Protein 6BS3 (pdb70)

Secondary structure (DSSP, 8-state):
--SS-GGGGS-SEEEEEESTTSSHHHHHHHHHHHHHTTT-EEEEEE-SSS-HHHHHTT-SPP-SS-EEEEEEGGGEEEEEEE--HHHHHHHHHHHHH--HHHHHHHHTTTHHHHHHHH-HHHHHHHHHHHHHHHHH-B-TTS-BS-SEEEEE---TTTHHHHT-HHHHHTTB-SSTTHHHHHHHHHHHHHSTTEEEEEEE-SSHHHHHHHHHHHHHHHHTTPPEEEEEEEEE----S-HHHHHHHTTT---HHHHHHHHHHTT----HHHHHHHHHHHHHHHHHHHHHHHHHGGGTTS-S-EEEEE--SS---HHHHHHHHHHHHHTT--/--B--HHHHHH-TT--EEEEESSTTSSHHHHHHHHHHHHHHTT-EEEEEES---HHHHHHTT--SS--S-EEE---TT--SEEEEEE--HHHHHHHHHHHHH-HHHHHHHHH-HHHHHTGGGSTTHHHHHHHHHHHHHHHHT--SEEEE-----S-TTHHHHHHHHHHHHHT-HHHHHHT---SHHHHHHHHHHHHB-HHHHHHHHHHHHHH---HHHHHHHHHHHGGGSTTEEEEEEEESSHHHHHHHHHHHHHHHHTT--EEEEEEEEE---SS---HHHHHHHHHHHHH--HHHHHHHHHHHHHHHHHHHHHHHHHHHHHH-TTS-EEEEEPPSS-S-SHHHHHHHHHHHT-

Structure (mmCIF, N/CA/C/O backbone):
data_6BS3
#
_entry.id   6BS3
#
_cell.length_a   121.340
_cell.length_b   121.340
_cell.length_c   120.973
_cell.angle_alpha   90.00
_cell.angle_beta   90.00
_cell.angle_gamma   120.00
#
_symmetry.space_group_name_H-M   'P 32 2 1'
#
loop_
_entity.id
_entity.type
_entity.pdbx_description
1 polymer 'Putative ATPase Rv3679'
2 polymer 'Anion transporter'
3 non-polymer "ADENOSINE-5'-DIPHOSPHATE"
4 non-polymer 'MAGNESIUM ION'
5 non-polymer IMIDAZOLE
6 non-polymer 'CALCIUM ION'
7 water water
#
loop_
_atom_site.group_PDB
_atom_site.id
_atom_site.type_symbol
_atom_site.label_atom_id
_atom_site.label_alt_id
_atom_site.label_comp_id
_atom_site.label_asym_id
_atom_site.label_entity_id
_atom_site.label_seq_id
_atom_site.pdbx_PDB_ins_code
_atom_site.Cartn_x
_atom_site.Cartn_y
_atom_site.Cartn_z
_atom_site.occupancy
_atom_site.B_iso_or_equiv
_atom_site.auth_seq_id
_atom_site.auth_comp_id
_atom_site.auth_asym_id
_atom_site.auth_atom_id
_atom_site.pdbx_PDB_model_num
ATOM 1 N N . SER A 1 11 ? 99.573 50.716 25.317 1.00 67.05 11 SER A N 1
ATOM 2 C CA . SER A 1 11 ? 98.927 51.889 24.723 1.00 66.75 11 SER A CA 1
ATOM 3 C C . SER A 1 11 ? 98.655 51.733 23.219 1.00 67.76 11 SER A C 1
ATOM 4 O O . SER A 1 11 ? 97.588 52.161 22.771 1.00 68.48 11 SER A O 1
ATOM 7 N N . VAL A 1 12 ? 99.591 51.121 22.441 1.00 60.65 12 VAL A N 1
ATOM 8 C CA . VAL A 1 12 ? 99.372 50.875 20.994 1.00 59.88 12 VAL A CA 1
ATOM 9 C C . VAL A 1 12 ? 98.152 49.955 20.772 1.00 61.38 12 VAL A C 1
ATOM 10 O O . VAL A 1 12 ? 97.904 49.065 21.585 1.00 60.92 12 VAL A O 1
ATOM 14 N N . GLY A 1 13 ? 97.422 50.186 19.683 1.00 55.25 13 GLY A N 1
ATOM 15 C CA . GLY A 1 13 ? 96.248 49.399 19.330 1.00 53.22 13 GLY A CA 1
ATOM 16 C C . GLY A 1 13 ? 96.586 48.175 18.504 1.00 52.79 13 GLY A C 1
ATOM 17 O O . GLY A 1 13 ? 95.764 47.272 18.362 1.00 52.29 13 GLY A O 1
ATOM 18 N N . TRP A 1 14 ? 97.811 48.125 17.980 1.00 46.46 14 TRP A N 1
ATOM 19 C CA . TRP A 1 14 ? 98.283 47.028 17.153 1.00 44.15 14 TRP A CA 1
ATOM 20 C C . TRP A 1 14 ? 99.755 46.728 17.442 1.00 48.47 14 TRP A C 1
ATOM 21 O O . TRP A 1 14 ? 100.624 47.181 16.705 1.00 48.28 14 TRP A O 1
ATOM 32 N N . PRO A 1 15 ? 100.065 45.900 18.466 1.00 45.80 15 PRO A N 1
ATOM 33 C CA . PRO A 1 15 ? 101.467 45.507 18.686 1.00 45.72 15 PRO A CA 1
ATOM 34 C C . PRO A 1 15 ? 102.030 44.776 17.458 1.00 50.48 15 PRO A C 1
ATOM 35 O O . PRO A 1 15 ? 101.270 44.153 16.702 1.00 48.75 15 PRO A O 1
ATOM 39 N N . SER A 1 16 ? 103.349 44.870 17.248 1.00 49.21 16 SER A N 1
ATOM 40 C CA . SER A 1 16 ? 104.074 44.262 16.109 1.00 49.65 16 SER A CA 1
ATOM 41 C C . SER A 1 16 ? 103.783 42.782 15.849 1.00 54.03 16 SER A C 1
ATOM 42 O O . SER A 1 16 ? 103.723 42.378 14.690 1.00 54.80 16 SER A O 1
ATOM 45 N N . ARG A 1 17 ? 103.628 41.984 16.922 1.00 50.17 17 ARG A N 1
ATOM 46 C CA . ARG A 1 17 ? 103.323 40.546 16.891 1.00 50.13 17 ARG A CA 1
ATOM 47 C C . ARG A 1 17 ? 102.094 40.223 16.016 1.00 52.75 17 ARG A C 1
ATOM 48 O O . ARG A 1 17 ? 102.091 39.215 15.313 1.00 53.81 17 ARG A O 1
ATOM 56 N N . LEU A 1 18 ? 101.099 41.124 16.018 1.00 47.30 18 LEU A N 1
ATOM 57 C CA . LEU A 1 18 ? 99.867 41.038 15.236 1.00 45.51 18 LEU A CA 1
ATOM 58 C C . LEU A 1 18 ? 100.100 41.154 13.725 1.00 50.83 18 LEU A C 1
ATOM 59 O O . LEU A 1 18 ? 99.222 40.783 12.959 1.00 50.33 18 LEU A O 1
ATOM 64 N N . SER A 1 19 ? 101.285 41.622 13.299 1.00 51.08 19 SER A N 1
ATOM 65 C CA . SER A 1 19 ? 101.664 41.730 11.877 1.00 51.92 19 SER A CA 1
ATOM 66 C C . SER A 1 19 ? 102.141 40.376 11.350 1.00 53.26 19 SER A C 1
ATOM 67 O O . SER A 1 19 ? 102.126 40.150 10.146 1.00 52.25 19 SER A O 1
ATOM 70 N N . GLY A 1 20 ? 102.552 39.495 12.256 1.00 49.97 20 GLY A N 1
ATOM 71 C CA . GLY A 1 20 ? 102.994 38.140 11.927 1.00 49.66 20 GLY A CA 1
ATOM 72 C C . GLY A 1 20 ? 101.843 37.146 11.850 1.00 53.11 20 GLY A C 1
ATOM 73 O O . GLY A 1 20 ? 102.021 36.039 11.334 1.00 53.76 20 GLY A O 1
ATOM 74 N N . VAL A 1 21 ? 100.648 37.535 12.377 1.00 47.67 21 VAL A N 1
ATOM 75 C CA . VAL A 1 21 ? 99.413 36.733 12.387 1.00 45.64 21 VAL A CA 1
ATOM 76 C C . VAL A 1 21 ? 98.919 36.506 10.933 1.00 48.07 21 VAL A C 1
ATOM 77 O O . VAL A 1 21 ? 98.806 37.462 10.158 1.00 46.88 21 VAL A O 1
ATOM 81 N N . ARG A 1 22 ? 98.602 35.238 10.597 1.00 45.08 22 ARG A N 1
ATOM 82 C CA . ARG A 1 22 ? 98.079 34.807 9.293 1.00 44.71 22 ARG A CA 1
ATOM 83 C C . ARG A 1 22 ? 96.563 34.631 9.347 1.00 47.54 22 ARG A C 1
ATOM 84 O O . ARG A 1 22 ? 95.904 34.719 8.307 1.00 48.27 22 ARG A O 1
ATOM 92 N N . LEU A 1 23 ? 96.008 34.324 10.540 1.00 42.59 23 LEU A N 1
ATOM 93 C CA . LEU A 1 23 ? 94.568 34.102 10.714 1.00 41.02 23 LEU A CA 1
ATOM 94 C C . LEU A 1 23 ? 93.958 35.079 11.692 1.00 42.89 23 LEU A C 1
ATOM 95 O O . LEU A 1 23 ? 94.215 34.980 12.888 1.00 41.49 23 LEU A O 1
ATOM 100 N N . HIS A 1 24 ? 93.107 35.987 11.182 1.00 39.48 24 HIS A N 1
ATOM 101 C CA . HIS A 1 24 ? 92.429 36.996 12.005 1.00 39.12 24 HIS A CA 1
ATOM 102 C C . HIS A 1 24 ? 90.970 36.651 12.152 1.00 42.43 24 HIS A C 1
ATOM 103 O O . HIS A 1 24 ? 90.271 36.534 11.151 1.00 41.83 24 HIS A O 1
ATOM 110 N N . LEU A 1 25 ? 90.506 36.474 13.395 1.00 38.65 25 LEU A N 1
ATOM 111 C CA . LEU A 1 25 ? 89.102 36.150 13.615 1.00 39.08 25 LEU A CA 1
ATOM 112 C C . LEU A 1 25 ? 88.426 37.377 14.208 1.00 43.19 25 LEU A C 1
ATOM 113 O O . LEU A 1 25 ? 88.888 37.898 15.219 1.00 44.28 25 LEU A O 1
ATOM 118 N N . VAL A 1 26 ? 87.379 37.874 13.546 1.00 38.82 26 VAL A N 1
ATOM 119 C CA . VAL A 1 26 ? 86.655 39.082 13.960 1.00 38.28 26 VAL A CA 1
ATOM 120 C C . VAL A 1 26 ? 85.313 38.709 14.568 1.00 43.69 26 VAL A C 1
ATOM 121 O O . VAL A 1 26 ? 84.375 38.292 13.864 1.00 42.23 26 VAL A O 1
ATOM 125 N N . THR A 1 27 ? 85.249 38.808 15.903 1.00 41.55 27 THR A N 1
ATOM 126 C CA . THR A 1 27 ? 84.034 38.515 16.648 1.00 41.10 27 THR A CA 1
ATOM 127 C C . THR A 1 27 ? 83.465 39.825 17.245 1.00 45.35 27 THR A C 1
ATOM 128 O O . THR A 1 27 ? 83.960 40.917 16.943 1.00 46.08 27 THR A O 1
ATOM 132 N N . GLY A 1 28 ? 82.393 39.693 18.009 1.00 40.72 28 GLY A N 1
ATOM 133 C CA . GLY A 1 28 ? 81.673 40.798 18.625 1.00 40.48 28 GLY A CA 1
ATOM 134 C C . GLY A 1 28 ? 80.182 40.506 18.660 1.00 44.77 28 GLY A C 1
ATOM 135 O O . GLY A 1 28 ? 79.707 39.614 17.956 1.00 43.71 28 GLY A O 1
ATOM 136 N N . LYS A 1 29 ? 79.426 41.232 19.488 1.00 42.62 29 LYS A N 1
ATOM 137 C CA . LYS A 1 29 ? 77.981 41.034 19.585 1.00 41.80 29 LYS A CA 1
ATOM 138 C C . LYS A 1 29 ? 77.311 41.387 18.226 1.00 45.74 29 LYS A C 1
ATOM 139 O O . LYS A 1 29 ? 77.875 42.163 17.463 1.00 44.83 29 LYS A O 1
ATOM 145 N N . GLY A 1 30 ? 76.144 40.808 17.933 1.00 42.61 30 GLY A N 1
ATOM 146 C CA . GLY A 1 30 ? 75.409 41.134 16.713 1.00 41.79 30 GLY A CA 1
ATOM 147 C C . GLY A 1 30 ? 75.142 42.631 16.632 1.00 46.28 30 GLY A C 1
ATOM 148 O O . GLY A 1 30 ? 74.857 43.270 17.656 1.00 45.43 30 GLY A O 1
ATOM 149 N N . GLY A 1 31 ? 75.297 43.195 15.430 1.00 42.83 31 GLY A N 1
ATOM 150 C CA . GLY A 1 31 ? 75.089 44.617 15.156 1.00 41.94 31 GLY A CA 1
ATOM 151 C C . GLY A 1 31 ? 76.206 45.554 15.589 1.00 45.83 31 GLY A C 1
ATOM 152 O O . GLY A 1 31 ? 76.035 46.766 15.498 1.00 46.31 31 GLY A O 1
ATOM 153 N N . THR A 1 32 ? 77.359 45.033 16.063 1.00 41.37 32 THR A N 1
ATOM 154 C CA . THR A 1 32 ? 78.470 45.910 16.486 1.00 40.51 32 THR A CA 1
ATOM 155 C C . THR A 1 32 ? 79.394 46.318 15.332 1.00 45.30 32 THR A C 1
ATOM 156 O O . THR A 1 32 ? 80.085 47.327 15.438 1.00 46.30 32 THR A O 1
ATOM 160 N N . GLY A 1 33 ? 79.393 45.557 14.240 1.00 42.27 33 GLY A N 1
ATOM 161 C CA . GLY A 1 33 ? 80.202 45.883 13.070 1.00 41.01 33 GLY A CA 1
ATOM 162 C C . GLY A 1 33 ? 81.225 44.865 12.625 1.00 44.26 33 GLY A C 1
ATOM 163 O O . GLY A 1 33 ? 82.148 45.240 11.904 1.00 46.44 33 GLY A O 1
ATOM 164 N N . LYS A 1 34 ? 81.076 43.578 13.009 1.00 38.84 34 LYS A N 1
ATOM 165 C CA . LYS A 1 34 ? 82.001 42.494 12.621 1.00 38.14 34 LYS A CA 1
ATOM 166 C C . LYS A 1 34 ? 82.242 42.429 11.112 1.00 42.43 34 LYS A C 1
ATOM 167 O O . LYS A 1 34 ? 83.399 42.402 10.690 1.00 42.63 34 LYS A O 1
ATOM 173 N N . SER A 1 35 ? 81.155 42.372 10.307 1.00 38.17 35 SER A N 1
ATOM 174 C CA . SER A 1 35 ? 81.230 42.286 8.847 1.00 38.11 35 SER A CA 1
ATOM 175 C C . SER A 1 35 ? 81.923 43.471 8.218 1.00 41.98 35 SER A C 1
ATOM 176 O O . SER A 1 35 ? 82.794 43.275 7.381 1.00 41.79 35 SER A O 1
ATOM 179 N N . THR A 1 36 ? 81.521 44.689 8.597 1.00 40.14 36 THR A N 1
ATOM 180 C CA . THR A 1 36 ? 82.104 45.957 8.129 1.00 40.24 36 THR A CA 1
ATOM 181 C C . THR A 1 36 ? 83.609 46.042 8.452 1.00 43.20 36 THR A C 1
ATOM 182 O O . THR A 1 36 ? 84.403 46.383 7.576 1.00 43.58 36 THR A O 1
ATOM 186 N N . ILE A 1 37 ? 83.971 45.785 9.722 1.00 39.08 37 ILE A N 1
ATOM 187 C CA . ILE A 1 37 ? 85.336 45.868 10.250 1.00 38.82 37 ILE A CA 1
ATOM 188 C C . ILE A 1 37 ? 86.237 44.729 9.716 1.00 42.04 37 ILE A C 1
ATOM 189 O O . ILE A 1 37 ? 87.416 44.966 9.492 1.00 41.12 37 ILE A O 1
ATOM 194 N N . ALA A 1 38 ? 85.676 43.520 9.473 1.00 38.56 38 ALA A N 1
ATOM 195 C CA . ALA A 1 38 ? 86.447 42.399 8.930 1.00 37.14 38 ALA A CA 1
ATOM 196 C C . ALA A 1 38 ? 86.833 42.765 7.480 1.00 41.63 38 ALA A C 1
ATOM 197 O O . ALA A 1 38 ? 87.999 42.611 7.110 1.00 41.92 38 ALA A O 1
ATOM 199 N N . ALA A 1 39 ? 85.896 43.355 6.708 1.00 37.76 39 ALA A N 1
ATOM 200 C CA . ALA A 1 39 ? 86.181 43.837 5.346 1.00 37.93 39 ALA A CA 1
ATOM 201 C C . ALA A 1 39 ? 87.207 45.008 5.358 1.00 42.06 39 ALA A C 1
ATOM 202 O O . ALA A 1 39 ? 88.122 45.020 4.533 1.00 43.09 39 ALA A O 1
ATOM 204 N N . ALA A 1 40 ? 87.071 45.963 6.297 1.00 37.40 40 ALA A N 1
ATOM 205 C CA . ALA A 1 40 ? 88.015 47.091 6.420 1.00 36.92 40 ALA A CA 1
ATOM 206 C C . ALA A 1 40 ? 89.413 46.592 6.850 1.00 40.85 40 ALA A C 1
ATOM 207 O O . ALA A 1 40 ? 90.409 47.115 6.371 1.00 39.77 40 ALA A O 1
ATOM 209 N N . LEU A 1 41 ? 89.471 45.559 7.736 1.00 38.06 41 LEU A N 1
ATOM 210 C CA . LEU A 1 41 ? 90.706 44.935 8.182 1.00 37.40 41 LEU A CA 1
ATOM 211 C C . LEU A 1 41 ? 91.396 44.234 6.999 1.00 40.11 41 LEU A C 1
ATOM 212 O O . LEU A 1 41 ? 92.604 44.393 6.816 1.00 40.94 41 LEU A O 1
ATOM 217 N N . ALA A 1 42 ? 90.623 43.493 6.192 1.00 37.14 42 ALA A N 1
ATOM 218 C CA . ALA A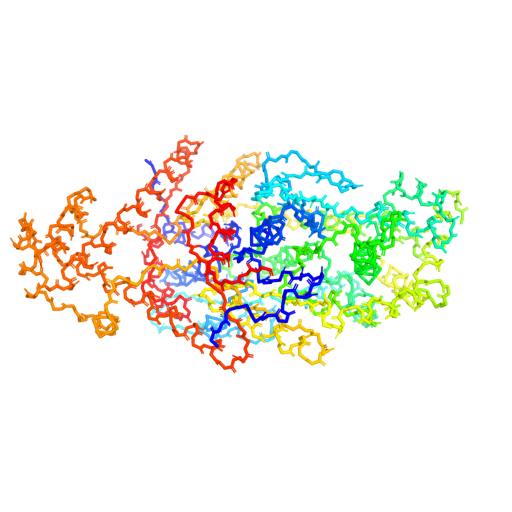 1 42 ? 91.096 42.776 4.993 1.00 37.26 42 ALA A CA 1
ATOM 219 C C . ALA A 1 42 ? 91.731 43.753 4.016 1.00 42.18 42 ALA A C 1
ATOM 220 O O . ALA A 1 42 ? 92.813 43.467 3.509 1.00 42.66 42 ALA A O 1
ATOM 222 N N . LEU A 1 43 ? 91.081 44.928 3.793 1.00 39.73 43 LEU A N 1
ATOM 223 C CA . LEU A 1 43 ? 91.580 46.006 2.925 1.00 40.23 43 LEU A CA 1
ATOM 224 C C . LEU A 1 43 ? 92.888 46.546 3.448 1.00 44.71 43 LEU A C 1
ATOM 225 O O . LEU A 1 43 ? 93.799 46.785 2.658 1.00 45.52 43 LEU A O 1
ATOM 230 N N . THR A 1 44 ? 92.993 46.717 4.780 1.00 41.51 44 THR A N 1
ATOM 231 C CA . THR A 1 44 ? 94.190 47.253 5.438 1.00 41.70 44 THR A CA 1
ATOM 232 C C . THR A 1 44 ? 95.385 46.304 5.265 1.00 45.18 44 THR A C 1
ATOM 233 O O . THR A 1 44 ? 96.470 46.761 4.961 1.00 45.24 44 THR A O 1
ATOM 237 N N . LEU A 1 45 ? 95.171 44.999 5.459 1.00 40.93 45 LEU A N 1
ATOM 238 C CA . LEU A 1 45 ? 96.211 43.990 5.372 1.00 40.53 45 LEU A CA 1
ATOM 239 C C . LEU A 1 45 ? 96.626 43.680 3.945 1.00 46.66 45 LEU A C 1
ATOM 240 O O . LEU A 1 45 ? 97.747 43.220 3.750 1.00 47.04 45 LEU A O 1
ATOM 245 N N . ALA A 1 46 ? 95.747 43.938 2.946 1.00 44.27 46 ALA A N 1
ATOM 246 C CA . ALA A 1 46 ? 96.064 43.709 1.530 1.00 43.88 46 ALA A CA 1
ATOM 247 C C . ALA A 1 46 ? 96.872 44.826 0.900 1.00 48.77 46 ALA A C 1
ATOM 248 O O . ALA A 1 46 ? 97.551 44.572 -0.090 1.00 49.38 46 ALA A O 1
ATOM 250 N N . ALA A 1 47 ? 96.826 46.047 1.456 1.00 46.28 47 ALA A N 1
ATOM 251 C CA . ALA A 1 47 ? 97.586 47.198 0.939 1.00 47.09 47 ALA A CA 1
ATOM 252 C C . ALA A 1 47 ? 99.084 46.888 0.722 1.00 53.83 47 ALA A C 1
ATOM 253 O O . ALA A 1 47 ? 99.690 46.184 1.523 1.00 54.02 47 ALA A O 1
ATOM 255 N N . GLY A 1 48 ? 99.621 47.346 -0.404 1.00 51.51 48 GLY A N 1
ATOM 256 C CA . GLY A 1 48 ? 101.011 47.138 -0.787 1.00 51.65 48 GLY A CA 1
ATOM 257 C C . GLY A 1 48 ? 101.269 45.842 -1.523 1.00 57.12 48 GLY A C 1
ATOM 258 O O . GLY A 1 48 ? 102.214 45.127 -1.187 1.00 57.69 48 GLY A O 1
ATOM 259 N N . GLY A 1 49 ? 100.432 45.540 -2.521 1.00 53.25 49 GLY A N 1
ATOM 260 C CA . GLY A 1 49 ? 100.559 44.343 -3.356 1.00 52.31 49 GLY A CA 1
ATOM 261 C C . GLY A 1 49 ? 100.422 43.011 -2.632 1.00 54.02 49 GLY A C 1
ATOM 262 O O . GLY A 1 49 ? 101.027 42.024 -3.054 1.00 54.52 49 GLY A O 1
ATOM 263 N N . ARG A 1 50 ? 99.643 42.970 -1.538 1.00 47.16 50 ARG A N 1
ATOM 264 C CA . ARG A 1 50 ? 99.399 41.752 -0.757 1.00 47.10 50 ARG A CA 1
ATOM 265 C C . ARG A 1 50 ? 98.056 41.104 -1.158 1.00 50.58 50 ARG A C 1
ATOM 266 O O . ARG A 1 50 ? 97.231 41.750 -1.801 1.00 49.87 50 ARG A O 1
ATOM 274 N N . LYS A 1 51 ? 97.875 39.825 -0.847 1.00 46.75 51 LYS A N 1
ATOM 275 C CA . LYS A 1 51 ? 96.649 39.100 -1.192 1.00 46.81 51 LYS A CA 1
ATOM 276 C C . LYS A 1 51 ? 96.006 38.589 0.083 1.00 48.61 51 LYS A C 1
ATOM 277 O O . LYS A 1 51 ? 96.600 37.758 0.766 1.00 48.35 51 LYS A O 1
ATOM 283 N N . VAL A 1 52 ? 94.803 39.101 0.409 1.00 43.14 52 VAL A N 1
ATOM 284 C CA . VAL A 1 52 ? 94.077 38.726 1.626 1.00 42.15 52 VAL A CA 1
ATOM 285 C C . VAL A 1 52 ? 92.732 38.048 1.298 1.00 45.55 52 VAL A C 1
ATOM 286 O O . VAL A 1 52 ? 92.032 38.469 0.373 1.00 44.89 52 VAL A O 1
ATOM 290 N N . LEU A 1 53 ? 92.393 36.983 2.048 1.00 41.11 53 LEU A N 1
ATOM 291 C CA . LEU A 1 53 ? 91.115 36.297 1.899 1.00 40.33 53 LEU A CA 1
ATOM 292 C C . LEU A 1 53 ? 90.143 36.713 3.015 1.00 44.44 53 LEU A C 1
ATOM 293 O O . LEU A 1 53 ? 90.473 36.602 4.199 1.00 45.14 53 LEU A O 1
ATOM 298 N N . LEU A 1 54 ? 88.949 37.199 2.629 1.00 39.85 54 LEU A N 1
ATOM 299 C CA . LEU A 1 54 ? 87.867 37.577 3.551 1.00 38.70 54 LEU A CA 1
ATOM 300 C C . LEU A 1 54 ? 86.844 36.414 3.566 1.00 41.57 54 LEU A C 1
ATOM 301 O O . LEU A 1 54 ? 86.238 36.097 2.536 1.00 39.59 54 LEU A O 1
ATOM 306 N N . VAL A 1 55 ? 86.686 35.765 4.731 1.00 39.65 55 VAL A N 1
ATOM 307 C CA . VAL A 1 55 ? 85.850 34.564 4.920 1.00 38.92 55 VAL A CA 1
ATOM 308 C C . VAL A 1 55 ? 84.614 34.798 5.798 1.00 44.15 55 VAL A C 1
ATOM 309 O O . VAL A 1 55 ? 84.735 35.382 6.872 1.00 45.80 55 VAL A O 1
ATOM 313 N N . GLU A 1 56 ? 83.436 34.319 5.364 1.00 39.65 56 GLU A N 1
ATOM 314 C CA . GLU A 1 56 ? 82.235 34.336 6.214 1.00 40.13 56 GLU A CA 1
ATOM 315 C C . GLU A 1 56 ? 81.746 32.883 6.382 1.00 45.10 56 GLU A C 1
ATOM 316 O O . GLU A 1 56 ? 81.918 32.079 5.471 1.00 44.42 56 GLU A O 1
ATOM 322 N N . VAL A 1 57 ? 81.231 32.521 7.568 1.00 43.36 57 VAL A N 1
ATOM 323 C CA . VAL A 1 57 ? 80.950 31.110 7.902 1.00 43.05 57 VAL A CA 1
ATOM 324 C C . VAL A 1 57 ? 79.468 30.758 8.250 1.00 48.19 57 VAL A C 1
ATOM 325 O O . VAL A 1 57 ? 79.192 29.589 8.532 1.00 48.97 57 VAL A O 1
ATOM 329 N N . GLU A 1 58 ? 78.527 31.729 8.218 1.00 42.91 58 GLU A N 1
ATOM 330 C CA . GLU A 1 58 ? 77.161 31.441 8.675 1.00 41.72 58 GLU A CA 1
ATOM 331 C C . GLU A 1 58 ? 76.108 31.290 7.565 1.00 47.53 58 GLU A C 1
ATOM 332 O O . GLU A 1 58 ? 74.930 31.113 7.867 1.00 47.80 58 GLU A O 1
ATOM 338 N N . GLY A 1 59 ? 76.534 31.352 6.312 1.00 45.09 59 GLY A N 1
ATOM 339 C CA . GLY A 1 59 ? 75.650 31.228 5.152 1.00 44.69 59 GLY A CA 1
ATOM 340 C C . GLY A 1 59 ? 74.733 32.418 4.956 1.00 47.49 59 GLY A C 1
ATOM 341 O O . GLY A 1 59 ? 73.784 32.342 4.184 1.00 47.77 59 GLY A O 1
ATOM 342 N N . ARG A 1 60 ? 75.014 33.526 5.644 1.00 43.02 60 ARG A N 1
ATOM 343 C CA . ARG A 1 60 ? 74.218 34.748 5.628 1.00 42.98 60 ARG A CA 1
ATOM 344 C C . ARG A 1 60 ? 74.472 35.675 4.422 1.00 48.84 60 ARG A C 1
ATOM 345 O O . ARG A 1 60 ? 73.743 36.659 4.261 1.00 48.94 60 ARG A O 1
ATOM 353 N N . GLN A 1 61 ? 75.514 35.385 3.592 1.00 45.45 61 GLN A N 1
ATOM 354 C CA . GLN A 1 61 ? 75.874 36.204 2.428 1.00 44.95 61 GLN A CA 1
ATOM 355 C C . GLN A 1 61 ? 76.133 37.698 2.811 1.00 47.69 61 GLN A C 1
ATOM 356 O O . GLN A 1 61 ? 75.832 38.612 2.045 1.00 46.67 61 GLN A O 1
ATOM 362 N N . GLY A 1 62 ? 76.693 37.911 4.007 1.00 43.60 62 GLY A N 1
ATOM 363 C CA . GLY A 1 62 ? 77.041 39.232 4.527 1.00 42.13 62 GLY A CA 1
ATOM 364 C C . GLY A 1 62 ? 78.066 39.983 3.703 1.00 45.30 62 GLY A C 1
ATOM 365 O O . GLY A 1 62 ? 78.039 41.217 3.670 1.00 46.42 62 GLY A O 1
ATOM 366 N N . ILE A 1 63 ? 78.997 39.257 3.042 1.00 40.74 63 ILE A N 1
ATOM 367 C CA . ILE A 1 63 ? 80.014 39.881 2.173 1.00 40.36 63 ILE A CA 1
ATOM 368 C C . ILE A 1 63 ? 79.337 40.496 0.936 1.00 44.68 63 ILE A C 1
ATOM 369 O O . ILE A 1 63 ? 79.590 41.667 0.630 1.00 43.68 63 ILE A O 1
ATOM 374 N N . ALA A 1 64 ? 78.474 39.699 0.234 1.00 42.39 64 ALA A N 1
ATOM 375 C CA . ALA A 1 64 ? 77.722 40.138 -0.946 1.00 43.25 64 ALA A CA 1
ATOM 376 C C . ALA A 1 64 ? 76.850 41.357 -0.614 1.00 48.85 64 ALA A C 1
ATOM 377 O O . ALA A 1 64 ? 76.836 42.321 -1.376 1.00 49.20 64 ALA A O 1
ATOM 379 N N . GLN A 1 65 ? 76.180 41.329 0.556 1.00 46.70 65 GLN A N 1
ATOM 380 C CA . GLN A 1 65 ? 75.336 42.401 1.080 1.00 47.37 65 GLN A CA 1
ATOM 381 C C . GLN A 1 65 ? 76.159 43.675 1.332 1.00 51.93 65 GLN A C 1
ATOM 382 O O . GLN A 1 65 ? 75.720 44.770 0.977 1.00 52.78 65 GLN A O 1
ATOM 388 N N . LEU A 1 66 ? 77.355 43.525 1.923 1.00 47.80 66 LEU A N 1
ATOM 389 C CA . LEU A 1 66 ? 78.271 44.626 2.203 1.00 46.94 66 LEU A CA 1
ATOM 390 C C . LEU A 1 66 ? 78.775 45.284 0.905 1.00 52.10 66 LEU A C 1
ATOM 391 O O . LEU A 1 66 ? 78.829 46.507 0.826 1.00 51.93 66 LEU A O 1
ATOM 396 N N . PHE A 1 67 ? 79.135 44.474 -0.110 1.00 49.16 67 PHE A N 1
ATOM 397 C CA . PHE A 1 67 ? 79.643 44.973 -1.394 1.00 48.74 67 PHE A CA 1
ATOM 398 C C . PHE A 1 67 ? 78.524 45.270 -2.403 1.00 54.63 67 PHE A C 1
ATOM 399 O O . PHE A 1 67 ? 78.803 45.676 -3.539 1.00 55.03 67 PHE A O 1
ATOM 407 N N . ASP A 1 68 ? 77.260 45.134 -1.954 1.00 51.74 68 ASP A N 1
ATOM 408 C CA . ASP A 1 68 ? 76.043 45.376 -2.737 1.00 52.63 68 ASP A CA 1
ATOM 409 C C . ASP A 1 68 ? 76.043 44.586 -4.100 1.00 53.35 68 ASP A C 1
ATOM 410 O O . ASP A 1 68 ? 75.792 45.140 -5.181 1.00 52.96 68 ASP A O 1
ATOM 415 N N . VAL A 1 69 ? 76.373 43.288 -4.019 1.00 47.26 69 VAL A N 1
ATOM 416 C CA . VAL A 1 69 ? 76.431 42.401 -5.185 1.00 46.31 69 VAL A CA 1
ATOM 417 C C . VAL A 1 69 ? 75.521 41.190 -4.964 1.00 50.15 69 VAL A C 1
ATOM 418 O O . VAL A 1 69 ? 75.232 40.871 -3.808 1.00 50.27 69 VAL A O 1
ATOM 422 N N . PRO A 1 70 ? 75.113 40.470 -6.045 1.00 45.03 70 PRO A N 1
ATOM 423 C CA . PRO A 1 70 ? 74.314 39.241 -5.863 1.00 43.64 70 PRO A CA 1
ATOM 424 C C . PRO A 1 70 ? 75.028 38.177 -5.004 1.00 47.94 70 PRO A C 1
ATOM 425 O O . PRO A 1 70 ? 76.254 38.259 -4.821 1.00 46.66 70 PRO A O 1
ATOM 429 N N . PRO A 1 71 ? 74.290 37.146 -4.500 1.00 45.16 71 PRO A N 1
ATOM 430 C CA . PRO A 1 71 ? 74.935 36.083 -3.687 1.00 44.03 71 PRO A CA 1
ATOM 431 C C . PRO A 1 71 ? 76.189 35.453 -4.319 1.00 47.24 71 PRO A C 1
ATOM 432 O O . PRO A 1 71 ? 76.177 35.036 -5.477 1.00 47.42 71 PRO A O 1
ATOM 436 N N . LEU A 1 72 ? 77.259 35.339 -3.529 1.00 42.38 72 LEU A N 1
ATOM 437 C CA . LEU A 1 72 ? 78.526 34.767 -3.974 1.00 41.37 72 LEU A CA 1
ATOM 438 C C . LEU A 1 72 ? 78.509 33.227 -3.991 1.00 47.19 72 LEU A C 1
ATOM 439 O O . LEU A 1 72 ? 77.994 32.604 -3.053 1.00 46.11 72 LEU A O 1
ATOM 444 N N . PRO A 1 73 ? 79.122 32.596 -5.017 1.00 44.95 73 PRO A N 1
ATOM 445 C CA . PRO A 1 73 ? 79.181 31.128 -5.033 1.00 44.92 73 PRO A CA 1
ATOM 446 C C . PRO A 1 73 ? 80.311 30.610 -4.140 1.00 49.60 73 PRO A C 1
ATOM 447 O O . PRO A 1 73 ? 81.106 31.395 -3.605 1.00 49.55 73 PRO A O 1
ATOM 451 N N . TYR A 1 74 ? 80.399 29.283 -3.983 1.00 45.38 74 TYR A N 1
ATOM 452 C CA . TYR A 1 74 ? 81.455 28.689 -3.173 1.00 44.73 74 TYR A CA 1
ATOM 453 C C . TYR A 1 74 ? 82.780 28.634 -3.959 1.00 48.38 74 TYR A C 1
ATOM 454 O O . TYR A 1 74 ? 83.162 27.588 -4.464 1.00 49.84 74 TYR A O 1
ATOM 463 N N . GLN A 1 75 ? 83.446 29.795 -4.091 1.00 43.94 75 GLN A N 1
ATOM 464 C CA . GLN A 1 75 ? 84.705 30.021 -4.812 1.00 44.12 75 GLN A CA 1
ATOM 465 C C . GLN A 1 75 ? 85.375 31.242 -4.227 1.00 48.35 75 GLN A C 1
ATOM 466 O O . GLN A 1 75 ? 84.676 32.176 -3.832 1.00 48.01 75 GLN A O 1
ATOM 472 N N . GLU A 1 76 ? 86.721 31.286 -4.254 1.00 45.50 76 GLU A N 1
ATOM 473 C CA . GLU A 1 76 ? 87.489 32.445 -3.783 1.00 45.19 76 GLU A CA 1
ATOM 474 C C . GLU A 1 76 ? 87.568 33.408 -4.945 1.00 50.33 76 GLU A C 1
ATOM 475 O O . GLU A 1 76 ? 88.119 33.055 -5.988 1.00 51.87 76 GLU A O 1
ATOM 481 N N . LEU A 1 77 ? 86.930 34.581 -4.816 1.00 45.79 77 LEU A N 1
ATOM 482 C CA . LEU A 1 77 ? 86.853 35.525 -5.941 1.00 45.11 77 LEU A CA 1
ATOM 483 C C . LEU A 1 77 ? 87.275 36.901 -5.543 1.00 46.97 77 LEU A C 1
ATOM 484 O O . LEU A 1 77 ? 86.975 37.329 -4.424 1.00 45.28 77 LEU A O 1
ATOM 489 N N . LYS A 1 78 ? 87.972 37.600 -6.434 1.00 44.97 78 LYS A N 1
ATOM 490 C CA . LYS A 1 78 ? 88.425 38.956 -6.154 1.00 44.76 78 LYS A CA 1
ATOM 491 C C . LYS A 1 78 ? 87.224 39.883 -6.027 1.00 47.34 78 LYS A C 1
ATOM 492 O O . LYS A 1 78 ? 86.400 39.973 -6.937 1.00 47.47 78 LYS A O 1
ATOM 498 N N . ILE A 1 79 ? 87.128 40.572 -4.895 1.00 43.35 79 ILE A N 1
ATOM 499 C CA . ILE A 1 79 ? 86.013 41.478 -4.656 1.00 42.90 79 ILE A CA 1
ATOM 500 C C . ILE A 1 79 ? 86.450 42.931 -4.498 1.00 48.10 79 ILE A C 1
ATOM 501 O O . ILE A 1 79 ? 85.644 43.846 -4.671 1.00 49.11 79 ILE A O 1
ATOM 506 N N . ALA A 1 80 ? 87.722 43.146 -4.174 1.00 44.04 80 ALA A N 1
ATOM 507 C CA . ALA A 1 80 ? 88.219 44.506 -3.989 1.00 43.59 80 ALA A CA 1
ATOM 508 C C . ALA A 1 80 ? 89.724 44.679 -4.199 1.00 48.58 80 ALA A C 1
ATOM 509 O O . ALA A 1 80 ? 90.525 43.813 -3.846 1.00 48.26 80 ALA A O 1
ATOM 511 N N . THR A 1 81 ? 90.082 45.818 -4.782 1.00 46.74 81 THR A N 1
ATOM 512 C CA . THR A 1 81 ? 91.471 46.198 -5.041 1.00 47.99 81 THR A CA 1
ATOM 513 C C . THR A 1 81 ? 91.898 47.028 -3.821 1.00 54.26 81 THR A C 1
ATOM 514 O O . THR A 1 81 ? 91.235 48.008 -3.481 1.00 55.48 81 THR A O 1
ATOM 518 N N . ALA A 1 82 ? 92.947 46.602 -3.123 1.00 49.90 82 ALA A N 1
ATOM 519 C CA . ALA A 1 82 ? 93.454 47.360 -1.980 1.00 48.67 82 ALA A CA 1
ATOM 520 C C . ALA A 1 82 ? 94.469 48.385 -2.503 1.00 53.54 82 ALA A C 1
ATOM 521 O O . ALA A 1 82 ? 94.843 48.328 -3.669 1.00 52.87 82 ALA A O 1
ATOM 523 N N . GLU A 1 83 ? 94.912 49.311 -1.644 1.00 53.67 83 GLU A N 1
ATOM 524 C CA . GLU A 1 83 ? 95.925 50.332 -1.926 1.00 54.88 83 GLU A CA 1
ATOM 525 C C . GLU A 1 83 ? 97.204 49.731 -2.516 1.00 60.05 83 GLU A C 1
ATOM 526 O O . GLU A 1 83 ? 97.687 48.704 -2.032 1.00 60.89 83 GLU A O 1
ATOM 532 N N . ARG A 1 84 ? 97.736 50.365 -3.563 1.00 56.42 84 ARG A N 1
ATOM 533 C CA . ARG A 1 84 ? 98.993 50.006 -4.236 1.00 56.53 84 ARG A CA 1
ATOM 534 C C . ARG A 1 84 ? 99.084 48.532 -4.703 1.00 58.99 84 ARG A C 1
ATOM 535 O O . ARG A 1 84 ? 100.084 47.850 -4.440 1.00 57.96 84 ARG A O 1
ATOM 543 N N . GLY A 1 85 ? 98.068 48.086 -5.439 1.00 55.91 85 GLY A N 1
ATOM 544 C CA . GLY A 1 85 ? 98.052 46.759 -6.058 1.00 55.25 85 GLY A CA 1
ATOM 545 C C . GLY A 1 85 ? 97.705 45.575 -5.181 1.00 58.47 85 GLY A C 1
ATOM 546 O O . GLY A 1 85 ? 97.926 44.424 -5.568 1.00 60.39 85 GLY A O 1
ATOM 547 N N . GLY A 1 86 ? 97.165 45.843 -4.009 1.00 51.19 86 GLY A N 1
ATOM 548 C CA . GLY A 1 86 ? 96.748 44.783 -3.118 1.00 49.51 86 GLY A CA 1
ATOM 549 C C . GLY A 1 86 ? 95.440 44.188 -3.591 1.00 50.68 86 GLY A C 1
ATOM 550 O O . GLY A 1 86 ? 94.714 44.800 -4.377 1.00 48.75 86 GLY A O 1
ATOM 551 N N . GLN A 1 87 ? 95.118 43.007 -3.091 1.00 46.19 87 GLN A N 1
ATOM 552 C CA . GLN A 1 87 ? 93.918 42.313 -3.491 1.00 46.06 87 GLN A CA 1
ATOM 553 C C . GLN A 1 87 ? 93.223 41.641 -2.328 1.00 48.25 87 GLN A C 1
ATOM 554 O O . GLN A 1 87 ? 93.850 40.959 -1.519 1.00 46.60 87 GLN A O 1
ATOM 560 N N . VAL A 1 88 ? 91.903 41.809 -2.284 1.00 45.48 88 VAL A N 1
ATOM 561 C CA . VAL A 1 88 ? 91.042 41.137 -1.328 1.00 44.55 88 VAL A CA 1
ATOM 562 C C . VAL A 1 88 ? 90.134 40.157 -2.092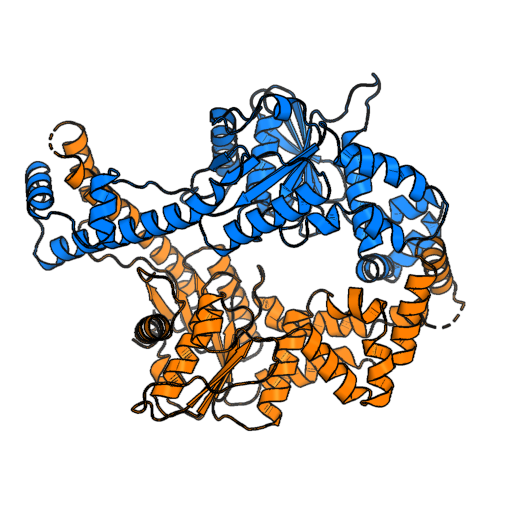 1.00 46.37 88 VAL A C 1
ATOM 563 O O . VAL A 1 88 ? 89.361 40.572 -2.947 1.00 44.46 88 VAL A O 1
ATOM 567 N N . ASN A 1 89 ? 90.258 38.864 -1.779 1.00 43.59 89 ASN A N 1
ATOM 568 C CA . ASN A 1 89 ? 89.408 37.793 -2.295 1.00 42.79 89 ASN A CA 1
ATOM 569 C C . ASN A 1 89 ? 88.321 37.505 -1.265 1.00 44.65 89 ASN A C 1
ATOM 570 O O . ASN A 1 89 ? 88.548 37.702 -0.070 1.00 43.01 89 ASN A O 1
ATOM 575 N N . ALA A 1 90 ? 87.150 37.009 -1.716 1.00 40.76 90 ALA A N 1
ATOM 576 C CA . ALA A 1 90 ? 86.038 36.674 -0.824 1.00 39.37 90 ALA A CA 1
ATOM 577 C C . ALA A 1 90 ? 85.703 35.203 -0.859 1.00 42.96 90 ALA A C 1
ATOM 578 O O . ALA A 1 90 ? 85.671 34.601 -1.933 1.00 44.06 90 ALA A O 1
ATOM 580 N N . LEU A 1 91 ? 85.416 34.626 0.304 1.00 39.03 91 LEU A N 1
ATOM 581 C CA . LEU A 1 91 ? 84.941 33.247 0.366 1.00 38.69 91 LEU A CA 1
ATOM 582 C C . LEU A 1 91 ? 83.694 33.113 1.259 1.00 42.85 91 LEU A C 1
ATOM 583 O O . LEU A 1 91 ? 83.804 33.122 2.480 1.00 43.44 91 LEU A O 1
ATOM 588 N N . ALA A 1 92 ? 82.511 33.010 0.642 1.00 40.76 92 ALA A N 1
ATOM 589 C CA . ALA A 1 92 ? 81.265 32.778 1.388 1.00 40.92 92 ALA A CA 1
ATOM 590 C C . ALA A 1 92 ? 81.177 31.247 1.473 1.00 45.75 92 ALA A C 1
ATOM 591 O O . ALA A 1 92 ? 80.918 30.595 0.452 1.00 45.29 92 ALA A O 1
ATOM 593 N N . ILE A 1 93 ? 81.558 30.662 2.630 1.00 42.95 93 ILE A N 1
ATOM 594 C CA . ILE A 1 93 ? 81.550 29.194 2.760 1.00 43.84 93 ILE A CA 1
ATOM 595 C C . ILE A 1 93 ? 80.103 28.662 2.666 1.00 50.37 93 ILE A C 1
ATOM 596 O O . ILE A 1 93 ? 79.208 29.153 3.357 1.00 50.84 93 ILE A O 1
ATOM 601 N N . ASP A 1 94 ? 79.887 27.703 1.769 1.00 48.20 94 ASP A N 1
ATOM 602 C CA . ASP A 1 94 ? 78.611 27.027 1.564 1.00 47.77 94 ASP A CA 1
ATOM 603 C C . ASP A 1 94 ? 78.777 25.704 2.328 1.00 50.89 94 ASP A C 1
ATOM 604 O O . ASP A 1 94 ? 79.556 24.846 1.898 1.00 51.05 94 ASP A O 1
ATOM 609 N N . ILE A 1 95 ? 78.113 25.578 3.500 1.00 47.59 95 ILE A N 1
ATOM 610 C CA . ILE A 1 95 ? 78.235 24.410 4.392 1.00 47.43 95 ILE A CA 1
ATOM 611 C C . ILE A 1 95 ? 77.809 23.103 3.702 1.00 51.13 95 ILE A C 1
ATOM 612 O O . ILE A 1 95 ? 78.430 22.063 3.927 1.00 50.12 95 ILE A O 1
ATOM 617 N N . GLU A 1 96 ? 76.783 23.176 2.839 1.00 48.94 96 GLU A N 1
ATOM 618 C CA . GLU A 1 96 ? 76.269 22.036 2.083 1.00 48.94 96 GLU A CA 1
ATOM 619 C C . GLU A 1 96 ? 77.325 21.521 1.104 1.00 50.55 96 GLU A C 1
ATOM 620 O O . GLU A 1 96 ? 77.651 20.336 1.146 1.00 48.58 96 GLU A O 1
ATOM 626 N N . ALA A 1 97 ? 77.943 22.431 0.322 1.00 48.05 97 ALA A N 1
ATOM 627 C CA . ALA A 1 97 ? 79.028 22.096 -0.614 1.00 47.93 97 ALA A CA 1
ATOM 628 C C . ALA A 1 97 ? 80.298 21.654 0.136 1.00 51.92 97 ALA A C 1
ATOM 629 O O . ALA A 1 97 ? 80.982 20.748 -0.341 1.00 51.44 97 ALA A O 1
ATOM 631 N N . ALA A 1 98 ? 80.579 22.248 1.331 1.00 48.99 98 ALA A N 1
ATOM 632 C CA . ALA A 1 98 ? 81.732 21.864 2.180 1.00 48.30 98 ALA A CA 1
ATOM 633 C C . ALA A 1 98 ? 81.550 20.440 2.732 1.00 53.90 98 ALA A C 1
ATOM 634 O O . ALA A 1 98 ? 82.521 19.692 2.812 1.00 54.21 98 ALA A O 1
ATOM 636 N N . PHE A 1 99 ? 80.308 20.053 3.066 1.00 52.89 99 PHE A N 1
ATOM 637 C CA . PHE A 1 99 ? 79.997 18.700 3.545 1.00 54.49 99 PHE A CA 1
ATOM 638 C C . PHE A 1 99 ? 80.215 17.636 2.438 1.00 59.53 99 PHE A C 1
ATOM 639 O O . PHE A 1 99 ? 80.791 16.586 2.725 1.00 58.63 99 PHE A O 1
ATOM 647 N N . LEU A 1 100 ? 79.813 17.942 1.176 1.00 57.63 100 LEU A N 1
ATOM 648 C CA . LEU A 1 100 ? 80.015 17.066 0.006 1.00 58.24 100 LEU A CA 1
ATOM 649 C C . LEU A 1 100 ? 81.504 16.915 -0.322 1.00 60.65 100 LEU A C 1
ATOM 650 O O . LEU A 1 100 ? 81.949 15.820 -0.655 1.00 59.70 100 LEU A O 1
ATOM 655 N N . GLU A 1 101 ? 82.263 18.016 -0.217 1.00 57.25 101 GLU A N 1
ATOM 656 C CA . GLU A 1 101 ? 83.713 18.077 -0.417 1.00 57.77 101 GLU A CA 1
ATOM 657 C C . GLU A 1 101 ? 84.402 17.122 0.580 1.00 63.65 101 GLU A C 1
ATOM 658 O O . GLU A 1 101 ? 85.310 16.388 0.215 1.00 63.25 101 GLU A O 1
ATOM 664 N N . TYR A 1 102 ? 83.941 17.140 1.842 1.00 62.09 102 TYR A N 1
ATOM 665 C CA . TYR A 1 102 ? 84.433 16.341 2.960 1.00 62.48 102 TYR A CA 1
ATOM 666 C C . TYR A 1 102 ? 84.122 14.863 2.742 1.00 67.47 102 TYR A C 1
ATOM 667 O O . TYR A 1 102 ? 85.036 14.050 2.829 1.00 67.67 102 TYR A O 1
ATOM 676 N N . LEU A 1 103 ? 82.853 14.518 2.427 1.00 64.74 103 LEU A N 1
ATOM 677 C CA . LEU A 1 103 ? 82.428 13.142 2.153 1.00 65.25 103 LEU A CA 1
ATOM 678 C C . LEU A 1 103 ? 83.243 12.523 1.024 1.00 71.76 103 LEU A C 1
ATOM 679 O O . LEU A 1 103 ? 83.691 11.383 1.144 1.00 70.79 103 LEU A O 1
ATOM 684 N N . ASP A 1 104 ? 83.464 13.291 -0.051 1.00 71.72 104 ASP A N 1
ATOM 685 C CA . ASP A 1 104 ? 84.221 12.844 -1.214 1.00 73.79 104 ASP A CA 1
ATOM 686 C C . ASP A 1 104 ? 85.733 12.737 -0.960 1.00 81.18 104 ASP A C 1
ATOM 687 O O . ASP A 1 104 ? 86.321 11.728 -1.331 1.00 81.36 104 ASP A O 1
ATOM 692 N N . MET A 1 105 ? 86.358 13.750 -0.334 1.00 80.30 105 MET A N 1
ATOM 693 C CA . MET A 1 105 ? 87.804 13.746 -0.084 1.00 81.39 105 MET A CA 1
ATOM 694 C C . MET A 1 105 ? 88.244 12.787 1.038 1.00 83.84 105 MET A C 1
ATOM 695 O O . MET A 1 105 ? 89.285 12.147 0.902 1.00 83.82 105 MET A O 1
ATOM 700 N N . PHE A 1 106 ? 87.462 12.675 2.123 1.00 78.80 106 PHE A N 1
ATOM 701 C CA . PHE A 1 106 ? 87.833 11.872 3.294 1.00 77.77 106 PHE A CA 1
ATOM 702 C C . PHE A 1 106 ? 87.225 10.474 3.380 1.00 77.91 106 PHE A C 1
ATOM 703 O O . PHE A 1 106 ? 87.781 9.625 4.082 1.00 76.60 106 PHE A O 1
ATOM 711 N N . TYR A 1 107 ? 86.079 10.238 2.721 1.00 72.78 107 TYR A N 1
ATOM 712 C CA . TYR A 1 107 ? 85.378 8.951 2.788 1.00 71.79 107 TYR A CA 1
ATOM 713 C C . TYR A 1 107 ? 85.020 8.378 1.409 1.00 75.12 107 TYR A C 1
ATOM 714 O O . TYR A 1 107 ? 84.465 7.275 1.337 1.00 74.07 107 TYR A O 1
ATOM 723 N N . ASN A 1 108 ? 85.326 9.128 0.323 1.00 72.02 108 ASN A N 1
ATOM 724 C CA . ASN A 1 108 ? 85.014 8.773 -1.071 1.00 72.26 108 ASN A CA 1
ATOM 725 C C . ASN A 1 108 ? 83.492 8.464 -1.262 1.00 75.85 108 ASN A C 1
ATOM 726 O O . ASN A 1 108 ? 83.114 7.535 -1.994 1.00 75.46 108 ASN A O 1
ATOM 731 N N . LEU A 1 109 ? 82.631 9.268 -0.573 1.00 71.08 109 LEU A N 1
ATOM 732 C CA . LEU A 1 109 ? 81.169 9.163 -0.582 1.00 70.22 109 LEU A CA 1
ATOM 733 C C . LEU A 1 109 ? 80.535 10.319 -1.373 1.00 74.56 109 LEU A C 1
ATOM 734 O O . LEU A 1 109 ? 79.466 10.827 -1.010 1.00 73.97 109 LEU A O 1
ATOM 739 N N . GLY A 1 110 ? 81.208 10.710 -2.456 1.00 72.03 110 GLY A N 1
ATOM 740 C CA . GLY A 1 110 ? 80.763 11.758 -3.367 1.00 72.17 110 GLY A CA 1
ATOM 741 C C . GLY A 1 110 ? 79.446 11.417 -4.034 1.00 76.45 110 GLY A C 1
ATOM 742 O O . GLY A 1 110 ? 78.630 12.309 -4.280 1.00 75.88 110 GLY A O 1
ATOM 743 N N . ILE A 1 111 ? 79.225 10.110 -4.300 1.00 73.78 111 ILE A N 1
ATOM 744 C CA . ILE A 1 111 ? 78.005 9.561 -4.903 1.00 74.09 111 ILE A CA 1
ATOM 745 C C . ILE A 1 111 ? 76.819 9.663 -3.933 1.00 77.05 111 ILE A C 1
ATOM 746 O O . ILE A 1 111 ? 75.739 10.118 -4.330 1.00 77.18 111 ILE A O 1
ATOM 751 N N . ALA A 1 112 ? 77.034 9.223 -2.668 1.00 71.65 112 ALA A N 1
ATOM 752 C CA . ALA A 1 112 ? 76.068 9.260 -1.576 1.00 70.24 112 ALA A CA 1
ATOM 753 C C . ALA A 1 112 ? 75.718 10.723 -1.315 1.00 71.87 112 ALA A C 1
ATOM 754 O O . ALA A 1 112 ? 74.537 11.047 -1.253 1.00 72.20 112 ALA A O 1
ATOM 756 N N . GLY A 1 113 ? 76.740 11.586 -1.271 1.00 65.78 113 GLY A N 1
ATOM 757 C CA . GLY A 1 113 ? 76.604 13.025 -1.085 1.00 64.65 113 GLY A CA 1
ATOM 758 C C . GLY A 1 113 ? 75.693 13.691 -2.099 1.00 67.31 113 GLY A C 1
ATOM 759 O O . GLY A 1 113 ? 74.737 14.363 -1.714 1.00 66.53 113 GLY A O 1
ATOM 760 N N . ARG A 1 114 ? 75.969 13.489 -3.405 1.00 64.04 114 ARG A N 1
ATOM 761 C CA . ARG A 1 114 ? 75.170 14.018 -4.522 1.00 63.88 114 ARG A CA 1
ATOM 762 C C . ARG A 1 114 ? 73.707 13.565 -4.480 1.00 66.53 114 ARG A C 1
ATOM 763 O O . ARG A 1 114 ? 72.828 14.327 -4.897 1.00 66.73 114 ARG A O 1
ATOM 771 N N . ALA A 1 115 ? 73.450 12.339 -3.972 1.00 61.95 115 ALA A N 1
ATOM 772 C CA . ALA A 1 115 ? 72.106 11.780 -3.820 1.00 61.74 115 ALA A CA 1
ATOM 773 C C . ALA A 1 115 ? 71.370 12.466 -2.653 1.00 66.76 115 ALA A C 1
ATOM 774 O O . ALA A 1 115 ? 70.164 12.697 -2.744 1.00 66.92 115 ALA A O 1
ATOM 776 N N . MET A 1 116 ? 72.108 12.802 -1.573 1.00 64.05 116 MET A N 1
ATOM 777 C CA . MET A 1 116 ? 71.615 13.482 -0.368 1.00 64.24 116 MET A CA 1
ATOM 778 C C . MET A 1 116 ? 71.163 14.915 -0.664 1.00 66.93 116 MET A C 1
ATOM 779 O O . MET A 1 116 ? 70.204 15.385 -0.058 1.00 66.23 116 MET A O 1
ATOM 784 N N . ARG A 1 117 ? 71.886 15.615 -1.554 1.00 63.23 117 ARG A N 1
ATOM 785 C CA . ARG A 1 117 ? 71.592 16.989 -1.966 1.00 62.89 117 ARG A CA 1
ATOM 786 C C . ARG A 1 117 ? 70.201 17.047 -2.653 1.00 67.48 117 ARG A C 1
ATOM 787 O O . ARG A 1 117 ? 69.403 17.930 -2.346 1.00 66.51 117 ARG A O 1
ATOM 795 N N . ARG A 1 118 ? 69.896 16.047 -3.498 1.00 65.05 118 ARG A N 1
ATOM 796 C CA . ARG A 1 118 ? 68.636 15.919 -4.238 1.00 65.21 118 ARG A CA 1
ATOM 797 C C . ARG A 1 118 ? 67.404 15.636 -3.356 1.00 68.63 118 ARG A C 1
ATOM 798 O O . ARG A 1 118 ? 66.291 15.686 -3.881 1.00 68.58 118 ARG A O 1
ATOM 806 N N . ILE A 1 119 ? 67.594 15.326 -2.041 1.00 64.16 119 ILE A N 1
ATOM 807 C CA . ILE A 1 119 ? 66.514 15.026 -1.076 1.00 63.27 119 ILE A CA 1
ATOM 808 C C . ILE A 1 119 ? 66.620 15.886 0.217 1.00 67.97 119 ILE A C 1
ATOM 809 O O . ILE A 1 119 ? 65.965 15.571 1.220 1.00 67.83 119 ILE A O 1
ATOM 814 N N . GLY A 1 120 ? 67.442 16.945 0.164 1.00 63.79 120 GLY A N 1
ATOM 815 C CA . GLY A 1 120 ? 67.679 17.897 1.247 1.00 62.64 120 GLY A CA 1
ATOM 816 C C . GLY A 1 120 ? 68.320 17.336 2.501 1.00 66.22 120 GLY A C 1
ATOM 817 O O . GLY A 1 120 ? 68.180 17.931 3.575 1.00 66.23 120 GLY A O 1
ATOM 818 N N . ALA A 1 121 ? 69.061 16.210 2.375 1.00 61.98 121 ALA A N 1
ATOM 819 C CA . ALA A 1 121 ? 69.690 15.493 3.498 1.00 60.70 121 ALA A CA 1
ATOM 820 C C . ALA A 1 121 ? 70.998 16.100 4.000 1.00 63.65 121 ALA A C 1
ATOM 821 O O . ALA A 1 121 ? 71.438 15.767 5.105 1.00 62.75 121 ALA A O 1
ATOM 823 N N . VAL A 1 122 ? 71.624 16.977 3.202 1.00 61.53 122 VAL A N 1
ATOM 824 C CA . VAL A 1 122 ? 72.882 17.643 3.577 1.00 62.02 122 VAL A CA 1
ATOM 825 C C . VAL A 1 122 ? 72.534 18.789 4.531 1.00 67.38 122 VAL A C 1
ATOM 826 O O . VAL A 1 122 ? 73.204 18.950 5.554 1.00 67.87 122 VAL A O 1
ATOM 830 N N . GLU A 1 123 ? 71.442 19.537 4.218 1.00 65.00 123 GLU A N 1
ATOM 831 C CA . GLU A 1 123 ? 70.860 20.609 5.042 1.00 65.25 123 GLU A CA 1
ATOM 832 C C . GLU A 1 123 ? 70.504 20.028 6.399 1.00 65.93 123 GLU A C 1
ATOM 833 O O . GLU A 1 123 ? 70.847 20.621 7.417 1.00 67.02 123 GLU A O 1
ATOM 839 N N . PHE A 1 124 ? 69.861 18.840 6.405 1.00 58.20 124 PHE A N 1
ATOM 840 C CA . PHE A 1 124 ? 69.449 18.113 7.592 1.00 56.45 124 PHE A CA 1
ATOM 841 C C . PHE A 1 124 ? 70.635 17.765 8.482 1.00 59.54 124 PHE A C 1
ATOM 842 O O . PHE A 1 124 ? 70.667 18.214 9.626 1.00 59.89 124 PHE A O 1
ATOM 850 N N . ALA A 1 125 ? 71.617 16.998 7.951 1.00 55.49 125 ALA A N 1
ATOM 851 C CA . ALA A 1 125 ? 72.842 16.534 8.634 1.00 54.52 125 ALA A CA 1
ATOM 852 C C . ALA A 1 125 ? 73.643 17.670 9.272 1.00 56.52 125 ALA A C 1
ATOM 853 O O . ALA A 1 125 ? 74.089 17.531 10.417 1.00 54.71 125 ALA A O 1
ATOM 855 N N . THR A 1 126 ? 73.823 18.795 8.534 1.00 53.58 126 THR A N 1
ATOM 856 C CA . THR A 1 126 ? 74.542 19.986 9.028 1.00 53.45 126 THR A CA 1
ATOM 857 C C . THR A 1 126 ? 73.737 20.678 10.142 1.00 58.56 126 THR A C 1
ATOM 858 O O . THR A 1 126 ? 74.330 21.128 11.123 1.00 57.56 126 THR A O 1
ATOM 862 N N . THR A 1 127 ? 72.382 20.697 10.026 1.00 57.18 127 THR A N 1
ATOM 863 C CA . THR A 1 127 ? 71.483 21.286 11.042 1.00 57.17 127 THR A CA 1
ATOM 864 C C . THR A 1 127 ? 71.419 20.462 12.338 1.00 61.66 127 THR A C 1
ATOM 865 O O . THR A 1 127 ? 71.503 21.044 13.417 1.00 62.89 127 THR A O 1
ATOM 869 N N . ILE A 1 128 ? 71.272 19.128 12.235 1.00 57.46 128 ILE A N 1
ATOM 870 C CA . ILE A 1 128 ? 71.128 18.235 13.393 1.00 56.95 128 ILE A CA 1
ATOM 871 C C . ILE A 1 128 ? 72.464 17.937 14.117 1.00 58.74 128 ILE A C 1
ATOM 872 O O . ILE A 1 128 ? 72.444 17.386 15.226 1.00 57.49 128 ILE A O 1
ATOM 877 N N . ALA A 1 129 ? 73.608 18.310 13.511 1.00 54.14 129 ALA A N 1
ATOM 878 C CA . ALA A 1 129 ? 74.936 18.067 14.091 1.00 53.48 129 ALA A CA 1
ATOM 879 C C . ALA A 1 129 ? 75.801 19.348 14.051 1.00 56.93 129 ALA A C 1
ATOM 880 O O . ALA A 1 129 ? 76.554 19.561 13.092 1.00 55.80 129 ALA A O 1
ATOM 882 N N . PRO A 1 130 ? 75.656 20.220 15.093 1.00 54.03 130 PRO A N 1
ATOM 883 C CA . PRO A 1 130 ? 76.404 21.495 15.128 1.00 53.10 130 PRO A CA 1
ATOM 884 C C . PRO A 1 130 ? 77.918 21.357 15.195 1.00 54.38 130 PRO A C 1
ATOM 885 O O . PRO A 1 130 ? 78.618 22.238 14.704 1.00 52.58 130 PRO A O 1
ATOM 889 N N . GLY A 1 131 ? 78.395 20.248 15.767 1.00 50.44 131 GLY A N 1
ATOM 890 C CA . GLY A 1 131 ? 79.812 19.902 15.849 1.00 50.03 131 GLY A CA 1
ATOM 891 C C . GLY A 1 131 ? 80.399 19.603 14.481 1.00 54.15 131 GLY A C 1
ATOM 892 O O . GLY A 1 131 ? 81.503 20.054 14.173 1.00 54.60 131 GLY A O 1
ATOM 893 N N . LEU A 1 132 ? 79.649 18.862 13.630 1.00 50.72 132 LEU A N 1
ATOM 894 C CA . LEU A 1 132 ? 80.052 18.573 12.244 1.00 50.51 132 LEU A CA 1
ATOM 895 C C . LEU A 1 132 ? 80.197 19.912 11.465 1.00 52.68 132 LEU A C 1
ATOM 896 O O . LEU A 1 132 ? 81.176 20.113 10.752 1.00 52.42 132 LEU A O 1
ATOM 901 N N . ARG A 1 133 ? 79.235 20.825 11.655 1.00 47.84 133 ARG A N 1
ATOM 902 C CA . ARG A 1 133 ? 79.222 22.151 11.067 1.00 47.44 133 ARG A CA 1
ATOM 903 C C . ARG A 1 133 ? 80.513 22.903 11.389 1.00 49.20 133 ARG A C 1
ATOM 904 O O . ARG A 1 133 ? 81.206 23.312 10.465 1.00 48.12 133 ARG A O 1
ATOM 912 N N . ASP A 1 134 ? 80.880 23.001 12.685 1.00 45.72 134 ASP A N 1
ATOM 913 C CA . ASP A 1 134 ? 82.098 23.685 13.142 1.00 45.10 134 ASP A CA 1
ATOM 914 C C . ASP A 1 134 ? 83.395 23.016 12.653 1.00 49.51 134 ASP A C 1
ATOM 915 O O . ASP A 1 134 ? 84.367 23.728 12.398 1.00 50.41 134 ASP A O 1
ATOM 920 N N . VAL A 1 135 ? 83.418 21.663 12.536 1.00 45.03 135 VAL A N 1
ATOM 921 C CA . VAL A 1 135 ? 84.550 20.888 12.015 1.00 44.20 135 VAL A CA 1
ATOM 922 C C . VAL A 1 135 ? 84.764 21.263 10.536 1.00 48.20 135 VAL A C 1
ATOM 923 O O . VAL A 1 135 ? 85.895 21.506 10.127 1.00 48.93 135 VAL A O 1
ATOM 927 N N . LEU A 1 136 ? 83.678 21.321 9.749 1.00 44.15 136 LEU A N 1
ATOM 928 C CA . LEU A 1 136 ? 83.733 21.671 8.330 1.00 43.59 136 LEU A CA 1
ATOM 929 C C . LEU A 1 136 ? 84.243 23.092 8.124 1.00 46.95 136 LEU A C 1
ATOM 930 O O . LEU A 1 136 ? 85.081 23.303 7.256 1.00 47.17 136 LEU A O 1
ATOM 935 N N . LEU A 1 137 ? 83.742 24.050 8.932 1.00 42.19 137 LEU A N 1
ATOM 936 C CA . LEU A 1 137 ? 84.059 25.474 8.847 1.00 42.08 137 LEU A CA 1
ATOM 937 C C . LEU A 1 137 ? 85.470 25.810 9.284 1.00 46.70 137 LEU A C 1
ATOM 938 O O . LEU A 1 137 ? 86.171 26.460 8.518 1.00 47.14 137 LEU A O 1
ATOM 943 N N . THR A 1 138 ? 85.898 25.367 10.480 1.00 42.83 138 THR A N 1
ATOM 944 C CA . THR A 1 138 ? 87.255 25.636 10.984 1.00 42.89 138 THR A CA 1
ATOM 945 C C . THR A 1 138 ? 88.289 24.860 10.144 1.00 47.20 138 THR A C 1
ATOM 946 O O . THR A 1 138 ? 89.430 25.310 10.001 1.00 48.11 138 THR A O 1
ATOM 950 N N . GLY A 1 139 ? 87.881 23.703 9.631 1.00 42.11 139 GLY A N 1
ATOM 951 C CA . GLY A 1 139 ? 88.729 22.869 8.782 1.00 42.47 139 GLY A CA 1
ATOM 952 C C . GLY A 1 139 ? 89.008 23.534 7.448 1.00 47.70 139 GLY A C 1
ATOM 953 O O . GLY A 1 139 ? 90.137 23.485 6.960 1.00 49.97 139 GLY A O 1
ATOM 954 N N . LYS A 1 140 ? 87.995 24.191 6.863 1.00 43.45 140 LYS A N 1
ATOM 955 C CA . LYS A 1 140 ? 88.130 24.923 5.597 1.00 43.58 140 LYS A CA 1
ATOM 956 C C . LYS A 1 140 ? 88.962 26.189 5.808 1.00 46.55 140 LYS A C 1
ATOM 957 O O . LYS A 1 140 ? 89.771 26.527 4.950 1.00 46.72 140 LYS A O 1
ATOM 963 N N . ILE A 1 141 ? 88.764 26.876 6.950 1.00 42.01 141 ILE A N 1
ATOM 964 C CA . ILE A 1 141 ? 89.517 28.069 7.337 1.00 41.42 141 ILE A CA 1
ATOM 965 C C . ILE A 1 141 ? 91.010 27.687 7.411 1.00 47.48 141 ILE A C 1
ATOM 966 O O . ILE A 1 141 ? 91.833 28.356 6.793 1.00 48.57 141 ILE A O 1
ATOM 971 N N . LYS A 1 142 ? 91.336 26.568 8.089 1.00 43.47 142 LYS A N 1
ATOM 972 C CA . LYS A 1 142 ? 92.703 26.071 8.207 1.00 43.25 142 LYS A CA 1
ATOM 973 C C . LYS A 1 142 ? 93.336 25.771 6.826 1.00 46.04 142 LYS A C 1
ATOM 974 O O . LYS A 1 142 ? 94.517 26.051 6.625 1.00 46.40 142 LYS A O 1
ATOM 980 N N . GLU A 1 143 ? 92.554 25.205 5.897 1.00 42.32 143 GLU A N 1
ATOM 981 C CA . GLU A 1 143 ? 93.001 24.872 4.539 1.00 42.36 143 GLU A CA 1
ATOM 982 C C . GLU A 1 143 ? 93.411 26.149 3.770 1.00 47.63 143 GLU A C 1
ATOM 983 O O . GLU A 1 143 ? 94.390 26.109 3.034 1.00 47.89 143 GLU A O 1
ATOM 989 N N . THR A 1 144 ? 92.682 27.276 3.955 1.00 43.76 144 THR A N 1
ATOM 990 C CA . THR A 1 144 ? 93.003 28.542 3.276 1.00 42.89 144 THR A CA 1
ATOM 991 C C . THR A 1 144 ? 94.278 29.177 3.822 1.00 46.73 144 THR A C 1
ATOM 992 O O . THR A 1 144 ? 95.018 29.798 3.059 1.00 47.35 144 THR A O 1
ATOM 996 N N . VAL A 1 145 ? 94.527 29.014 5.140 1.00 43.00 145 VAL A N 1
ATOM 997 C CA . VAL A 1 145 ? 95.681 29.527 5.890 1.00 42.59 145 VAL A CA 1
ATOM 998 C C . VAL A 1 145 ? 96.992 28.825 5.489 1.00 50.27 145 VAL A C 1
ATOM 999 O O . VAL A 1 145 ? 97.998 29.500 5.310 1.00 50.36 145 VAL A O 1
ATOM 1003 N N . VAL A 1 146 ? 96.993 27.473 5.430 1.00 49.09 146 VAL A N 1
ATOM 1004 C CA . VAL A 1 146 ? 98.188 26.654 5.176 1.00 49.28 146 VAL A CA 1
ATOM 1005 C C . VAL A 1 146 ? 98.445 26.397 3.685 1.00 56.16 146 VAL A C 1
ATOM 1006 O O . VAL A 1 146 ? 99.492 25.822 3.362 1.00 57.28 146 VAL A O 1
ATOM 1010 N N . ARG A 1 147 ? 97.518 26.815 2.780 1.00 53.17 147 ARG A N 1
ATOM 1011 C CA . ARG A 1 147 ? 97.691 26.599 1.335 1.00 53.25 147 ARG A CA 1
ATOM 1012 C C . ARG A 1 147 ? 98.950 27.272 0.751 1.00 58.38 147 ARG A C 1
ATOM 1013 O O . ARG A 1 147 ? 99.164 28.475 0.928 1.00 57.11 147 ARG A O 1
ATOM 1021 N N . LEU A 1 148 ? 99.759 26.471 0.045 1.00 57.41 148 LEU A N 1
ATOM 1022 C CA . LEU A 1 148 ? 100.991 26.907 -0.610 1.00 58.53 148 LEU A CA 1
ATOM 1023 C C . LEU A 1 148 ? 100.853 26.911 -2.131 1.00 65.42 148 LEU A C 1
ATOM 1024 O O . LEU A 1 148 ? 100.082 26.132 -2.685 1.00 64.34 148 LEU A O 1
ATOM 1029 N N . ASP A 1 149 ? 101.591 27.807 -2.805 1.00 66.31 149 ASP A N 1
ATOM 1030 C CA . ASP A 1 149 ? 101.602 27.897 -4.266 1.00 67.85 149 ASP A CA 1
ATOM 1031 C C . ASP A 1 149 ? 102.641 26.920 -4.878 1.00 74.99 149 ASP A C 1
ATOM 1032 O O . ASP A 1 149 ? 103.091 25.997 -4.192 1.00 74.50 149 ASP A O 1
ATOM 1037 N N . LYS A 1 150 ? 102.995 27.111 -6.168 1.00 73.89 150 LYS A N 1
ATOM 1038 C CA . LYS A 1 150 ? 103.977 26.297 -6.894 1.00 74.05 150 LYS A CA 1
ATOM 1039 C C . LYS A 1 150 ? 105.372 26.406 -6.282 1.00 79.58 150 LYS A C 1
ATOM 1040 O O . LYS A 1 150 ? 106.146 25.458 -6.391 1.00 81.05 150 LYS A O 1
ATOM 1046 N N . ASN A 1 151 ? 105.688 27.553 -5.640 1.00 75.37 151 ASN A N 1
ATOM 1047 C CA . ASN A 1 151 ? 107.002 27.830 -5.056 1.00 75.32 151 ASN A CA 1
ATOM 1048 C C . ASN A 1 151 ? 107.104 27.605 -3.536 1.00 78.27 151 ASN A C 1
ATOM 1049 O O . ASN A 1 151 ? 108.040 28.124 -2.913 1.00 77.41 151 ASN A O 1
ATOM 1054 N N . LYS A 1 152 ? 106.171 26.806 -2.949 1.00 73.95 152 LYS A N 1
ATOM 1055 C CA . LYS A 1 152 ? 106.097 26.494 -1.508 1.00 72.93 152 LYS A CA 1
ATOM 1056 C C . LYS A 1 152 ? 105.907 27.751 -0.639 1.00 74.13 152 LYS A C 1
ATOM 1057 O O . LYS A 1 152 ? 106.300 27.764 0.539 1.00 73.65 152 LYS A O 1
ATOM 1063 N N . LEU A 1 153 ? 105.285 28.802 -1.230 1.00 68.13 153 LEU A N 1
ATOM 1064 C CA . LEU A 1 153 ? 104.987 30.081 -0.565 1.00 66.40 153 LEU A CA 1
ATOM 1065 C C . LEU A 1 153 ? 103.470 30.206 -0.288 1.00 63.17 153 LEU A C 1
ATOM 1066 O O . LEU A 1 153 ? 102.686 29.683 -1.084 1.00 62.28 153 LEU A O 1
ATOM 1071 N N . PRO A 1 154 ? 103.016 30.887 0.799 1.00 54.93 154 PRO A N 1
ATOM 1072 C CA . PRO A 1 154 ? 101.557 30.979 1.050 1.00 52.42 154 PRO A CA 1
ATOM 1073 C C . PRO A 1 154 ? 100.782 31.694 -0.052 1.00 55.24 154 PRO A C 1
ATOM 1074 O O . PRO A 1 154 ? 101.214 32.741 -0.528 1.00 55.32 154 PRO A O 1
ATOM 1078 N N . VAL A 1 155 ? 99.638 31.117 -0.465 1.00 51.19 155 VAL A N 1
ATOM 1079 C CA . VAL A 1 155 ? 98.729 31.698 -1.469 1.00 50.10 155 VAL A CA 1
ATOM 1080 C C . VAL A 1 155 ? 98.232 33.060 -0.932 1.00 51.90 155 VAL A C 1
ATOM 1081 O O . VAL A 1 155 ? 98.294 34.064 -1.635 1.00 51.40 155 VAL A O 1
ATOM 1085 N N . TYR A 1 156 ? 97.817 33.095 0.350 1.00 46.65 156 TYR A N 1
ATOM 1086 C CA . TYR A 1 156 ? 97.358 34.335 0.988 1.00 43.84 156 TYR A CA 1
ATOM 1087 C C . TYR A 1 156 ? 98.358 34.866 2.005 1.00 47.02 156 TYR A C 1
ATOM 1088 O O . TYR A 1 156 ? 98.990 34.089 2.719 1.00 47.15 156 TYR A O 1
ATOM 1097 N N . ASP A 1 157 ? 98.502 36.183 2.064 1.00 43.36 157 ASP A N 1
ATOM 1098 C CA . ASP A 1 157 ? 99.339 36.856 3.063 1.00 43.75 157 ASP A CA 1
ATOM 1099 C C . ASP A 1 157 ? 98.647 36.831 4.418 1.00 48.08 157 ASP A C 1
ATOM 1100 O O . ASP A 1 157 ? 99.319 36.783 5.441 1.00 47.94 157 ASP A O 1
ATOM 1105 N N . ALA A 1 158 ? 97.305 36.852 4.416 1.00 44.69 158 ALA A N 1
ATOM 1106 C CA . ALA A 1 158 ? 96.466 36.795 5.617 1.00 44.90 158 ALA A CA 1
ATOM 1107 C C . ALA A 1 158 ? 95.070 36.329 5.257 1.00 46.96 158 ALA A C 1
ATOM 1108 O O . ALA A 1 158 ? 94.640 36.452 4.108 1.00 47.89 158 ALA A O 1
ATOM 1110 N N . ILE A 1 159 ? 94.369 35.792 6.253 1.00 41.69 159 ILE A N 1
ATOM 1111 C CA . ILE A 1 159 ? 92.977 35.349 6.183 1.00 40.18 159 ILE A CA 1
ATOM 1112 C C . ILE A 1 159 ? 92.229 36.129 7.261 1.00 41.05 159 ILE A C 1
ATOM 1113 O O . ILE A 1 159 ? 92.648 36.149 8.423 1.00 38.83 159 ILE A O 1
ATOM 1118 N N . VAL A 1 160 ? 91.135 36.779 6.872 1.00 38.54 160 VAL A N 1
ATOM 1119 C CA . VAL A 1 160 ? 90.296 37.522 7.812 1.00 38.76 160 VAL A CA 1
ATOM 1120 C C . VAL A 1 160 ? 88.935 36.832 7.839 1.00 44.04 160 VAL A C 1
ATOM 1121 O O . VAL A 1 160 ? 88.296 36.665 6.800 1.00 43.07 160 VAL A O 1
ATOM 1125 N N . VAL A 1 161 ? 88.543 36.354 9.015 1.00 40.49 161 VAL A N 1
ATOM 1126 C CA . VAL A 1 161 ? 87.267 35.685 9.177 1.00 39.15 161 VAL A CA 1
ATOM 1127 C C . VAL A 1 161 ? 86.278 36.623 9.870 1.00 44.23 161 VAL A C 1
ATOM 1128 O O . VAL A 1 161 ? 86.567 37.147 10.956 1.00 42.56 161 VAL A O 1
ATOM 1132 N N . ASP A 1 162 ? 85.125 36.874 9.191 1.00 41.14 162 ASP A N 1
ATOM 1133 C CA . ASP A 1 162 ? 83.952 37.561 9.718 1.00 40.16 162 ASP A CA 1
ATOM 1134 C C . ASP A 1 162 ? 83.324 36.361 10.475 1.00 44.16 162 ASP A C 1
ATOM 1135 O O . ASP A 1 162 ? 82.681 35.490 9.888 1.00 42.52 162 ASP A O 1
ATOM 1140 N N . ALA A 1 163 ? 83.687 36.245 11.754 1.00 41.28 163 ALA A N 1
ATOM 1141 C CA . ALA A 1 163 ? 83.396 35.096 12.612 1.00 40.33 163 ALA A CA 1
ATOM 1142 C C . ALA A 1 163 ? 82.009 35.105 13.298 1.00 43.93 163 ALA A C 1
ATOM 1143 O O . ALA A 1 163 ? 81.373 36.156 13.364 1.00 43.41 163 ALA A O 1
ATOM 1145 N N . PRO A 1 164 ? 81.551 33.969 13.882 1.00 41.08 164 PRO A N 1
ATOM 1146 C CA . PRO A 1 164 ? 80.311 33.996 14.662 1.00 41.10 164 PRO A CA 1
ATOM 1147 C C . PRO A 1 164 ? 80.366 35.030 15.830 1.00 45.06 164 PRO A C 1
ATOM 1148 O O . PRO A 1 164 ? 81.459 35.468 16.230 1.00 43.52 164 PRO A O 1
ATOM 1152 N N . PRO A 1 165 ? 79.205 35.464 16.382 1.00 41.04 165 PRO A N 1
ATOM 1153 C CA . PRO A 1 165 ? 79.239 36.488 17.444 1.00 41.73 165 PRO A CA 1
ATOM 1154 C C . PRO A 1 165 ? 79.872 36.047 18.772 1.00 46.12 165 PRO A C 1
ATOM 1155 O O . PRO A 1 165 ? 80.216 34.878 18.947 1.00 44.81 165 PRO A O 1
ATOM 1159 N N . THR A 1 166 ? 79.993 36.991 19.724 1.00 45.24 166 THR A N 1
ATOM 1160 C CA . THR A 1 166 ? 80.608 36.771 21.053 1.00 45.55 166 THR A CA 1
ATOM 1161 C C . THR A 1 166 ? 79.991 35.618 21.865 1.00 50.26 166 THR A C 1
ATOM 1162 O O . THR A 1 166 ? 80.721 34.951 22.610 1.00 50.37 166 THR A O 1
ATOM 1166 N N . GLY A 1 167 ? 78.686 35.382 21.706 1.00 46.61 167 GLY A N 1
ATOM 1167 C CA . GLY A 1 167 ? 77.979 34.323 22.420 1.00 46.18 167 GLY A CA 1
ATOM 1168 C C . GLY A 1 167 ? 78.224 32.926 21.884 1.00 52.29 167 GLY A C 1
ATOM 1169 O O . GLY A 1 167 ? 77.902 31.946 22.554 1.00 52.59 167 GLY A O 1
ATOM 1170 N N . ARG A 1 168 ? 78.812 32.815 20.673 1.00 50.53 168 ARG A N 1
ATOM 1171 C CA . ARG A 1 168 ? 79.062 31.541 19.985 1.00 49.45 168 ARG A CA 1
ATOM 1172 C C . ARG A 1 168 ? 80.525 31.285 19.637 1.00 50.32 168 ARG A C 1
ATOM 1173 O O . ARG A 1 168 ? 80.857 30.168 19.232 1.00 50.24 168 ARG A O 1
ATOM 1181 N N . ILE A 1 169 ? 81.390 32.310 19.742 1.00 45.38 169 ILE A N 1
ATOM 1182 C CA . ILE A 1 169 ? 82.796 32.231 19.311 1.00 43.91 169 ILE A CA 1
ATOM 1183 C C . ILE A 1 169 ? 83.607 31.151 20.041 1.00 48.30 169 ILE A C 1
ATOM 1184 O O . ILE A 1 169 ? 84.353 30.426 19.373 1.00 48.97 169 ILE A O 1
ATOM 1189 N N . ALA A 1 170 ? 83.475 31.040 21.374 1.00 45.39 170 ALA A N 1
ATOM 1190 C CA . ALA A 1 170 ? 84.258 30.072 22.153 1.00 45.52 170 ALA A CA 1
ATOM 1191 C C . ALA A 1 170 ? 83.930 28.641 21.761 1.00 50.29 170 ALA A C 1
ATOM 1192 O O . ALA A 1 170 ? 84.857 27.879 21.507 1.00 52.01 170 ALA A O 1
ATOM 1194 N N . ARG A 1 171 ? 82.631 28.305 21.618 1.00 45.96 171 ARG A N 1
ATOM 1195 C CA . ARG A 1 171 ? 82.158 26.994 21.162 1.00 45.54 171 ARG A CA 1
ATOM 1196 C C . ARG A 1 171 ? 82.592 26.712 19.708 1.00 48.28 171 ARG A C 1
ATOM 1197 O O . ARG A 1 171 ? 83.029 25.595 19.406 1.00 49.53 171 ARG A O 1
ATOM 1205 N N . PHE A 1 172 ? 82.510 27.726 18.822 1.00 43.28 172 PHE A N 1
ATOM 1206 C CA . PHE A 1 172 ? 82.932 27.601 17.423 1.00 42.40 172 PHE A CA 1
ATOM 1207 C C . PHE A 1 172 ? 84.405 27.166 17.290 1.00 49.39 172 PHE A C 1
ATOM 1208 O O . PHE A 1 172 ? 84.746 26.411 16.370 1.00 49.93 172 PHE A O 1
ATOM 1216 N N . LEU A 1 173 ? 85.271 27.650 18.208 1.00 47.34 173 LEU A N 1
ATOM 1217 C CA . LEU A 1 173 ? 86.701 27.343 18.194 1.00 47.11 173 LEU A CA 1
ATOM 1218 C C . LEU A 1 173 ? 87.066 26.179 19.115 1.00 52.30 173 LEU A C 1
ATOM 1219 O O . LEU A 1 173 ? 88.246 25.867 19.269 1.00 52.75 173 LEU A O 1
ATOM 1224 N N . ASP A 1 174 ? 86.057 25.512 19.690 1.00 49.15 174 ASP A N 1
ATOM 1225 C CA . ASP A 1 174 ? 86.270 24.365 20.563 1.00 49.75 174 ASP A CA 1
ATOM 1226 C C . ASP A 1 174 ? 86.284 23.080 19.720 1.00 56.82 174 ASP A C 1
ATOM 1227 O O . ASP A 1 174 ? 85.276 22.375 19.604 1.00 57.26 174 ASP A O 1
ATOM 1232 N N . VAL A 1 175 ? 87.438 22.812 19.101 1.00 55.83 175 VAL A N 1
ATOM 1233 C CA . VAL A 1 175 ? 87.682 21.672 18.204 1.00 57.93 175 VAL A CA 1
ATOM 1234 C C . VAL A 1 175 ? 87.491 20.313 18.919 1.00 62.30 175 VAL A C 1
ATOM 1235 O O . VAL A 1 175 ? 86.937 19.391 18.327 1.00 62.22 175 VAL A O 1
ATOM 1239 N N . THR A 1 176 ? 87.895 20.218 20.189 1.00 59.33 176 THR A N 1
ATOM 1240 C CA . THR A 1 176 ? 87.751 19.014 21.013 1.00 59.41 176 THR A CA 1
ATOM 1241 C C . THR A 1 176 ? 86.264 18.676 21.204 1.00 62.63 176 THR A C 1
ATOM 1242 O O . THR A 1 176 ? 85.901 17.520 20.993 1.00 62.78 176 THR A O 1
ATOM 1246 N N . LYS A 1 177 ? 85.406 19.673 21.531 1.00 57.94 177 LYS A N 1
ATOM 1247 C CA . LYS A 1 177 ? 83.968 19.438 21.682 1.00 58.43 177 LYS A CA 1
ATOM 1248 C C . LYS A 1 177 ? 83.274 19.122 20.351 1.00 65.08 177 LYS A C 1
ATOM 1249 O O . LYS A 1 177 ? 82.408 18.241 20.324 1.00 66.85 177 LYS A O 1
ATOM 1255 N N . ALA A 1 178 ? 83.659 19.812 19.252 1.00 60.12 178 ALA A N 1
ATOM 1256 C CA . ALA A 1 178 ? 83.073 19.583 17.932 1.00 60.16 178 ALA A CA 1
ATOM 1257 C C . ALA A 1 178 ? 83.315 18.150 17.411 1.00 67.80 178 ALA A C 1
ATOM 1258 O O . ALA A 1 178 ? 82.391 17.521 16.892 1.00 68.49 178 ALA A O 1
ATOM 1260 N N . VAL A 1 179 ? 84.538 17.637 17.579 1.00 66.52 179 VAL A N 1
ATOM 1261 C CA . VAL A 1 179 ? 84.972 16.313 17.124 1.00 67.85 179 VAL A CA 1
ATOM 1262 C C . VAL A 1 179 ? 84.352 15.178 17.977 1.00 76.67 179 VAL A C 1
ATOM 1263 O O . VAL A 1 179 ? 84.145 14.081 17.457 1.00 77.54 179 VAL A O 1
ATOM 1267 N N . SER A 1 180 ? 84.009 15.456 19.255 1.00 75.39 180 SER A N 1
ATOM 1268 C CA . SER A 1 180 ? 83.429 14.491 20.211 1.00 75.88 180 SER A CA 1
ATOM 1269 C C . SER A 1 180 ? 82.133 13.801 19.743 1.00 81.90 180 SER A C 1
ATOM 1270 O O . SER A 1 180 ? 81.826 12.709 20.210 1.00 81.99 180 SER A O 1
ATOM 1273 N N . ASP A 1 181 ? 81.380 14.444 18.847 1.00 80.38 181 ASP A N 1
ATOM 1274 C CA . ASP A 1 181 ? 80.110 13.935 18.330 1.00 81.14 181 ASP A CA 1
ATOM 1275 C C . ASP A 1 181 ? 80.243 13.399 16.903 1.00 83.23 181 ASP A C 1
ATOM 1276 O O . ASP A 1 181 ? 79.235 13.172 16.222 1.00 83.31 181 ASP A O 1
ATOM 1281 N N . LEU A 1 182 ? 81.493 13.187 16.460 1.00 77.62 182 LEU A N 1
ATOM 1282 C CA . LEU A 1 182 ? 81.797 12.629 15.146 1.00 76.85 182 LEU A CA 1
ATOM 1283 C C . LEU A 1 182 ? 82.299 11.189 15.293 1.00 82.54 182 LEU A C 1
ATOM 1284 O O . LEU A 1 182 ? 82.717 10.788 16.386 1.00 82.14 182 LEU A O 1
ATOM 1289 N N . ALA A 1 183 ? 82.240 10.411 14.194 1.00 80.27 183 ALA A N 1
ATOM 1290 C CA . ALA A 1 183 ? 82.662 9.012 14.156 1.00 80.46 183 ALA A CA 1
ATOM 1291 C C . ALA A 1 183 ? 84.127 8.861 14.543 1.00 88.42 183 ALA A C 1
ATOM 1292 O O . ALA A 1 183 ? 84.967 9.667 14.127 1.00 87.41 183 ALA A O 1
ATOM 1294 N N . LYS A 1 184 ? 84.409 7.853 15.392 1.00 89.02 184 LYS A N 1
ATOM 1295 C CA . LYS A 1 184 ? 85.744 7.525 15.895 1.00 90.35 184 LYS A CA 1
ATOM 1296 C C . LYS A 1 184 ? 86.635 6.961 14.785 1.00 97.07 184 LYS A C 1
ATOM 1297 O O . LYS A 1 184 ? 86.175 6.171 13.955 1.00 96.38 184 LYS A O 1
ATOM 1303 N N . GLY A 1 185 ? 87.891 7.396 14.778 1.00 95.95 185 GLY A N 1
ATOM 1304 C CA . GLY A 1 185 ? 88.879 6.991 13.785 1.00 96.88 185 GLY A CA 1
ATOM 1305 C C . GLY A 1 185 ? 88.795 7.816 12.518 1.00 103.62 185 GLY A C 1
ATOM 1306 O O . GLY A 1 185 ? 88.287 8.942 12.534 1.00 103.64 185 GLY A O 1
ATOM 1307 N N . GLY A 1 186 ? 89.296 7.250 11.427 1.00 101.92 186 GLY A N 1
ATOM 1308 C CA . GLY A 1 186 ? 89.294 7.896 10.120 1.00 102.54 186 GLY A CA 1
ATOM 1309 C C . GLY A 1 186 ? 90.300 9.024 9.970 1.00 108.36 186 GLY A C 1
ATOM 1310 O O . GLY A 1 186 ? 91.260 9.106 10.747 1.00 108.38 186 GLY A O 1
ATOM 1311 N N . PRO A 1 187 ? 90.107 9.922 8.973 1.00 105.72 187 PRO A N 1
ATOM 1312 C CA . PRO A 1 187 ? 91.086 11.005 8.756 1.00 105.50 187 PRO A CA 1
ATOM 1313 C C . PRO A 1 187 ? 90.808 12.328 9.486 1.00 108.10 187 PRO A C 1
ATOM 1314 O O . PRO A 1 187 ? 91.748 13.089 9.722 1.00 107.50 187 PRO A O 1
ATOM 1318 N N . VAL A 1 188 ? 89.527 12.600 9.826 1.00 103.65 188 VAL A N 1
ATOM 1319 C CA . VAL A 1 188 ? 89.034 13.800 10.518 1.00 102.95 188 VAL A CA 1
ATOM 1320 C C . VAL A 1 188 ? 89.758 14.053 11.863 1.00 105.75 188 VAL A C 1
ATOM 1321 O O . VAL A 1 188 ? 90.138 15.196 12.140 1.00 104.89 188 VAL A O 1
ATOM 1325 N N . HIS A 1 189 ? 89.962 12.986 12.671 1.00 101.65 189 HIS A N 1
ATOM 1326 C CA . HIS A 1 189 ? 90.619 13.034 13.981 1.00 101.07 189 HIS A CA 1
ATOM 1327 C C . HIS A 1 189 ? 92.102 13.432 13.897 1.00 102.91 189 HIS A C 1
ATOM 1328 O O . HIS A 1 189 ? 92.640 13.981 14.861 1.00 102.37 189 HIS A O 1
ATOM 1335 N N . ALA A 1 190 ? 92.747 13.188 12.737 1.00 97.84 190 ALA A N 1
ATOM 1336 C CA . ALA A 1 190 ? 94.144 13.559 12.488 1.00 96.75 190 ALA A CA 1
ATOM 1337 C C . ALA A 1 190 ? 94.245 15.040 12.087 1.00 96.74 190 ALA A C 1
ATOM 1338 O O . ALA A 1 190 ? 95.152 15.737 12.555 1.00 97.14 190 ALA A O 1
ATOM 1340 N N . GLN A 1 191 ? 93.296 15.516 11.238 1.00 88.82 191 GLN A N 1
ATOM 1341 C CA . GLN A 1 191 ? 93.206 16.898 10.736 1.00 86.22 191 GLN A CA 1
ATOM 1342 C C . GLN A 1 191 ? 92.869 17.895 11.838 1.00 84.69 191 GLN A C 1
ATOM 1343 O O . GLN A 1 191 ? 93.339 19.031 11.793 1.00 83.77 191 GLN A O 1
ATOM 1349 N N . SER A 1 192 ? 92.058 17.460 12.822 1.00 78.07 192 SER A N 1
ATOM 1350 C CA . SER A 1 192 ? 91.598 18.240 13.978 1.00 76.32 192 SER A CA 1
ATOM 1351 C C . SER A 1 192 ? 92.743 18.703 14.884 1.00 75.07 192 SER A C 1
ATOM 1352 O O . SER A 1 192 ? 92.620 19.737 15.542 1.00 73.59 192 SER A O 1
ATOM 1355 N N . GLU A 1 193 ? 93.837 17.927 14.924 1.00 69.12 193 GLU A N 1
ATOM 1356 C CA . GLU A 1 193 ? 95.029 18.224 15.717 1.00 68.15 193 GLU A CA 1
ATOM 1357 C C . GLU A 1 193 ? 95.740 19.484 15.149 1.00 66.84 193 GLU A C 1
ATOM 1358 O O . GLU A 1 193 ? 96.143 20.364 15.920 1.00 65.64 193 GLU A O 1
ATOM 1364 N N . GLY A 1 194 ? 95.833 19.548 13.812 1.00 59.39 194 GLY A N 1
ATOM 1365 C CA . GLY A 1 194 ? 96.409 20.648 13.053 1.00 57.40 194 GLY A CA 1
ATOM 1366 C C . GLY A 1 194 ? 95.602 21.921 13.188 1.00 59.80 194 GLY A C 1
ATOM 1367 O O . GLY A 1 194 ? 96.173 23.012 13.186 1.00 59.58 194 GLY A O 1
ATOM 1368 N N . VAL A 1 195 ? 94.258 21.784 13.323 1.00 55.24 195 VAL A N 1
ATOM 1369 C CA . VAL A 1 195 ? 93.311 22.895 13.501 1.00 53.49 195 VAL A CA 1
ATOM 1370 C C . VAL A 1 195 ? 93.546 23.513 14.888 1.00 56.49 195 VAL A C 1
ATOM 1371 O O . VAL A 1 195 ? 93.726 24.735 14.981 1.00 54.61 195 VAL A O 1
ATOM 1375 N N . VAL A 1 196 ? 93.602 22.653 15.946 1.00 53.85 196 VAL A N 1
ATOM 1376 C CA . VAL A 1 196 ? 93.875 23.022 17.343 1.00 54.33 196 VAL A CA 1
ATOM 1377 C C . VAL A 1 196 ? 95.219 23.761 17.437 1.00 60.09 196 VAL A C 1
ATOM 1378 O O . VAL A 1 196 ? 95.282 24.810 18.080 1.00 60.67 196 VAL A O 1
ATOM 1382 N N . LYS A 1 197 ? 96.289 23.192 16.814 1.00 56.24 197 LYS A N 1
ATOM 1383 C CA . LYS A 1 197 ? 97.647 23.750 16.804 1.00 55.57 197 LYS A CA 1
ATOM 1384 C C . LYS A 1 197 ? 97.649 25.143 16.189 1.00 57.79 197 LYS A C 1
ATOM 1385 O O . LYS A 1 197 ? 98.255 26.045 16.758 1.00 57.48 197 LYS A O 1
ATOM 1391 N N . LEU A 1 198 ? 96.966 25.314 15.026 1.00 52.10 198 LEU A N 1
ATOM 1392 C CA . LEU A 1 198 ? 96.871 26.597 14.334 1.00 50.40 198 LEU A CA 1
ATOM 1393 C C . LEU A 1 198 ? 96.173 27.635 15.208 1.00 53.53 198 LEU A C 1
ATOM 1394 O O . LEU A 1 198 ? 96.733 28.712 15.414 1.00 53.30 198 LEU A O 1
ATOM 1399 N N . LEU A 1 199 ? 94.975 27.299 15.737 1.00 49.59 199 LEU A N 1
ATOM 1400 C CA . LEU A 1 199 ? 94.164 28.200 16.576 1.00 49.04 199 LEU A CA 1
ATOM 1401 C C . LEU A 1 199 ? 94.870 28.700 17.827 1.00 53.39 199 LEU A C 1
ATOM 1402 O O . LEU A 1 199 ? 94.739 29.870 18.152 1.00 52.52 199 LEU A O 1
ATOM 1407 N N . HIS A 1 200 ? 95.643 27.830 18.490 1.00 50.81 200 HIS A N 1
ATOM 1408 C CA . HIS A 1 200 ? 96.377 28.130 19.726 1.00 50.85 200 HIS A CA 1
ATOM 1409 C C . HIS A 1 200 ? 97.762 28.807 19.501 1.00 57.16 200 HIS A C 1
ATOM 1410 O O . HIS A 1 200 ? 98.345 29.313 20.457 1.00 58.31 200 HIS A O 1
ATOM 1417 N N . SER A 1 201 ? 98.233 28.901 18.245 1.00 53.52 201 SER A N 1
ATOM 1418 C CA . SER A 1 201 ? 99.527 29.507 17.933 1.00 52.77 201 SER A CA 1
ATOM 1419 C C . SER A 1 201 ? 99.505 31.036 17.784 1.00 56.40 201 SER A C 1
ATOM 1420 O O . SER A 1 201 ? 98.441 31.663 17.794 1.00 55.84 201 SER A O 1
ATOM 1423 N N . ASN A 1 202 ? 100.718 31.610 17.602 1.00 52.85 202 ASN A N 1
ATOM 1424 C CA . ASN A 1 202 ? 101.015 33.018 17.342 1.00 51.99 202 ASN A CA 1
ATOM 1425 C C . ASN A 1 202 ? 100.660 33.400 15.888 1.00 55.31 202 ASN A C 1
ATOM 1426 O O . ASN A 1 202 ? 100.843 34.551 15.500 1.00 55.91 202 ASN A O 1
ATOM 1431 N N . GLN A 1 203 ? 100.159 32.427 15.090 1.00 51.24 203 GLN A N 1
ATOM 1432 C CA . GLN A 1 203 ? 99.695 32.613 13.702 1.00 49.81 203 GLN A CA 1
ATOM 1433 C C . GLN A 1 203 ? 98.226 33.051 13.696 1.00 48.74 203 GLN A C 1
ATOM 1434 O O . GLN A 1 203 ? 97.697 33.403 12.644 1.00 47.47 203 GLN A O 1
ATOM 1440 N N . THR A 1 204 ? 97.565 33.002 14.867 1.00 43.36 204 THR A N 1
ATOM 1441 C CA . THR A 1 204 ? 96.152 33.349 15.041 1.00 43.26 204 THR A CA 1
ATOM 1442 C C . THR A 1 204 ? 95.987 34.497 16.045 1.00 48.17 204 THR A C 1
ATOM 1443 O O . THR A 1 204 ? 96.822 34.669 16.940 1.00 47.88 204 THR A O 1
ATOM 1447 N N . ALA A 1 205 ? 94.898 35.275 15.888 1.00 45.43 205 ALA A N 1
ATOM 1448 C CA . ALA A 1 205 ? 94.470 36.351 16.796 1.00 44.39 205 ALA A CA 1
ATOM 1449 C C . ALA A 1 205 ? 92.976 36.543 16.639 1.00 44.35 205 ALA A C 1
ATOM 1450 O O . ALA A 1 205 ? 92.472 36.577 15.521 1.00 42.64 205 ALA A O 1
ATOM 1452 N N . ILE A 1 206 ? 92.276 36.674 17.766 1.00 41.13 206 ILE A N 1
ATOM 1453 C CA . ILE A 1 206 ? 90.832 36.925 17.828 1.00 39.94 206 ILE A CA 1
ATOM 1454 C C . ILE A 1 206 ? 90.634 38.393 18.238 1.00 42.64 206 ILE A C 1
ATOM 1455 O O . ILE A 1 206 ? 91.063 38.790 19.321 1.00 41.81 206 ILE A O 1
ATOM 1460 N N . HIS A 1 207 ? 90.007 39.182 17.350 1.00 37.32 207 HIS A N 1
ATOM 1461 C CA . HIS A 1 207 ? 89.675 40.588 17.555 1.00 37.34 207 HIS A CA 1
ATOM 1462 C C . HIS A 1 207 ? 88.199 40.665 17.940 1.00 41.27 207 HIS A C 1
ATOM 1463 O O . HIS A 1 207 ? 87.374 39.910 17.427 1.00 38.74 207 HIS A O 1
ATOM 1470 N N . LEU A 1 208 ? 87.887 41.543 18.883 1.00 39.40 208 LEU A N 1
ATOM 1471 C CA . LEU A 1 208 ? 86.540 41.669 19.421 1.00 39.04 208 LEU A CA 1
ATOM 1472 C C . LEU A 1 208 ? 86.010 43.060 19.206 1.00 42.90 208 LEU A C 1
ATOM 1473 O O . LEU A 1 208 ? 86.486 44.026 19.796 1.00 42.46 208 LEU A O 1
ATOM 1478 N N . VAL A 1 209 ? 85.038 43.152 18.320 1.00 40.23 209 VAL A N 1
ATOM 1479 C CA . VAL A 1 209 ? 84.350 44.396 18.014 1.00 40.08 209 VAL A CA 1
ATOM 1480 C C . VAL A 1 209 ? 83.324 44.654 19.121 1.00 42.91 209 VAL A C 1
ATOM 1481 O O . VAL A 1 209 ? 82.608 43.752 19.532 1.00 40.52 209 VAL A O 1
ATOM 1485 N N . THR A 1 210 ? 83.271 45.896 19.591 1.00 42.31 210 THR A N 1
ATOM 1486 C CA . THR A 1 210 ? 82.315 46.343 20.594 1.00 42.51 210 THR A CA 1
ATOM 1487 C C . THR A 1 210 ? 81.819 47.749 20.280 1.00 46.82 210 THR A C 1
ATOM 1488 O O . THR A 1 210 ? 82.472 48.493 19.546 1.00 45.78 210 THR A O 1
ATOM 1492 N N . LEU A 1 211 ? 80.660 48.103 20.858 1.00 45.04 211 LEU A N 1
ATOM 1493 C CA . LEU A 1 211 ? 80.094 49.452 20.848 1.00 44.27 211 LEU A CA 1
ATOM 1494 C C . LEU A 1 211 ? 80.183 49.930 22.298 1.00 47.35 211 LEU A C 1
ATOM 1495 O O . LEU A 1 211 ? 80.276 49.099 23.218 1.00 45.42 211 LEU A O 1
ATOM 1500 N N . LEU A 1 212 ? 80.207 51.256 22.516 1.00 45.17 212 LEU A N 1
ATOM 1501 C CA . LEU A 1 212 ? 80.248 51.786 23.887 1.00 44.90 212 LEU A CA 1
ATOM 1502 C C . LEU A 1 212 ? 78.831 51.769 24.464 1.00 50.73 212 LEU A C 1
ATOM 1503 O O . LEU A 1 212 ? 78.229 52.805 24.752 1.00 51.65 212 LEU A O 1
ATOM 1508 N N . GLU A 1 213 ? 78.298 50.549 24.588 1.00 48.24 213 GLU A N 1
ATOM 1509 C CA . GLU A 1 213 ? 76.969 50.187 25.098 1.00 47.97 213 GLU A CA 1
ATOM 1510 C C . GLU A 1 213 ? 77.165 49.012 26.033 1.00 50.77 213 GLU A C 1
ATOM 1511 O O . GLU A 1 213 ? 78.080 48.225 25.829 1.00 50.37 213 GLU A O 1
ATOM 1517 N N . ALA A 1 214 ? 76.344 48.918 27.064 1.00 48.61 214 ALA A N 1
ATOM 1518 C CA . ALA A 1 214 ? 76.431 47.936 28.159 1.00 48.76 214 ALA A CA 1
ATOM 1519 C C . ALA A 1 214 ? 76.573 46.470 27.729 1.00 53.11 214 ALA A C 1
ATOM 1520 O O . ALA A 1 214 ? 77.525 45.816 28.151 1.00 52.13 214 ALA A O 1
ATOM 1522 N N . LEU A 1 215 ? 75.635 45.963 26.906 1.00 50.53 215 LEU A N 1
ATOM 1523 C CA . LEU A 1 215 ? 75.615 44.573 26.453 1.00 49.55 215 LEU A CA 1
ATOM 1524 C C . LEU A 1 215 ? 76.802 44.217 25.535 1.00 53.68 215 LEU A C 1
ATOM 1525 O O . LEU A 1 215 ? 77.449 43.211 25.835 1.00 53.49 215 LEU A O 1
ATOM 1530 N N . PRO A 1 216 ? 77.163 45.009 24.476 1.00 50.47 216 PRO A N 1
ATOM 1531 C CA . PRO A 1 216 ? 78.342 44.651 23.661 1.00 49.43 216 PRO A CA 1
ATOM 1532 C C . PRO A 1 216 ? 79.644 44.589 24.469 1.00 52.38 216 PRO A C 1
ATOM 1533 O O . PRO A 1 216 ? 80.464 43.707 24.229 1.00 52.53 216 PRO A O 1
ATOM 1537 N N . VAL A 1 217 ? 79.804 45.479 25.461 1.00 48.23 217 VAL A N 1
ATOM 1538 C CA . VAL A 1 217 ? 80.969 45.517 26.351 1.00 46.94 217 VAL A CA 1
ATOM 1539 C C . VAL A 1 217 ? 80.985 44.290 27.303 1.00 49.61 217 VAL A C 1
ATOM 1540 O O . VAL A 1 217 ? 82.024 43.635 27.441 1.00 48.83 217 VAL A O 1
ATOM 1544 N N . GLN A 1 218 ? 79.833 43.947 27.887 1.00 45.85 218 GLN A N 1
ATOM 1545 C CA . GLN A 1 218 ? 79.689 42.789 28.773 1.00 46.00 218 GLN A CA 1
ATOM 1546 C C . GLN A 1 218 ? 80.062 41.483 28.054 1.00 50.43 218 GLN A C 1
ATOM 1547 O O . GLN A 1 218 ? 80.754 40.641 28.628 1.00 50.83 218 GLN A O 1
ATOM 1553 N N . GLU A 1 219 ? 79.588 41.317 26.809 1.00 47.05 219 GLU A N 1
ATOM 1554 C CA . GLU A 1 219 ? 79.830 40.136 25.987 1.00 46.32 219 GLU A CA 1
ATOM 1555 C C . GLU A 1 219 ? 81.277 40.026 25.574 1.00 50.21 219 GLU A C 1
ATOM 1556 O O . GLU A 1 219 ? 81.793 38.914 25.523 1.00 49.94 219 GLU A O 1
ATOM 1562 N N . THR A 1 220 ? 81.927 41.174 25.289 1.00 47.55 220 THR A N 1
ATOM 1563 C CA . THR A 1 220 ? 83.345 41.289 24.948 1.00 48.01 220 THR A CA 1
ATOM 1564 C C . THR A 1 220 ? 84.178 40.766 26.138 1.00 52.76 220 THR A C 1
ATOM 1565 O O . THR A 1 220 ? 85.071 39.940 25.935 1.00 53.20 220 THR A O 1
ATOM 1569 N N . LEU A 1 221 ? 83.857 41.220 27.363 1.00 48.91 221 LEU A N 1
ATOM 1570 C CA . LEU A 1 221 ? 84.543 40.802 28.596 1.00 48.49 221 LEU A CA 1
ATOM 1571 C C . LEU A 1 221 ? 84.377 39.296 28.867 1.00 53.37 221 LEU A C 1
ATOM 1572 O O . LEU A 1 221 ? 85.366 38.608 29.123 1.00 53.36 221 LEU A O 1
ATOM 1577 N N . GLU A 1 222 ? 83.125 38.795 28.778 1.00 50.20 222 GLU A N 1
ATOM 1578 C CA . GLU A 1 222 ? 82.745 37.394 28.966 1.00 50.26 222 GLU A CA 1
ATOM 1579 C C . GLU A 1 222 ? 83.394 36.481 27.933 1.00 54.32 222 GLU A C 1
ATOM 1580 O O . GLU A 1 222 ? 83.760 35.357 28.282 1.00 55.46 222 GLU A O 1
ATOM 1586 N N . ALA A 1 223 ? 83.527 36.953 26.663 1.00 48.77 223 ALA A N 1
ATOM 1587 C CA . ALA A 1 223 ? 84.177 36.211 25.579 1.00 47.33 223 ALA A CA 1
ATOM 1588 C C . ALA A 1 223 ? 85.689 36.138 25.799 1.00 49.72 223 ALA A C 1
ATOM 1589 O O . ALA A 1 223 ? 86.234 35.046 25.710 1.00 49.60 223 ALA A O 1
ATOM 1591 N N . ILE A 1 224 ? 86.352 37.264 26.136 1.00 46.05 224 ILE A N 1
ATOM 1592 C CA . ILE A 1 224 ? 87.805 37.304 26.431 1.00 46.46 224 ILE A CA 1
ATOM 1593 C C . ILE A 1 224 ? 88.176 36.299 27.541 1.00 52.16 224 ILE A C 1
ATOM 1594 O O . ILE A 1 224 ? 89.150 35.560 27.386 1.00 52.65 224 ILE A O 1
ATOM 1599 N N . GLU A 1 225 ? 87.376 36.242 28.615 1.00 49.51 225 GLU A N 1
ATOM 1600 C CA . GLU A 1 225 ? 87.570 35.337 29.757 1.00 50.94 225 GLU A CA 1
ATOM 1601 C C . GLU A 1 225 ? 87.466 33.863 29.324 1.00 56.62 225 GLU A C 1
ATOM 1602 O O . GLU A 1 225 ? 88.344 33.065 29.671 1.00 57.94 225 GLU A O 1
ATOM 1608 N N . GLU A 1 226 ? 86.417 33.519 28.541 1.00 51.83 226 GLU A N 1
ATOM 1609 C CA . GLU A 1 226 ? 86.182 32.169 28.022 1.00 51.31 226 GLU A CA 1
ATOM 1610 C C . GLU A 1 226 ? 87.329 31.789 27.071 1.00 54.66 226 GLU A C 1
ATOM 1611 O O . GLU A 1 226 ? 87.827 30.669 27.126 1.00 55.89 226 GLU A O 1
ATOM 1617 N N . LEU A 1 227 ? 87.753 32.728 26.207 1.00 49.05 227 LEU A N 1
ATOM 1618 C CA . LEU A 1 227 ? 88.824 32.475 25.247 1.00 48.21 227 LEU A CA 1
ATOM 1619 C C . LEU A 1 227 ? 90.201 32.309 25.925 1.00 52.28 227 LEU A C 1
ATOM 1620 O O . LEU A 1 227 ? 90.955 31.424 25.526 1.00 50.29 227 LEU A O 1
ATOM 1625 N N . ALA A 1 228 ? 90.505 33.135 26.955 1.00 51.55 228 ALA A N 1
ATOM 1626 C CA . ALA A 1 228 ? 91.751 33.064 27.750 1.00 52.49 228 ALA A CA 1
ATOM 1627 C C . ALA A 1 228 ? 91.865 31.712 28.466 1.00 58.56 228 ALA A C 1
ATOM 1628 O O . ALA A 1 228 ? 92.960 31.142 28.500 1.00 59.17 228 ALA A O 1
ATOM 1630 N N . GLN A 1 229 ? 90.722 31.186 28.997 1.00 54.94 229 GLN A N 1
ATOM 1631 C CA . GLN A 1 229 ? 90.625 29.880 29.661 1.00 54.79 229 GLN A CA 1
ATOM 1632 C C . GLN A 1 229 ? 90.953 28.736 28.700 1.00 58.14 229 GLN A C 1
ATOM 1633 O O . GLN A 1 229 ? 91.522 27.728 29.112 1.00 58.16 229 GLN A O 1
ATOM 1639 N N . MET A 1 230 ? 90.592 28.898 27.426 1.00 54.02 230 MET A N 1
ATOM 1640 C CA . MET A 1 230 ? 90.850 27.920 26.369 1.00 53.38 230 MET A CA 1
ATOM 1641 C C . MET A 1 230 ? 92.270 28.077 25.808 1.00 57.39 230 MET A C 1
ATOM 1642 O O . MET A 1 230 ? 92.701 27.258 24.995 1.00 57.23 230 MET A O 1
ATOM 1647 N N . GLU A 1 231 ? 92.995 29.125 26.262 1.00 53.59 231 GLU A N 1
ATOM 1648 C CA . GLU A 1 231 ? 94.341 29.499 25.840 1.00 53.03 231 GLU A CA 1
ATOM 1649 C C . GLU A 1 231 ? 94.354 29.889 24.353 1.00 55.16 231 GLU A C 1
ATOM 1650 O O . GLU A 1 231 ? 95.306 29.617 23.622 1.00 55.71 231 GLU A O 1
ATOM 1656 N N . LEU A 1 232 ? 93.282 30.559 23.924 1.00 50.02 232 LEU A N 1
ATOM 1657 C CA . LEU A 1 232 ? 93.144 31.050 22.556 1.00 48.74 232 LEU A CA 1
ATOM 1658 C C . LEU A 1 232 ? 93.688 32.497 22.466 1.00 53.34 232 LEU A C 1
ATOM 1659 O O . LEU A 1 232 ? 93.426 33.294 23.364 1.00 53.92 232 LEU A O 1
ATOM 1664 N N . PRO A 1 233 ? 94.504 32.827 21.440 1.00 49.44 233 PRO A N 1
ATOM 1665 C CA . PRO A 1 233 ? 95.112 34.167 21.374 1.00 48.50 233 PRO A CA 1
ATOM 1666 C C . PRO A 1 233 ? 94.165 35.322 21.069 1.00 52.32 233 PRO A C 1
ATOM 1667 O O . PRO A 1 233 ? 93.496 35.337 20.041 1.00 52.56 233 PRO A O 1
ATOM 1671 N N . ILE A 1 234 ? 94.135 36.298 21.982 1.00 49.14 234 ILE A N 1
ATOM 1672 C CA . ILE A 1 234 ? 93.375 37.535 21.852 1.00 49.18 234 ILE A CA 1
ATOM 1673 C C . ILE A 1 234 ? 94.260 38.532 21.086 1.00 53.40 234 ILE A C 1
ATOM 1674 O O . ILE A 1 234 ? 95.464 38.614 21.328 1.00 53.46 234 ILE A O 1
ATOM 1679 N N . GLY A 1 235 ? 93.655 39.237 20.144 1.00 50.07 235 GLY A N 1
ATOM 1680 C CA . GLY A 1 235 ? 94.322 40.251 19.346 1.00 49.85 235 GLY A CA 1
ATOM 1681 C C . GLY A 1 235 ? 94.042 41.633 19.890 1.00 53.97 235 GLY A C 1
ATOM 1682 O O . GLY A 1 235 ? 94.735 42.088 20.793 1.00 56.50 235 GLY A O 1
ATOM 1683 N N . SER A 1 236 ? 93.006 42.292 19.382 1.00 48.61 236 SER A N 1
ATOM 1684 C CA . SER A 1 236 ? 92.643 43.644 19.808 1.00 47.51 236 SER A CA 1
ATOM 1685 C C . SER A 1 236 ? 91.162 43.762 20.146 1.00 49.85 236 SER A C 1
ATOM 1686 O O . SER A 1 236 ? 90.338 43.015 19.621 1.00 49.39 236 SER A O 1
ATOM 1689 N N . VAL A 1 237 ? 90.814 44.751 20.969 1.00 45.08 237 VAL A N 1
ATOM 1690 C CA . VAL A 1 237 ? 89.415 45.123 21.193 1.00 42.98 237 VAL A CA 1
ATOM 1691 C C . VAL A 1 237 ? 89.216 46.329 20.241 1.00 44.55 237 VAL A C 1
ATOM 1692 O O . VAL A 1 237 ? 90.011 47.262 20.272 1.00 43.31 237 VAL A O 1
ATOM 1696 N N . ILE A 1 238 ? 88.224 46.259 19.345 1.00 40.44 238 ILE A N 1
ATOM 1697 C CA . ILE A 1 238 ? 87.950 47.320 18.387 1.00 39.23 238 ILE A CA 1
ATOM 1698 C C . ILE A 1 238 ? 86.671 48.025 18.783 1.00 44.69 238 ILE A C 1
ATOM 1699 O O . ILE A 1 238 ? 85.586 47.444 18.675 1.00 45.64 238 ILE A O 1
ATOM 1704 N N . VAL A 1 239 ? 86.801 49.271 19.273 1.00 42.12 239 VAL A N 1
ATOM 1705 C CA . VAL A 1 239 ? 85.665 50.098 19.684 1.00 41.61 239 VAL A CA 1
ATOM 1706 C C . VAL A 1 239 ? 85.160 50.837 18.462 1.00 45.92 239 VAL A C 1
ATOM 1707 O O . VAL A 1 239 ? 85.790 51.785 18.006 1.00 45.98 239 VAL A O 1
ATOM 1711 N N . ASN A 1 240 ? 84.030 50.370 17.917 1.00 42.77 240 ASN A N 1
ATOM 1712 C CA . ASN A 1 240 ? 83.388 50.939 16.741 1.00 42.16 240 ASN A CA 1
ATOM 1713 C C . ASN A 1 240 ? 82.442 52.101 17.097 1.00 46.46 240 ASN A C 1
ATOM 1714 O O . ASN A 1 240 ? 82.027 52.254 18.256 1.00 44.38 240 ASN A O 1
ATOM 1719 N N . ARG A 1 241 ? 82.107 52.907 16.068 1.00 45.39 241 ARG A N 1
ATOM 1720 C CA . ARG A 1 241 ? 81.163 54.041 16.069 1.00 45.81 241 ARG A CA 1
ATOM 1721 C C . ARG A 1 241 ? 81.369 55.022 17.218 1.00 51.73 241 ARG A C 1
ATOM 1722 O O . ARG A 1 241 ? 80.432 55.334 17.962 1.00 51.51 241 ARG A O 1
ATOM 1730 N N . ASN A 1 242 ? 82.602 55.540 17.326 1.00 48.06 242 ASN A N 1
ATOM 1731 C CA . ASN A 1 242 ? 82.930 56.546 18.311 1.00 47.52 242 ASN A CA 1
ATOM 1732 C C . ASN A 1 242 ? 82.328 57.863 17.869 1.00 52.42 242 ASN A C 1
ATOM 1733 O O . ASN A 1 242 ? 82.055 58.044 16.685 1.00 50.55 242 ASN A O 1
ATOM 1738 N N . ILE A 1 243 ? 82.058 58.755 18.834 1.00 52.05 243 ILE A N 1
ATOM 1739 C CA . ILE A 1 243 ? 81.478 60.075 18.563 1.00 52.23 243 ILE A CA 1
ATOM 1740 C C . ILE A 1 243 ? 82.326 61.163 19.230 1.00 58.24 243 ILE A C 1
ATOM 1741 O O . ILE A 1 243 ? 83.006 60.861 20.217 1.00 57.39 243 ILE A O 1
ATOM 1746 N N . PRO A 1 244 ? 82.297 62.393 18.713 1.00 57.33 244 PRO A N 1
ATOM 1747 C CA . PRO A 1 244 ? 83.079 63.466 19.264 1.00 57.66 244 PRO A CA 1
ATOM 1748 C C . PRO A 1 244 ? 82.500 63.973 20.586 1.00 62.87 244 PRO A C 1
ATOM 1749 O O . PRO A 1 244 ? 81.336 64.121 20.683 1.00 61.22 244 PRO A O 1
ATOM 1753 N N . ALA A 1 245 ? 83.362 64.147 21.577 1.00 62.16 245 ALA A N 1
ATOM 1754 C CA . ALA A 1 245 ? 82.943 64.686 22.881 1.00 63.13 245 ALA A CA 1
ATOM 1755 C C . ALA A 1 245 ? 82.508 66.144 22.784 1.00 70.44 245 ALA A C 1
ATOM 1756 O O . ALA A 1 245 ? 81.556 66.474 23.450 1.00 70.74 245 ALA A O 1
ATOM 1758 N N . HIS A 1 246 ? 83.295 66.988 22.113 1.00 68.52 246 HIS A N 1
ATOM 1759 C CA . HIS A 1 246 ? 83.053 68.428 21.800 1.00 69.04 246 HIS A CA 1
ATOM 1760 C C . HIS A 1 246 ? 83.270 69.342 23.006 1.00 76.55 246 HIS A C 1
ATOM 1761 O O . HIS A 1 246 ? 83.083 70.523 22.866 1.00 77.97 246 HIS A O 1
ATOM 1768 N N . LEU A 1 247 ? 83.655 68.802 24.145 1.00 73.66 247 LEU A N 1
ATOM 1769 C CA . LEU A 1 247 ? 83.647 69.538 25.416 1.00 73.89 247 LEU A CA 1
ATOM 1770 C C . LEU A 1 247 ? 84.908 69.107 26.127 1.00 80.08 247 LEU A C 1
ATOM 1771 O O . LEU A 1 247 ? 85.276 67.950 26.029 1.00 80.30 247 LEU A O 1
ATOM 1776 N N . GLU A 1 248 ? 85.524 70.029 26.826 1.00 77.58 248 GLU A N 1
ATOM 1777 C CA . GLU A 1 248 ? 86.762 69.689 27.541 1.00 77.75 248 GLU A CA 1
ATOM 1778 C C . GLU A 1 248 ? 86.399 68.886 28.818 1.00 81.72 248 GLU A C 1
ATOM 1779 O O . GLU A 1 248 ? 85.320 69.128 29.373 1.00 81.24 248 GLU A O 1
ATOM 1785 N N . PRO A 1 249 ? 87.275 67.955 29.303 1.00 78.11 249 PRO A N 1
ATOM 1786 C CA . PRO A 1 249 ? 86.923 67.122 30.475 1.00 78.13 249 PRO A CA 1
ATOM 1787 C C . PRO A 1 249 ? 86.214 67.804 31.648 1.00 85.49 249 PRO A C 1
ATOM 1788 O O . PRO A 1 249 ? 85.262 67.226 32.174 1.00 86.33 249 PRO A O 1
ATOM 1792 N N . GLN A 1 250 ? 86.651 69.016 32.048 1.00 83.03 250 GLN A N 1
ATOM 1793 C CA . GLN A 1 250 ? 86.042 69.752 33.157 1.00 83.29 250 GLN A CA 1
ATOM 1794 C C . GLN A 1 250 ? 84.649 70.277 32.807 1.00 86.29 250 GLN A C 1
ATOM 1795 O O . GLN A 1 250 ? 83.728 70.135 33.612 1.00 85.46 250 GLN A O 1
ATOM 1801 N N . ASP A 1 251 ? 84.495 70.857 31.598 1.00 82.98 251 ASP A N 1
ATOM 1802 C CA . ASP A 1 251 ? 83.224 71.379 31.084 1.00 82.62 251 ASP A CA 1
ATOM 1803 C C . ASP A 1 251 ? 82.197 70.256 30.884 1.00 84.64 251 ASP A C 1
ATOM 1804 O O . ASP A 1 251 ? 81.003 70.481 31.099 1.00 84.78 251 ASP A O 1
ATOM 1809 N N . LEU A 1 252 ? 82.665 69.054 30.489 1.00 78.70 252 LEU A N 1
ATOM 1810 C CA . LEU A 1 252 ? 81.819 67.884 30.267 1.00 77.66 252 LEU A CA 1
ATOM 1811 C C . LEU A 1 252 ? 81.288 67.317 31.578 1.00 81.93 252 LEU A C 1
ATOM 1812 O O . LEU A 1 252 ? 80.087 67.056 31.678 1.00 81.30 252 LEU A O 1
ATOM 1817 N N . ALA A 1 253 ? 82.180 67.136 32.580 1.00 79.22 253 ALA A N 1
ATOM 1818 C CA . ALA A 1 253 ? 81.852 66.607 33.907 1.00 79.12 253 ALA A CA 1
ATOM 1819 C C . ALA A 1 253 ? 80.774 67.443 34.593 1.00 84.36 253 ALA A C 1
ATOM 1820 O O . ALA A 1 253 ? 79.874 66.874 35.218 1.00 84.50 253 ALA A O 1
ATOM 1822 N N . LYS A 1 254 ? 80.847 68.788 34.437 1.00 81.00 254 LYS A N 1
ATOM 1823 C CA . LYS A 1 254 ? 79.880 69.735 34.995 1.00 80.96 254 LYS A CA 1
ATOM 1824 C C . LYS A 1 254 ? 78.542 69.656 34.255 1.00 84.31 254 LYS A C 1
ATOM 1825 O O . LYS A 1 254 ? 77.503 69.545 34.908 1.00 83.88 254 LYS A O 1
ATOM 1831 N N . ALA A 1 255 ? 78.572 69.698 32.895 1.00 80.57 255 ALA A N 1
ATOM 1832 C CA . ALA A 1 255 ? 77.389 69.630 32.022 1.00 80.15 255 ALA A CA 1
ATOM 1833 C C . ALA A 1 255 ? 76.573 68.335 32.179 1.00 85.07 255 ALA A C 1
ATOM 1834 O O . ALA A 1 255 ? 75.353 68.368 32.001 1.00 84.47 255 ALA A O 1
ATOM 1836 N N . ALA A 1 256 ? 77.236 67.214 32.559 1.00 82.63 256 ALA A N 1
ATOM 1837 C CA . ALA A 1 256 ? 76.594 65.921 32.828 1.00 83.02 256 ALA A CA 1
ATOM 1838 C C . ALA A 1 256 ? 75.730 65.995 34.099 1.00 89.62 256 ALA A C 1
ATOM 1839 O O . ALA A 1 256 ? 74.848 65.153 34.285 1.00 89.41 256 ALA A O 1
ATOM 1841 N N . GLU A 1 257 ? 75.980 67.012 34.963 1.00 88.42 257 GLU A N 1
ATOM 1842 C CA . GLU A 1 257 ? 75.242 67.270 36.211 1.00 89.51 257 GLU A CA 1
ATOM 1843 C C . GLU A 1 257 ? 74.163 68.358 36.064 1.00 95.72 257 GLU A C 1
ATOM 1844 O O . GLU A 1 257 ? 73.329 68.513 36.959 1.00 95.72 257 GLU A O 1
ATOM 1850 N N . GLY A 1 258 ? 74.189 69.076 34.937 1.00 93.52 258 GLY A N 1
ATOM 1851 C CA . GLY A 1 258 ? 73.253 70.147 34.604 1.00 93.88 258 GLY A CA 1
ATOM 1852 C C . GLY A 1 258 ? 73.829 71.545 34.729 1.00 99.44 258 GLY A C 1
ATOM 1853 O O . GLY A 1 258 ? 73.077 72.523 34.715 1.00 98.92 258 GLY A O 1
ATOM 1854 N N . GLU A 1 259 ? 75.166 71.650 34.844 1.00 97.57 259 GLU A N 1
ATOM 1855 C CA . GLU A 1 259 ? 75.885 72.914 35.005 1.00 98.48 259 GLU A CA 1
ATOM 1856 C C . GLU A 1 259 ? 76.694 73.269 33.757 1.00 104.05 259 GLU A C 1
ATOM 1857 O O . GLU A 1 259 ? 77.698 72.617 33.467 1.00 103.22 259 GLU A O 1
ATOM 1863 N N . VAL A 1 260 ? 76.122 74.174 32.969 1.00 103.17 260 VAL A N 1
ATOM 1864 C CA . VAL A 1 260 ? 76.802 74.790 31.799 1.00 104.55 260 VAL A CA 1
ATOM 1865 C C . VAL A 1 260 ? 76.688 76.275 32.127 1.00 111.66 260 VAL A C 1
ATOM 1866 O O . VAL A 1 260 ? 75.543 76.765 32.182 1.00 112.36 260 VAL A O 1
ATOM 1870 N N . ASP A 1 261 ? 77.804 76.969 32.345 1.00 108.97 261 ASP A N 1
ATOM 1871 C CA . ASP A 1 261 ? 77.619 78.386 32.740 1.00 109.25 261 ASP A CA 1
ATOM 1872 C C . ASP A 1 261 ? 77.011 79.109 31.541 1.00 113.34 261 ASP A C 1
ATOM 1873 O O . ASP A 1 261 ? 77.641 79.090 30.465 1.00 111.96 261 ASP A O 1
ATOM 1878 N N . ALA A 1 262 ? 75.838 79.722 31.717 1.00 111.05 262 ALA A N 1
ATOM 1879 C CA . ALA A 1 262 ? 75.292 80.465 30.562 1.00 111.36 262 ALA A CA 1
ATOM 1880 C C . ALA A 1 262 ? 76.026 81.795 30.381 1.00 116.61 262 ALA A C 1
ATOM 1881 O O . ALA A 1 262 ? 76.296 82.157 29.233 1.00 116.19 262 ALA A O 1
ATOM 1883 N N . ASP A 1 263 ? 76.330 82.509 31.465 1.00 113.83 263 ASP A N 1
ATOM 1884 C CA . ASP A 1 263 ? 77.020 83.787 31.257 1.00 113.85 263 ASP A CA 1
ATOM 1885 C C . ASP A 1 263 ? 78.168 83.690 30.241 1.00 117.84 263 ASP A C 1
ATOM 1886 O O . ASP A 1 263 ? 78.246 84.534 29.351 1.00 117.36 263 ASP A O 1
ATOM 1891 N N . SER A 1 264 ? 79.024 82.648 30.348 1.00 114.71 264 SER A N 1
ATOM 1892 C CA . SER A 1 264 ? 80.139 82.409 29.421 1.00 114.82 264 SER A CA 1
ATOM 1893 C C . SER A 1 264 ? 79.626 82.065 28.008 1.00 119.40 264 SER A C 1
ATOM 1894 O O . SER A 1 264 ? 80.203 82.538 27.022 1.00 119.04 264 SER A O 1
ATOM 1897 N N . VAL A 1 265 ? 78.532 81.260 27.923 1.00 115.86 265 VAL A N 1
ATOM 1898 C CA . VAL A 1 265 ? 77.885 80.842 26.667 1.00 115.45 265 VAL A CA 1
ATOM 1899 C C . VAL A 1 265 ? 77.259 82.062 25.960 1.00 119.03 265 VAL A C 1
ATOM 1900 O O . VAL A 1 265 ? 77.508 82.255 24.769 1.00 118.45 265 VAL A O 1
ATOM 1904 N N . ARG A 1 266 ? 76.490 82.893 26.707 1.00 115.58 266 ARG A N 1
ATOM 1905 C CA . ARG A 1 266 ? 75.845 84.121 26.217 1.00 115.39 266 ARG A CA 1
ATOM 1906 C C . ARG A 1 266 ? 76.878 85.132 25.693 1.00 120.23 266 ARG A C 1
ATOM 1907 O O . ARG A 1 266 ? 76.630 85.783 24.675 1.00 119.47 266 ARG A O 1
ATOM 1915 N N . ALA A 1 267 ? 78.040 85.234 26.382 1.00 118.12 267 ALA A N 1
ATOM 1916 C CA . ALA A 1 267 ? 79.156 86.115 26.028 1.00 118.71 267 ALA A CA 1
ATOM 1917 C C . ALA A 1 267 ? 79.812 85.681 24.715 1.00 124.27 267 ALA A C 1
ATOM 1918 O O . ALA A 1 267 ? 80.012 86.517 23.833 1.00 124.63 267 ALA A O 1
ATOM 1920 N N . GLY A 1 268 ? 80.108 84.386 24.595 1.00 121.27 268 GLY A N 1
ATOM 1921 C CA . GLY A 1 268 ? 80.702 83.794 23.400 1.00 121.36 268 GLY A CA 1
ATOM 1922 C C . GLY A 1 268 ? 79.780 83.816 22.194 1.00 125.82 268 GLY A C 1
ATOM 1923 O O . GLY A 1 268 ? 80.251 83.771 21.054 1.00 125.54 268 GLY A O 1
ATOM 1924 N N . LEU A 1 269 ? 78.453 83.884 22.440 1.00 122.46 269 LEU A N 1
ATOM 1925 C CA . LEU A 1 269 ? 77.435 83.969 21.393 1.00 122.09 269 LEU A CA 1
ATOM 1926 C C . LEU A 1 269 ? 77.386 85.400 20.852 1.00 126.08 269 LEU A C 1
ATOM 1927 O O . LEU A 1 269 ? 77.263 85.578 19.641 1.00 125.86 269 LEU A O 1
ATOM 1932 N N . LEU A 1 270 ? 77.512 86.415 21.746 1.00 122.41 270 LEU A N 1
ATOM 1933 C CA . LEU A 1 270 ? 77.534 87.842 21.388 1.00 122.16 270 LEU A CA 1
ATOM 1934 C C . LEU A 1 270 ? 78.758 88.184 20.530 1.00 125.36 270 LEU A C 1
ATOM 1935 O O . LEU A 1 270 ? 78.664 89.031 19.641 1.00 125.35 270 LEU A O 1
ATOM 1940 N N . THR A 1 271 ? 79.897 87.516 20.807 1.00 120.96 271 THR A N 1
ATOM 1941 C CA . THR A 1 271 ? 81.180 87.633 20.108 1.00 120.13 271 THR A CA 1
ATOM 1942 C C . THR A 1 271 ? 81.026 87.174 18.650 1.00 123.08 271 THR A C 1
ATOM 1943 O O . THR A 1 271 ? 81.562 87.816 17.748 1.00 122.51 271 THR A O 1
ATOM 1947 N N . ALA A 1 272 ? 80.275 86.076 18.430 1.00 119.33 272 ALA A N 1
ATOM 1948 C CA . ALA A 1 272 ? 80.010 85.486 17.113 1.00 118.77 272 ALA A CA 1
ATOM 1949 C C . ALA A 1 272 ? 78.819 86.145 16.384 1.00 121.47 272 ALA A C 1
ATOM 1950 O O . ALA A 1 272 ? 78.469 85.725 15.275 1.00 120.83 272 ALA A O 1
ATOM 1952 N N . GLY A 1 273 ? 78.233 87.174 17.005 1.00 117.27 273 GLY A N 1
ATOM 1953 C CA . GLY A 1 273 ? 77.090 87.910 16.476 1.00 116.74 273 GLY A CA 1
ATOM 1954 C C . GLY A 1 273 ? 75.811 87.097 16.482 1.00 119.90 273 GLY A C 1
ATOM 1955 O O . GLY A 1 273 ? 75.129 87.004 15.456 1.00 119.87 273 GLY A O 1
ATOM 1956 N N . VAL A 1 274 ? 75.505 86.462 17.638 1.00 115.04 274 VAL A N 1
ATOM 1957 C CA . VAL A 1 274 ? 74.320 85.619 17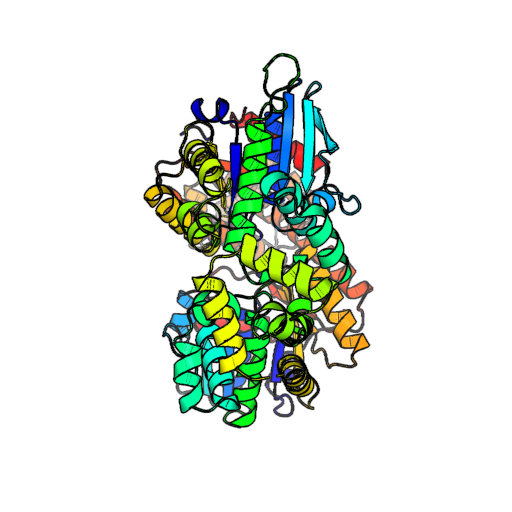.854 1.00 113.84 274 VAL A CA 1
ATOM 1958 C C . VAL A 1 274 ? 73.662 86.002 19.195 1.00 114.80 274 VAL A C 1
ATOM 1959 O O . VAL A 1 274 ? 74.303 85.935 20.247 1.00 113.37 274 VAL A O 1
ATOM 1963 N N . LYS A 1 275 ? 72.386 86.410 19.139 1.00 110.30 275 LYS A N 1
ATOM 1964 C CA . LYS A 1 275 ? 71.581 86.769 20.305 1.00 109.56 275 LYS A CA 1
ATOM 1965 C C . LYS A 1 275 ? 70.308 85.927 20.241 1.00 112.86 275 LYS A C 1
ATOM 1966 O O . LYS A 1 275 ? 69.489 86.096 19.330 1.00 112.72 275 LYS A O 1
ATOM 1972 N N . LEU A 1 276 ? 70.180 84.977 21.174 1.00 108.30 276 LEU A N 1
ATOM 1973 C CA . LEU A 1 276 ? 69.052 84.051 21.214 1.00 107.42 276 LEU A CA 1
ATOM 1974 C C . LEU A 1 276 ? 67.983 84.421 22.249 1.00 110.04 276 LEU A C 1
ATOM 1975 O O . LEU A 1 276 ? 68.335 84.846 23.359 1.00 108.74 276 LEU A O 1
ATOM 1980 N N . PRO A 1 277 ? 66.678 84.185 21.934 1.00 106.39 277 PRO A N 1
ATOM 1981 C CA . PRO A 1 277 ? 65.626 84.403 22.945 1.00 106.09 277 PRO A CA 1
ATOM 1982 C C . PRO A 1 277 ? 65.704 83.348 24.067 1.00 110.17 277 PRO A C 1
ATOM 1983 O O . PRO A 1 277 ? 66.361 82.307 23.902 1.00 109.50 277 PRO A O 1
ATOM 1987 N N . ASP A 1 278 ? 65.031 83.619 25.205 1.00 106.24 278 ASP A N 1
ATOM 1988 C CA . ASP A 1 278 ? 65.032 82.779 26.408 1.00 105.73 278 ASP A CA 1
ATOM 1989 C C . ASP A 1 278 ? 64.640 81.305 26.198 1.00 108.42 278 ASP A C 1
ATOM 1990 O O . ASP A 1 278 ? 65.174 80.457 26.904 1.00 107.86 278 ASP A O 1
ATOM 1995 N N . ALA A 1 279 ? 63.734 81.000 25.247 1.00 104.21 279 ALA A N 1
ATOM 1996 C CA . ALA A 1 279 ? 63.296 79.626 24.956 1.00 103.33 279 ALA A CA 1
ATOM 1997 C C . ALA A 1 279 ? 64.312 78.853 24.096 1.00 106.18 279 ALA A C 1
ATOM 1998 O O . ALA A 1 279 ? 64.401 77.624 24.201 1.00 105.58 279 ALA A O 1
ATOM 2000 N N . ASP A 1 280 ? 65.062 79.575 23.239 1.00 101.50 280 ASP A N 1
ATOM 2001 C CA . ASP A 1 280 ? 66.082 79.000 22.362 1.00 100.36 280 ASP A CA 1
ATOM 2002 C C . ASP A 1 280 ? 67.418 78.863 23.082 1.00 102.06 280 ASP A C 1
ATOM 2003 O O . ASP A 1 280 ? 68.133 77.888 22.846 1.00 101.80 280 ASP A O 1
ATOM 2008 N N . PHE A 1 281 ? 67.750 79.828 23.969 1.00 96.70 281 PHE A N 1
ATOM 2009 C CA . PHE A 1 281 ? 68.987 79.799 24.755 1.00 95.06 281 PHE A CA 1
ATOM 2010 C C . PHE A 1 281 ? 68.926 78.668 25.782 1.00 96.23 281 PHE A C 1
ATOM 2011 O O . PHE A 1 281 ? 69.895 77.913 25.896 1.00 95.06 281 PHE A O 1
ATOM 2019 N N . ALA A 1 282 ? 67.779 78.535 26.499 1.00 91.28 282 ALA A N 1
ATOM 2020 C CA . ALA A 1 282 ? 67.552 77.459 27.472 1.00 90.75 282 ALA A CA 1
ATOM 2021 C C . ALA A 1 282 ? 67.614 76.086 26.781 1.00 93.55 282 ALA A C 1
ATOM 2022 O O . ALA A 1 282 ? 68.225 75.161 27.320 1.00 93.18 282 ALA A O 1
ATOM 2024 N N . GLY A 1 283 ? 67.010 75.999 25.589 1.00 88.73 283 GLY A N 1
ATOM 2025 C CA . GLY A 1 283 ? 66.966 74.801 24.759 1.00 88.00 283 GLY A CA 1
ATOM 2026 C C . GLY A 1 283 ? 68.333 74.352 24.287 1.00 90.80 283 GLY A C 1
ATOM 2027 O O . GLY A 1 283 ? 68.618 73.151 24.272 1.00 89.65 283 GLY A O 1
ATOM 2028 N N . LEU A 1 284 ? 69.195 75.329 23.924 1.00 86.87 284 LEU A N 1
ATOM 2029 C CA . LEU A 1 284 ? 70.579 75.125 23.490 1.00 86.22 284 LEU A CA 1
ATOM 2030 C C . LEU A 1 284 ? 71.418 74.562 24.659 1.00 89.22 284 LEU A C 1
ATOM 2031 O O . LEU A 1 284 ? 72.271 73.696 24.436 1.00 89.08 284 LEU A O 1
ATOM 2036 N N . LEU A 1 285 ? 71.149 75.036 25.898 1.00 84.40 285 LEU A N 1
ATOM 2037 C CA . LEU A 1 285 ? 71.836 74.573 27.107 1.00 83.59 285 LEU A CA 1
ATOM 2038 C C . LEU A 1 285 ? 71.513 73.102 27.436 1.00 84.80 285 LEU A C 1
ATOM 2039 O O . LEU A 1 285 ? 72.445 72.330 27.675 1.00 84.36 285 LEU A O 1
ATOM 2044 N N . THR A 1 286 ? 70.209 72.709 27.417 1.00 79.41 286 THR A N 1
ATOM 2045 C CA . THR A 1 286 ? 69.772 71.325 27.692 1.00 78.56 286 THR A CA 1
ATOM 2046 C C . THR A 1 286 ? 70.255 70.346 26.610 1.00 80.30 286 THR A C 1
ATOM 2047 O O . THR A 1 286 ? 70.410 69.166 26.904 1.00 80.06 286 THR A O 1
ATOM 2051 N N . GLU A 1 287 ? 70.525 70.845 25.379 1.00 74.91 287 GLU A N 1
ATOM 2052 C CA . GLU A 1 287 ? 71.061 70.067 24.260 1.00 73.57 287 GLU A CA 1
ATOM 2053 C C . GLU A 1 287 ? 72.483 69.619 24.568 1.00 76.43 287 GLU A C 1
ATOM 2054 O O . GLU A 1 287 ? 72.859 68.503 24.209 1.00 76.40 287 GLU A O 1
ATOM 2060 N N . THR A 1 288 ? 73.274 70.486 25.230 1.00 72.19 288 THR A N 1
ATOM 2061 C CA . THR A 1 288 ? 74.662 70.175 25.598 1.00 71.62 288 THR A CA 1
ATOM 2062 C C . THR A 1 288 ? 74.707 69.332 26.874 1.00 73.68 288 THR A C 1
ATOM 2063 O O . THR A 1 288 ? 75.619 68.518 27.022 1.00 72.87 288 THR A O 1
ATOM 2067 N N . ILE A 1 289 ? 73.728 69.524 27.790 1.00 68.96 289 ILE A N 1
ATOM 2068 C CA . ILE A 1 289 ? 73.621 68.736 29.022 1.00 68.55 289 ILE A CA 1
ATOM 2069 C C . ILE A 1 289 ? 73.369 67.276 28.617 1.00 72.01 289 ILE A C 1
ATOM 2070 O O . ILE A 1 289 ? 74.072 66.376 29.083 1.00 72.26 289 ILE A O 1
ATOM 2075 N N . GLN A 1 290 ? 72.409 67.067 27.692 1.00 67.11 290 GLN A N 1
ATOM 2076 C CA . GLN A 1 290 ? 72.019 65.762 27.165 1.00 65.91 290 GLN A CA 1
ATOM 2077 C C . GLN A 1 290 ? 73.149 65.088 26.404 1.00 67.40 290 GLN A C 1
ATOM 2078 O O . GLN A 1 290 ? 73.314 63.879 26.534 1.00 66.95 290 GLN A O 1
ATOM 2084 N N . HIS A 1 291 ? 73.965 65.867 25.670 1.00 62.02 291 HIS A N 1
ATOM 2085 C CA . HIS A 1 291 ? 75.132 65.351 24.953 1.00 60.81 291 HIS A CA 1
ATOM 2086 C C . HIS A 1 291 ? 76.170 64.863 25.978 1.00 64.28 291 HIS A C 1
ATOM 2087 O O . HIS A 1 291 ? 76.638 63.730 25.879 1.00 63.40 291 HIS A O 1
ATOM 2094 N N . ALA A 1 292 ? 76.501 65.722 26.964 1.00 61.15 292 ALA A N 1
ATOM 2095 C CA . ALA A 1 292 ? 77.440 65.445 28.057 1.00 60.68 292 ALA A CA 1
ATOM 2096 C C . ALA A 1 292 ? 77.005 64.248 28.900 1.00 63.50 292 ALA A C 1
ATOM 2097 O O . ALA A 1 292 ? 77.872 63.478 29.304 1.00 63.04 292 ALA A O 1
ATOM 2099 N N . THR A 1 293 ? 75.672 64.065 29.127 1.00 59.02 293 THR A N 1
ATOM 2100 C CA . THR A 1 293 ? 75.102 62.907 29.848 1.00 58.18 293 THR A CA 1
ATOM 2101 C C . THR A 1 293 ? 75.350 61.615 29.023 1.00 60.54 293 THR A C 1
ATOM 2102 O O . THR A 1 293 ? 75.644 60.562 29.587 1.00 60.54 293 THR A O 1
ATOM 2106 N N . ARG A 1 294 ? 75.257 61.714 27.692 1.00 55.66 294 ARG A N 1
ATOM 2107 C CA . ARG A 1 294 ? 75.496 60.590 26.800 1.00 55.08 294 ARG A CA 1
ATOM 2108 C C . ARG A 1 294 ? 76.986 60.202 26.781 1.00 56.90 294 ARG A C 1
ATOM 2109 O O . ARG A 1 294 ? 77.288 59.017 26.879 1.00 55.36 294 ARG A O 1
ATOM 2117 N N . ILE A 1 295 ? 77.903 61.193 26.700 1.00 54.15 295 ILE A N 1
ATOM 2118 C CA . ILE A 1 295 ? 79.365 60.979 26.694 1.00 54.35 295 ILE A CA 1
ATOM 2119 C C . ILE A 1 295 ? 79.844 60.339 28.007 1.00 58.96 295 ILE A C 1
ATOM 2120 O O . ILE A 1 295 ? 80.598 59.366 27.971 1.00 59.58 295 ILE A O 1
ATOM 2125 N N . THR A 1 296 ? 79.397 60.886 29.156 1.00 55.21 296 THR A N 1
ATOM 2126 C CA . THR A 1 296 ? 79.742 60.439 30.509 1.00 54.16 296 THR A CA 1
ATOM 2127 C C . THR A 1 296 ? 79.394 58.968 30.695 1.00 57.04 296 THR A C 1
ATOM 2128 O O . THR A 1 296 ? 80.265 58.196 31.098 1.00 57.12 296 THR A O 1
ATOM 2132 N N . ALA A 1 297 ? 78.137 58.580 30.359 1.00 51.63 297 ALA A N 1
ATOM 2133 C CA . ALA A 1 297 ? 77.628 57.210 30.411 1.00 50.64 297 ALA A CA 1
ATOM 2134 C C . ALA A 1 297 ? 78.472 56.287 29.501 1.00 56.16 297 ALA A C 1
ATOM 2135 O O . ALA A 1 297 ? 78.830 55.179 29.917 1.00 56.49 297 ALA A O 1
ATOM 2137 N N . ARG A 1 298 ? 78.807 56.751 28.271 1.00 52.27 298 ARG A N 1
ATOM 2138 C CA . ARG A 1 298 ? 79.648 55.983 27.333 1.00 51.57 298 ARG A CA 1
ATOM 2139 C C . ARG A 1 298 ? 81.053 55.750 27.915 1.00 56.32 298 ARG A C 1
ATOM 2140 O O . ARG A 1 298 ? 81.553 54.631 27.821 1.00 56.92 298 ARG A O 1
ATOM 2148 N N . ALA A 1 299 ? 81.644 56.781 28.572 1.00 52.81 299 ALA A N 1
ATOM 2149 C CA . ALA A 1 299 ? 82.963 56.732 29.242 1.00 53.33 299 ALA A CA 1
ATOM 2150 C C . ALA A 1 299 ? 82.968 55.768 30.451 1.00 60.75 299 ALA A C 1
ATOM 2151 O O . ALA A 1 299 ? 83.978 55.111 30.702 1.00 61.71 299 ALA A O 1
ATOM 2153 N N . GLU A 1 300 ? 81.831 55.675 31.168 1.00 58.08 300 GLU A N 1
ATOM 2154 C CA . GLU A 1 300 ? 81.600 54.792 32.315 1.00 58.37 300 GLU A CA 1
ATOM 2155 C C . GLU A 1 300 ? 81.568 53.327 31.860 1.00 60.67 300 GLU A C 1
ATOM 2156 O O . GLU A 1 300 ? 82.063 52.456 32.569 1.00 60.59 300 GLU A O 1
ATOM 2162 N N . ILE A 1 301 ? 80.973 53.071 30.682 1.00 56.19 301 ILE A N 1
ATOM 2163 C CA . ILE A 1 301 ? 80.876 51.761 30.035 1.00 54.87 301 ILE A CA 1
ATOM 2164 C C . ILE A 1 301 ? 82.284 51.348 29.545 1.00 58.43 301 ILE A C 1
ATOM 2165 O O . ILE A 1 301 ? 82.727 50.230 29.829 1.00 56.76 301 ILE A O 1
ATOM 2170 N N . ALA A 1 302 ? 82.982 52.275 28.836 1.00 55.55 302 ALA A N 1
ATOM 2171 C CA . ALA A 1 302 ? 84.344 52.118 28.299 1.00 55.66 302 ALA A CA 1
ATOM 2172 C C . ALA A 1 302 ? 85.377 51.798 29.389 1.00 60.47 302 ALA A C 1
ATOM 2173 O O . ALA A 1 302 ? 86.299 51.022 29.131 1.00 61.32 302 ALA A O 1
ATOM 2175 N N . GLN A 1 303 ? 85.220 52.384 30.593 1.00 56.81 303 GLN A N 1
ATOM 2176 C CA . GLN A 1 303 ? 86.092 52.160 31.760 1.00 57.59 303 GLN A CA 1
ATOM 2177 C C . GLN A 1 303 ? 86.193 50.665 32.136 1.00 61.14 303 GLN A C 1
ATOM 2178 O O . GLN A 1 303 ? 87.241 50.239 32.619 1.00 60.52 303 GLN A O 1
ATOM 2184 N N . GLN A 1 304 ? 85.120 49.874 31.903 1.00 57.58 304 GLN A N 1
ATOM 2185 C CA . GLN A 1 304 ? 85.098 48.429 32.185 1.00 57.64 304 GLN A CA 1
ATOM 2186 C C . GLN A 1 304 ? 86.141 47.640 31.359 1.00 62.38 304 GLN A C 1
ATOM 2187 O O . GLN A 1 304 ? 86.543 46.548 31.775 1.00 62.48 304 GLN A O 1
ATOM 2193 N N . LEU A 1 305 ? 86.554 48.182 30.186 1.00 58.40 305 LEU A N 1
ATOM 2194 C CA . LEU A 1 305 ? 87.549 47.568 29.304 1.00 58.20 305 LEU A CA 1
ATOM 2195 C C . LEU A 1 305 ? 88.975 47.853 29.806 1.00 65.25 305 LEU A C 1
ATOM 2196 O O . LEU A 1 305 ? 89.887 47.092 29.478 1.00 66.31 305 LEU A O 1
ATOM 2201 N N . ASP A 1 306 ? 89.175 48.947 30.586 1.00 62.64 306 ASP A N 1
ATOM 2202 C CA . ASP A 1 306 ? 90.478 49.366 31.140 1.00 63.47 306 ASP A CA 1
ATOM 2203 C C . ASP A 1 306 ? 91.178 48.267 31.957 1.00 70.61 306 ASP A C 1
ATOM 2204 O O . ASP A 1 306 ? 92.406 48.248 32.039 1.00 70.54 306 ASP A O 1
ATOM 2209 N N . ALA A 1 307 ? 90.390 47.350 32.530 1.00 69.90 307 ALA A N 1
ATOM 2210 C CA . ALA A 1 307 ? 90.847 46.211 33.322 1.00 71.20 307 ALA A CA 1
ATOM 2211 C C . ALA A 1 307 ? 91.622 45.189 32.478 1.00 75.40 307 ALA A C 1
ATOM 2212 O O . ALA A 1 307 ? 92.501 44.503 33.016 1.00 75.12 307 ALA A O 1
ATOM 2214 N N . LEU A 1 308 ? 91.285 45.080 31.168 1.00 70.75 308 LEU A N 1
ATOM 2215 C CA . LEU A 1 308 ? 91.939 44.159 30.232 1.00 69.91 308 LEU A CA 1
ATOM 2216 C C . LEU A 1 308 ? 93.275 44.733 29.792 1.00 71.04 308 LEU A C 1
ATOM 2217 O O . LEU A 1 308 ? 93.347 45.908 29.433 1.00 71.29 308 LEU A O 1
ATOM 2222 N N . GLN A 1 309 ? 94.319 43.908 29.766 1.00 65.33 309 GLN A N 1
ATOM 2223 C CA . GLN A 1 309 ? 95.627 44.367 29.298 1.00 65.27 309 GLN A CA 1
ATOM 2224 C C . GLN A 1 309 ? 95.717 43.880 27.855 1.00 66.53 309 GLN A C 1
ATOM 2225 O O . GLN A 1 309 ? 96.545 43.033 27.505 1.00 67.06 309 GLN A O 1
ATOM 2231 N N . VAL A 1 310 ? 94.778 44.393 27.038 1.00 58.49 310 VAL A N 1
ATOM 2232 C CA . VAL A 1 310 ? 94.544 44.039 25.653 1.00 56.09 310 VAL A CA 1
ATOM 2233 C C . VAL A 1 310 ? 94.601 45.315 24.806 1.00 56.89 310 VAL A C 1
ATOM 2234 O O . VAL A 1 310 ? 93.972 46.309 25.186 1.00 57.40 310 VAL A O 1
ATOM 2238 N N . PRO A 1 311 ? 95.296 45.304 23.637 1.00 49.20 311 PRO A N 1
ATOM 2239 C CA . PRO A 1 311 ? 95.292 46.507 22.779 1.00 47.94 311 PRO A CA 1
ATOM 2240 C C . PRO A 1 311 ? 93.890 46.916 22.325 1.00 49.69 311 PRO A C 1
ATOM 2241 O O . PRO A 1 311 ? 93.003 46.083 22.107 1.00 49.37 311 PRO A O 1
ATOM 2245 N N . ARG A 1 312 ? 93.701 48.210 22.192 1.00 45.00 312 ARG A N 1
ATOM 2246 C CA . ARG A 1 312 ? 92.437 48.794 21.814 1.00 44.25 312 ARG A CA 1
ATOM 2247 C C . ARG A 1 312 ? 92.557 49.713 20.622 1.00 45.48 312 ARG A C 1
ATOM 2248 O O . ARG A 1 312 ? 93.415 50.600 20.592 1.00 45.79 312 ARG A O 1
ATOM 2256 N N . LEU A 1 313 ? 91.675 49.504 19.653 1.00 41.35 313 LEU A N 1
ATOM 2257 C CA . LEU A 1 313 ? 91.542 50.273 18.419 1.00 41.38 313 LEU A CA 1
ATOM 2258 C C . LEU A 1 313 ? 90.184 50.990 18.475 1.00 45.86 313 LEU A C 1
ATOM 2259 O O . LEU A 1 313 ? 89.266 50.509 19.141 1.00 43.53 313 LEU A O 1
ATOM 2264 N N . GLU A 1 314 ? 90.078 52.151 17.797 1.00 43.40 314 GLU A N 1
ATOM 2265 C CA . GLU A 1 314 ? 88.879 52.990 17.753 1.00 42.35 314 GLU A CA 1
ATOM 2266 C C . GLU A 1 314 ? 88.586 53.400 16.325 1.00 46.03 314 GLU A C 1
ATOM 2267 O O . GLU A 1 314 ? 89.460 53.924 15.640 1.00 45.53 314 GLU A O 1
ATOM 2273 N N . LEU A 1 315 ? 87.327 53.224 15.909 1.00 42.37 315 LEU A N 1
ATOM 2274 C CA . LEU A 1 315 ? 86.846 53.629 14.609 1.00 42.20 315 LEU A CA 1
ATOM 2275 C C . LEU A 1 315 ? 85.754 54.685 14.773 1.00 47.90 315 LEU A C 1
ATOM 2276 O O . LEU A 1 315 ? 85.014 54.656 15.767 1.00 47.27 315 LEU A O 1
ATOM 2281 N N . PRO A 1 316 ? 85.653 55.648 13.826 1.00 45.19 316 PRO A N 1
ATOM 2282 C CA . PRO A 1 316 ? 84.596 56.658 13.935 1.00 45.15 316 PRO A CA 1
ATOM 2283 C C . PRO A 1 316 ? 83.250 56.124 13.410 1.00 51.59 316 PRO A C 1
ATOM 2284 O O . PRO A 1 316 ? 83.144 54.973 12.964 1.00 51.00 316 PRO A O 1
ATOM 2288 N N . THR A 1 317 ? 82.219 56.978 13.485 1.00 49.67 317 THR A N 1
ATOM 2289 C CA . THR A 1 317 ? 80.896 56.724 12.950 1.00 49.93 317 THR A CA 1
ATOM 2290 C C . THR A 1 317 ? 80.902 57.328 11.545 1.00 57.44 317 THR A C 1
ATOM 2291 O O . THR A 1 317 ? 81.241 58.507 11.379 1.00 55.83 317 THR A O 1
ATOM 2295 N N . VAL A 1 318 ? 80.500 56.531 10.551 1.00 58.48 318 VAL A N 1
ATOM 2296 C CA . VAL A 1 318 ? 80.312 56.963 9.163 1.00 60.72 318 VAL A CA 1
ATOM 2297 C C . VAL A 1 318 ? 78.900 57.614 9.156 1.00 68.83 318 VAL A C 1
ATOM 2298 O O . VAL A 1 318 ? 77.917 56.947 9.487 1.00 67.09 318 VAL A O 1
ATOM 2302 N N . SER A 1 319 ? 78.841 58.863 8.728 1.00 71.31 319 SER A N 1
ATOM 2303 C CA . SER A 1 319 ? 77.720 59.775 9.060 1.00 73.47 319 SER A CA 1
ATOM 2304 C C . SER A 1 319 ? 76.433 59.230 8.452 1.00 79.32 319 SER A C 1
ATOM 2305 O O . SER A 1 319 ? 75.424 59.197 9.137 1.00 79.25 319 SER A O 1
ATOM 2308 N N . ASP A 1 320 ? 76.539 58.772 7.198 1.00 76.35 320 ASP A N 1
ATOM 2309 C CA . ASP A 1 320 ? 75.446 58.139 6.409 1.00 76.41 320 ASP A CA 1
ATOM 2310 C C . ASP A 1 320 ? 75.655 56.617 6.395 1.00 79.97 320 ASP A C 1
ATOM 2311 O O . ASP A 1 320 ? 76.395 56.116 7.264 1.00 79.64 320 ASP A O 1
ATOM 2316 N N . GLY A 1 321 ? 75.023 55.920 5.441 1.00 75.46 321 GLY A N 1
ATOM 2317 C CA . GLY A 1 321 ? 75.126 54.451 5.299 1.00 73.94 321 GLY A CA 1
ATOM 2318 C C . GLY A 1 321 ? 76.527 54.006 4.905 1.00 74.13 321 GLY A C 1
ATOM 2319 O O . GLY A 1 321 ? 77.229 54.796 4.243 1.00 73.39 321 GLY A O 1
ATOM 2320 N N . VAL A 1 322 ? 76.921 52.787 5.298 1.00 66.69 322 VAL A N 1
ATOM 2321 C CA . VAL A 1 322 ? 78.256 52.283 5.018 1.00 64.13 322 VAL A CA 1
ATOM 2322 C C . VAL A 1 322 ? 78.224 51.863 3.541 1.00 66.31 322 VAL A C 1
ATOM 2323 O O . VAL A 1 322 ? 77.447 50.987 3.166 1.00 67.61 322 VAL A O 1
ATOM 2327 N N . ASP A 1 323 ? 79.003 52.538 2.703 1.00 59.33 323 ASP A N 1
ATOM 2328 C CA . ASP A 1 323 ? 79.108 52.183 1.287 1.00 57.60 323 ASP A CA 1
ATOM 2329 C C . ASP A 1 323 ? 80.556 51.719 1.034 1.00 59.37 323 ASP A C 1
ATOM 2330 O O . ASP A 1 323 ? 81.309 51.578 2.004 1.00 58.70 323 ASP A O 1
ATOM 2335 N N . LEU A 1 324 ? 80.941 51.459 -0.231 1.00 53.85 324 LEU A N 1
ATOM 2336 C CA . LEU A 1 324 ? 82.301 51.023 -0.574 1.00 53.03 324 LEU A CA 1
ATOM 2337 C C . LEU A 1 324 ? 83.369 52.039 -0.097 1.00 55.84 324 LEU A C 1
ATOM 2338 O O . LEU A 1 324 ? 84.360 51.639 0.517 1.00 56.98 324 LEU A O 1
ATOM 2343 N N . GLY A 1 325 ? 83.115 53.325 -0.331 1.00 50.33 325 GLY A N 1
ATOM 2344 C CA . GLY A 1 325 ? 83.965 54.431 0.098 1.00 49.81 325 GLY A CA 1
ATOM 2345 C C . GLY A 1 325 ? 84.166 54.488 1.600 1.00 54.28 325 GLY A C 1
ATOM 2346 O O . GLY A 1 325 ? 85.258 54.843 2.050 1.00 56.57 325 GLY A O 1
ATOM 2347 N N . SER A 1 326 ? 83.128 54.110 2.387 1.00 49.18 326 SER A N 1
ATOM 2348 C CA . SER A 1 326 ? 83.141 54.044 3.864 1.00 48.36 326 SER A CA 1
ATOM 2349 C C . SER A 1 326 ? 84.077 52.960 4.323 1.00 50.51 326 SER A C 1
ATOM 2350 O O . SER A 1 326 ? 84.742 53.142 5.332 1.00 49.61 326 SER A O 1
ATOM 2353 N N . LEU A 1 327 ? 84.136 51.822 3.591 1.00 48.57 327 LEU A N 1
ATOM 2354 C CA . LEU A 1 327 ? 85.060 50.724 3.930 1.00 48.55 327 LEU A CA 1
ATOM 2355 C C . LEU A 1 327 ? 86.512 51.174 3.803 1.00 49.85 327 LEU A C 1
ATOM 2356 O O . LEU A 1 327 ? 87.340 50.800 4.638 1.00 48.05 327 LEU A O 1
ATOM 2361 N N . TYR A 1 328 ? 86.798 52.006 2.778 1.00 46.29 328 TYR A N 1
ATOM 2362 C CA . TYR A 1 328 ? 88.131 52.563 2.567 1.00 46.08 328 TYR A CA 1
ATOM 2363 C C . TYR A 1 328 ? 88.479 53.583 3.647 1.00 48.80 328 TYR A C 1
ATOM 2364 O O . TYR A 1 328 ? 89.608 53.554 4.113 1.00 48.71 328 TYR A O 1
ATOM 2373 N N . GLU A 1 329 ? 87.501 54.389 4.134 1.00 45.78 329 GLU A N 1
ATOM 2374 C CA . GLU A 1 329 ? 87.722 55.347 5.245 1.00 46.26 329 GLU A CA 1
ATOM 2375 C C . GLU A 1 329 ? 88.025 54.603 6.545 1.00 48.02 329 GLU A C 1
ATOM 2376 O O . GLU A 1 329 ? 88.889 55.031 7.302 1.00 48.02 329 GLU A O 1
ATOM 2382 N N . LEU A 1 330 ? 87.322 53.489 6.801 1.00 43.93 330 LEU A N 1
ATOM 2383 C CA . LEU A 1 330 ? 87.565 52.687 8.007 1.00 43.60 330 LEU A CA 1
ATOM 2384 C C . L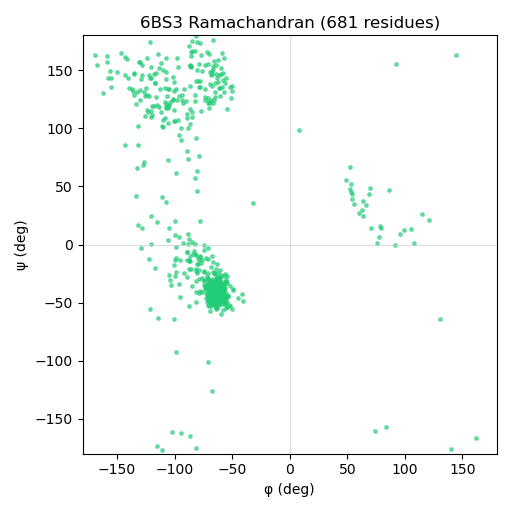EU A 1 330 ? 88.913 51.961 7.931 1.00 47.20 330 LEU A C 1
ATOM 2385 O O . LEU A 1 330 ? 89.604 51.884 8.942 1.00 46.92 330 LEU A O 1
ATOM 2390 N N . SER A 1 331 ? 89.309 51.498 6.723 1.00 43.08 331 SER A N 1
ATOM 2391 C CA . SER A 1 331 ? 90.605 50.846 6.464 1.00 43.18 331 SER A CA 1
ATOM 2392 C C . SER A 1 331 ? 91.739 51.860 6.730 1.00 46.98 331 SER A C 1
ATOM 2393 O O . SER A 1 331 ? 92.701 51.547 7.437 1.00 45.46 331 SER A O 1
ATOM 2396 N N . GLU A 1 332 ? 91.577 53.094 6.197 1.00 43.96 332 GLU A N 1
ATOM 2397 C CA . GLU A 1 332 ? 92.483 54.215 6.407 1.00 44.38 332 GLU A CA 1
ATOM 2398 C C . GLU A 1 332 ? 92.580 54.547 7.924 1.00 47.44 332 GLU A C 1
ATOM 2399 O O . GLU A 1 332 ? 93.686 54.713 8.423 1.00 47.80 332 GLU A O 1
ATOM 2405 N N . SER A 1 333 ? 91.442 54.561 8.656 1.00 43.15 333 SER A N 1
ATOM 2406 C CA . SER A 1 333 ? 91.438 54.793 10.110 1.00 42.56 333 SER A CA 1
ATOM 2407 C C . SER A 1 333 ? 92.244 53.700 10.846 1.00 46.99 333 SER A C 1
ATOM 2408 O O . SER A 1 333 ? 93.053 54.029 11.701 1.00 48.18 333 SER A O 1
ATOM 2411 N N . LEU A 1 334 ? 92.066 52.418 10.470 1.00 43.21 334 LEU A N 1
ATOM 2412 C CA . LEU A 1 334 ? 92.845 51.293 11.001 1.00 42.37 334 LEU A CA 1
ATOM 2413 C C . LEU A 1 334 ? 94.336 51.442 10.699 1.00 48.18 334 LEU A C 1
ATOM 2414 O O . LEU A 1 334 ? 95.141 51.240 11.604 1.00 49.38 334 LEU A O 1
ATOM 2419 N N . ALA A 1 335 ? 94.704 51.814 9.436 1.00 44.68 335 ALA A N 1
ATOM 2420 C CA . ALA A 1 335 ? 96.103 51.999 9.013 1.00 44.42 335 ALA A CA 1
ATOM 2421 C C . ALA A 1 335 ? 96.829 53.077 9.859 1.00 47.87 335 ALA A C 1
ATOM 2422 O O . ALA A 1 335 ? 97.956 52.855 10.293 1.00 48.26 335 ALA A O 1
ATOM 2424 N N . GL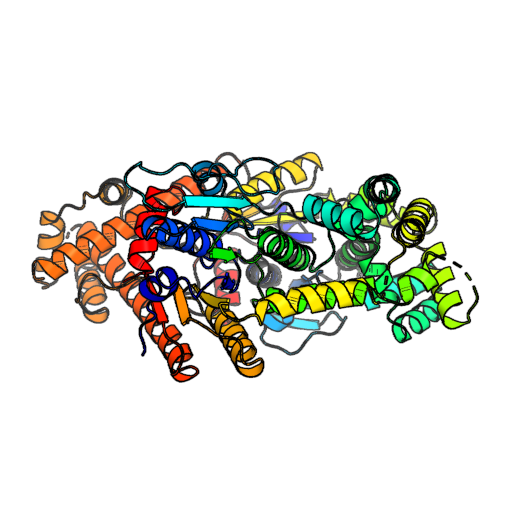N A 1 336 ? 96.156 54.204 10.136 1.00 44.19 336 GLN A N 1
ATOM 2425 C CA . GLN A 1 336 ? 96.680 55.328 10.935 1.00 44.49 336 GLN A CA 1
ATOM 2426 C C . GLN A 1 336 ? 96.969 54.969 12.404 1.00 48.46 336 GLN A C 1
ATOM 2427 O O . GLN A 1 336 ? 97.756 55.647 13.083 1.00 48.98 336 GLN A O 1
ATOM 2433 N N . GLN A 1 337 ? 96.333 53.895 12.879 1.00 43.81 337 GLN A N 1
ATOM 2434 C CA . GLN A 1 337 ? 96.463 53.369 14.232 1.00 43.26 337 GLN A CA 1
ATOM 2435 C C . GLN A 1 337 ? 97.548 52.293 14.311 1.00 46.98 337 GLN A C 1
ATOM 2436 O O . GLN A 1 337 ? 97.790 51.751 15.384 1.00 47.67 337 GLN A O 1
ATOM 2442 N N . GLY A 1 338 ? 98.214 52.027 13.188 1.00 43.83 338 GLY A N 1
ATOM 2443 C CA . GLY A 1 338 ? 99.296 51.052 13.092 1.00 42.81 338 GLY A CA 1
ATOM 2444 C C . GLY A 1 338 ? 98.919 49.667 12.612 1.00 46.44 338 GLY A C 1
ATOM 2445 O O . GLY A 1 338 ? 99.755 48.764 12.645 1.00 47.82 338 GLY A O 1
ATOM 2446 N N . VAL A 1 339 ? 97.673 49.468 12.140 1.00 41.73 339 VAL A N 1
ATOM 2447 C CA . VAL A 1 339 ? 97.277 48.155 11.639 1.00 40.17 339 VAL A CA 1
ATOM 2448 C C . VAL A 1 339 ? 98.010 47.912 10.310 1.00 44.38 339 VAL A C 1
ATOM 2449 O O . VAL A 1 339 ? 97.928 48.748 9.403 1.00 44.68 339 VAL A O 1
ATOM 2453 N N . ARG A 1 340 ? 98.797 46.814 10.246 1.00 39.24 340 ARG A N 1
ATOM 2454 C CA . ARG A 1 340 ? 99.604 46.426 9.074 1.00 45.33 340 ARG A CA 1
ATOM 2455 C C . ARG A 1 340 ? 99.934 44.929 9.141 1.00 52.17 340 ARG A C 1
ATOM 2456 O O . ARG A 1 340 ? 99.699 44.329 10.197 1.00 45.97 340 ARG A O 1
ATOM 2464 N N . PRO B 2 5 ? 51.507 63.688 8.077 1.00 88.22 5 PRO B N 1
ATOM 2465 C CA . PRO B 2 5 ? 51.643 62.393 8.723 1.00 8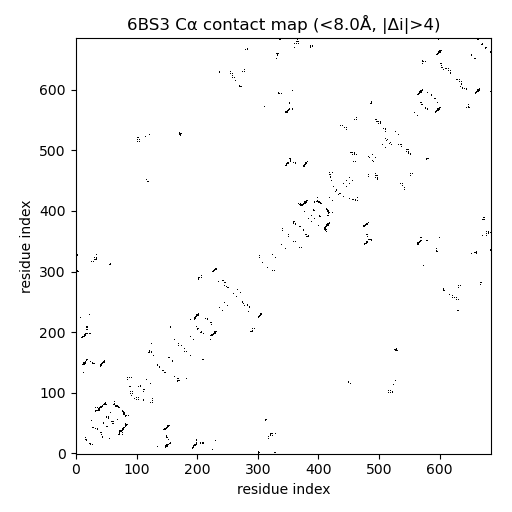7.65 5 PRO B CA 1
ATOM 2466 C C . PRO B 2 5 ? 50.330 62.007 9.312 1.00 89.38 5 PRO B C 1
ATOM 2467 O O . PRO B 2 5 ? 49.312 62.374 8.769 1.00 90.47 5 PRO B O 1
ATOM 2471 N N . LYS B 2 6 ? 50.386 61.274 10.406 1.00 81.44 6 LYS B N 1
ATOM 2472 C CA . LYS B 2 6 ? 49.226 60.790 11.177 1.00 78.87 6 LYS B CA 1
ATOM 2473 C C . LYS B 2 6 ? 49.758 60.374 12.578 1.00 74.79 6 LYS B C 1
ATOM 2474 O O . LYS B 2 6 ? 50.768 59.676 12.641 1.00 73.45 6 LYS B O 1
ATOM 2480 N N . THR B 2 7 ? 49.134 60.836 13.685 1.00 66.13 7 THR B N 1
ATOM 2481 C CA . THR B 2 7 ? 49.644 60.556 15.030 1.00 63.95 7 THR B CA 1
ATOM 2482 C C . THR B 2 7 ? 49.011 59.326 15.676 1.00 63.90 7 THR B C 1
ATOM 2483 O O . THR B 2 7 ? 47.789 59.250 15.812 1.00 64.42 7 THR B O 1
ATOM 2487 N N . LEU B 2 8 ? 49.870 58.377 16.098 1.00 55.34 8 LEU B N 1
ATOM 2488 C CA . LEU B 2 8 ? 49.490 57.154 16.798 1.00 52.65 8 LEU B CA 1
ATOM 2489 C C . LEU B 2 8 ? 49.095 57.520 18.232 1.00 55.17 8 LEU B C 1
ATOM 2490 O O . LEU B 2 8 ? 49.840 58.212 18.945 1.00 54.21 8 LEU B O 1
ATOM 2495 N N . ASP B 2 9 ? 47.895 57.072 18.625 1.00 51.04 9 ASP B N 1
ATOM 2496 C CA . ASP B 2 9 ? 47.294 57.306 19.936 1.00 49.91 9 ASP B CA 1
ATOM 2497 C C . ASP B 2 9 ? 47.343 56.024 20.806 1.00 52.26 9 ASP B C 1
ATOM 2498 O O . ASP B 2 9 ? 46.311 55.384 21.032 1.00 51.71 9 ASP B O 1
ATOM 2503 N N . MET B 2 10 ? 48.552 55.657 21.290 1.00 49.45 10 MET B N 1
ATOM 2504 C CA . MET B 2 10 ? 48.770 54.474 22.154 1.00 49.44 10 MET B CA 1
ATOM 2505 C C . MET B 2 10 ? 47.934 54.515 23.437 1.00 50.69 10 MET B C 1
ATOM 2506 O O . MET B 2 10 ? 47.414 53.484 23.850 1.00 50.27 10 MET B O 1
ATOM 2511 N N . GLY B 2 11 ? 47.781 55.699 24.018 1.00 47.24 11 GLY B N 1
ATOM 2512 C CA . GLY B 2 11 ? 46.965 55.907 25.216 1.00 47.84 11 GLY B CA 1
ATOM 2513 C C . GLY B 2 11 ? 45.531 55.416 25.067 1.00 50.85 11 GLY B C 1
ATOM 2514 O O . GLY B 2 11 ? 45.043 54.685 25.929 1.00 50.71 11 GLY B O 1
ATOM 2515 N N . ALA B 2 12 ? 44.852 55.798 23.962 1.00 46.40 12 ALA B N 1
ATOM 2516 C CA . ALA B 2 12 ? 43.479 55.369 23.660 1.00 46.47 12 ALA B CA 1
ATOM 2517 C C . ALA B 2 12 ? 43.374 53.844 23.320 1.00 51.04 12 ALA B C 1
ATOM 2518 O O . ALA B 2 12 ? 42.362 53.212 23.624 1.00 50.16 12 ALA B O 1
ATOM 2520 N N . ILE B 2 13 ? 44.424 53.269 22.709 1.00 47.58 13 ILE B N 1
ATOM 2521 C CA . ILE B 2 13 ? 44.491 51.849 22.361 1.00 46.60 13 ILE B CA 1
ATOM 2522 C C . ILE B 2 13 ? 44.627 51.058 23.670 1.00 47.95 13 ILE B C 1
ATOM 2523 O O . ILE B 2 13 ? 43.925 50.068 23.876 1.00 46.32 13 ILE B O 1
ATOM 2528 N N . LEU B 2 14 ? 45.512 51.516 24.559 1.00 44.57 14 LEU B N 1
ATOM 2529 C CA . LEU B 2 14 ? 45.730 50.872 25.855 1.00 43.82 14 LEU B CA 1
ATOM 2530 C C . LEU B 2 14 ? 44.524 50.932 26.780 1.00 47.19 14 LEU B C 1
ATOM 2531 O O . LEU B 2 14 ? 44.254 49.951 27.450 1.00 48.05 14 LEU B O 1
ATOM 2536 N N . ALA B 2 15 ? 43.798 52.049 26.805 1.00 42.72 15 ALA B N 1
ATOM 2537 C CA . ALA B 2 15 ? 42.644 52.256 27.679 1.00 42.46 15 ALA B CA 1
ATOM 2538 C C . ALA B 2 15 ? 41.391 51.489 27.244 1.00 46.04 15 ALA B C 1
ATOM 2539 O O . ALA B 2 15 ? 40.496 51.248 28.069 1.00 45.23 15 ALA B O 1
ATOM 2541 N N . ASP B 2 16 ? 41.318 51.138 25.952 1.00 42.32 16 ASP B N 1
ATOM 2542 C CA . ASP B 2 16 ? 40.195 50.421 25.354 1.00 41.89 16 ASP B CA 1
ATOM 2543 C C . ASP B 2 16 ? 40.370 48.910 25.563 1.00 47.25 16 ASP B C 1
ATOM 2544 O O . ASP B 2 16 ? 41.235 48.285 24.930 1.00 47.26 16 ASP B O 1
ATOM 2549 N N . THR B 2 17 ? 39.523 48.325 26.438 1.00 44.54 17 THR B N 1
ATOM 2550 C CA . THR B 2 17 ? 39.592 46.907 26.835 1.00 45.20 17 THR B CA 1
ATOM 2551 C C . THR B 2 17 ? 39.167 45.914 25.724 1.00 51.31 17 THR B C 1
ATOM 2552 O O . THR B 2 17 ? 39.285 44.695 25.915 1.00 51.49 17 THR B O 1
ATOM 2556 N N . SER B 2 18 ? 38.733 46.424 24.555 1.00 47.00 18 SER B N 1
ATOM 2557 C CA . SER B 2 18 ? 38.429 45.548 23.435 1.00 46.07 18 SER B CA 1
ATOM 2558 C C . SER B 2 18 ? 39.772 45.110 22.804 1.00 48.31 18 SER B C 1
ATOM 2559 O O . SER B 2 18 ? 39.792 44.106 22.102 1.00 47.10 18 SER B O 1
ATOM 2562 N N . ASN B 2 19 ? 40.899 45.827 23.138 1.00 44.43 19 ASN B N 1
ATOM 2563 C CA . ASN B 2 19 ? 42.281 45.490 22.766 1.00 43.39 19 ASN B CA 1
ATOM 2564 C C . ASN B 2 19 ? 42.807 44.586 23.888 1.00 47.56 19 ASN B C 1
ATOM 2565 O O . ASN B 2 19 ? 42.989 45.016 25.026 1.00 47.38 19 ASN B O 1
ATOM 2570 N N . ARG B 2 20 ? 42.968 43.308 23.558 1.00 44.25 20 ARG B N 1
ATOM 2571 C CA . ARG B 2 20 ? 43.305 42.212 24.453 1.00 43.50 20 ARG B CA 1
ATOM 2572 C C . ARG B 2 20 ? 44.737 41.768 24.358 1.00 45.72 20 ARG B C 1
ATOM 2573 O O . ARG B 2 20 ? 45.267 41.259 25.333 1.00 45.90 20 ARG B O 1
ATOM 2581 N N . VAL B 2 21 ? 45.353 41.900 23.182 1.00 42.64 21 VAL B N 1
ATOM 2582 C CA . VAL B 2 21 ? 46.738 41.478 22.911 1.00 40.94 21 VAL B CA 1
ATOM 2583 C C . VAL B 2 21 ? 47.444 42.602 22.128 1.00 44.12 21 VAL B C 1
ATOM 2584 O O . VAL B 2 21 ? 46.882 43.096 21.154 1.00 43.02 21 VAL B O 1
ATOM 2588 N N . VAL B 2 22 ? 48.634 43.044 22.602 1.00 41.28 22 VAL B N 1
ATOM 2589 C CA . VAL B 2 22 ? 49.458 44.091 21.965 1.00 41.16 22 VAL B CA 1
ATOM 2590 C C . VAL B 2 22 ? 50.834 43.482 21.690 1.00 44.72 22 VAL B C 1
ATOM 2591 O O . VAL B 2 22 ? 51.537 43.134 22.631 1.00 44.38 22 VAL B O 1
ATOM 2595 N N . VAL B 2 23 ? 51.194 43.326 20.401 1.00 40.80 23 VAL B N 1
ATOM 2596 C CA . VAL B 2 23 ? 52.435 42.671 19.981 1.00 40.70 23 VAL B CA 1
ATOM 2597 C C . VAL B 2 23 ? 53.423 43.716 19.494 1.00 45.62 23 VAL B C 1
ATOM 2598 O O . VAL B 2 23 ? 53.120 44.449 18.561 1.00 46.67 23 VAL B O 1
ATOM 2602 N N . CYS B 2 24 ? 54.572 43.809 20.162 1.00 42.33 24 CYS B N 1
ATOM 2603 C CA . CYS B 2 24 ? 55.637 44.772 19.870 1.00 43.10 24 CYS B CA 1
ATOM 2604 C C . CYS B 2 24 ? 56.704 44.108 18.996 1.00 48.27 24 CYS B C 1
ATOM 2605 O O . CYS B 2 24 ? 57.429 43.219 19.439 1.00 46.85 24 CYS B O 1
ATOM 2608 N N . CYS B 2 25 ? 56.722 44.504 17.728 1.00 47.66 25 CYS B N 1
ATOM 2609 C CA . CYS B 2 25 ? 57.545 43.953 16.655 1.00 49.01 25 CYS B CA 1
ATOM 2610 C C . CYS B 2 25 ? 58.565 44.919 16.095 1.00 49.31 25 CYS B C 1
ATOM 2611 O O . CYS B 2 25 ? 58.446 46.115 16.255 1.00 48.17 25 CYS B O 1
ATOM 2614 N N . GLY B 2 26 ? 59.521 44.372 15.370 1.00 45.73 26 GLY B N 1
ATOM 2615 C CA . GLY B 2 26 ? 60.597 45.111 14.736 1.00 44.92 26 GLY B CA 1
ATOM 2616 C C . GLY B 2 26 ? 61.905 44.360 14.843 1.00 47.41 26 GLY B C 1
ATOM 2617 O O . GLY B 2 26 ? 61.945 43.228 15.344 1.00 45.71 26 GLY B O 1
ATOM 2618 N N . ALA B 2 27 ? 62.981 44.991 14.367 1.00 44.27 27 ALA B N 1
ATOM 2619 C CA . ALA B 2 27 ? 64.341 44.459 14.443 1.00 44.68 27 ALA B CA 1
ATOM 2620 C C . ALA B 2 27 ? 64.791 44.537 15.916 1.00 51.03 27 ALA B C 1
ATOM 2621 O O . ALA B 2 27 ? 64.127 45.185 16.724 1.00 53.13 27 ALA B O 1
ATOM 2623 N N . GLY B 2 28 ? 65.871 43.857 16.267 1.00 46.58 28 GLY B N 1
ATOM 2624 C CA . GLY B 2 28 ? 66.410 43.914 17.624 1.00 45.72 28 GLY B CA 1
ATOM 2625 C C . GLY B 2 28 ? 67.204 45.192 17.836 1.00 48.01 28 GLY B C 1
ATOM 2626 O O . GLY B 2 28 ? 67.731 45.757 16.880 1.00 48.14 28 GLY B O 1
ATOM 2627 N N . GLY B 2 29 ? 67.310 45.629 19.085 1.00 44.02 29 GLY B N 1
ATOM 2628 C CA . GLY B 2 29 ? 68.046 46.828 19.473 1.00 43.32 29 GLY B CA 1
ATOM 2629 C C . GLY B 2 29 ? 67.343 48.152 19.224 1.00 48.54 29 GLY B C 1
ATOM 2630 O O . GLY B 2 29 ? 67.995 49.198 19.267 1.00 50.73 29 GLY B O 1
ATOM 2631 N N . VAL B 2 30 ? 66.020 48.136 18.981 1.00 42.80 30 VAL B N 1
ATOM 2632 C CA . VAL B 2 30 ? 65.256 49.359 18.674 1.00 41.75 30 VAL B CA 1
ATOM 2633 C C . VAL B 2 30 ? 64.456 49.933 19.867 1.00 44.99 30 VAL B C 1
ATOM 2634 O O . VAL B 2 30 ? 64.038 51.087 19.809 1.00 44.45 30 VAL B O 1
ATOM 2638 N N . GLY B 2 31 ? 64.230 49.115 20.896 1.00 40.73 31 GLY B N 1
ATOM 2639 C CA . GLY B 2 31 ? 63.416 49.472 22.050 1.00 40.10 31 GLY B CA 1
ATOM 2640 C C . GLY B 2 31 ? 62.143 48.643 22.173 1.00 43.22 31 GLY B C 1
ATOM 2641 O O . GLY B 2 31 ? 61.192 49.095 22.796 1.00 41.56 31 GLY B O 1
ATOM 2642 N N . LYS B 2 32 ? 62.114 47.399 21.633 1.00 41.28 32 LYS B N 1
ATOM 2643 C CA . LYS B 2 32 ? 60.923 46.536 21.750 1.00 39.79 32 LYS B CA 1
ATOM 2644 C C . LYS B 2 32 ? 60.587 46.168 23.187 1.00 42.84 32 LYS B C 1
ATOM 2645 O O . LYS B 2 32 ? 59.431 46.302 23.568 1.00 42.82 32 LYS B O 1
ATOM 2651 N N . THR B 2 33 ? 61.571 45.678 23.973 1.00 40.02 33 THR B N 1
ATOM 2652 C CA . THR B 2 33 ? 61.348 45.228 25.373 1.00 39.35 33 THR B CA 1
ATOM 2653 C C . THR B 2 33 ? 60.877 46.336 26.272 1.00 43.10 33 THR B C 1
ATOM 2654 O O . THR B 2 33 ? 59.900 46.141 26.981 1.00 43.40 33 THR B O 1
ATOM 2658 N N . THR B 2 34 ? 61.593 47.475 26.274 1.00 40.50 34 THR B N 1
ATOM 2659 C CA . THR B 2 34 ? 61.273 48.679 27.065 1.00 40.05 34 THR B CA 1
ATOM 2660 C C . THR B 2 34 ? 59.922 49.262 26.643 1.00 41.60 34 THR B C 1
ATOM 2661 O O . THR B 2 34 ? 59.180 49.670 27.509 1.00 41.21 34 THR B O 1
ATOM 2665 N N . THR B 2 35 ? 59.607 49.303 25.325 1.00 37.96 35 THR B N 1
ATOM 2666 C CA . THR B 2 35 ? 58.301 49.774 24.810 1.00 37.95 35 THR B CA 1
ATOM 2667 C C . THR B 2 35 ? 57.206 48.844 25.341 1.00 41.45 35 THR B C 1
ATOM 2668 O O . THR B 2 35 ? 56.207 49.333 25.865 1.00 43.09 35 THR B O 1
ATOM 2672 N N . ALA B 2 36 ? 57.405 47.520 25.242 1.00 37.37 36 ALA B N 1
ATOM 2673 C CA . ALA B 2 36 ? 56.452 46.527 25.745 1.00 37.28 36 ALA B CA 1
ATOM 2674 C C . ALA B 2 36 ? 56.175 46.745 27.234 1.00 41.39 36 ALA B C 1
ATOM 2675 O O . ALA B 2 36 ? 55.005 46.805 27.626 1.00 40.30 36 ALA B O 1
ATOM 2677 N N . ALA B 2 37 ? 57.252 46.920 28.046 1.00 39.48 37 ALA B N 1
ATOM 2678 C CA . ALA B 2 37 ? 57.166 47.142 29.493 1.00 40.31 37 ALA B CA 1
ATOM 2679 C C . ALA B 2 37 ? 56.520 48.491 29.827 1.00 43.22 37 ALA B C 1
ATOM 2680 O O . ALA B 2 37 ? 55.662 48.546 30.702 1.00 42.91 37 ALA B O 1
ATOM 2682 N N . ALA B 2 38 ? 56.884 49.558 29.097 1.00 38.72 38 ALA B N 1
ATOM 2683 C CA . ALA B 2 38 ? 56.322 50.890 29.305 1.00 37.43 38 ALA B CA 1
ATOM 2684 C C . ALA B 2 38 ? 54.819 50.887 28.980 1.00 43.07 38 ALA B C 1
ATOM 2685 O O . ALA B 2 38 ? 54.038 51.432 29.753 1.00 43.89 38 ALA B O 1
ATOM 2687 N N . LEU B 2 39 ? 54.409 50.199 27.889 1.00 40.40 39 LEU B N 1
ATOM 2688 C CA . LEU B 2 39 ? 52.995 50.088 27.493 1.00 39.31 39 LEU B CA 1
ATOM 2689 C C . LEU B 2 39 ? 52.177 49.339 28.532 1.00 42.52 39 LEU B C 1
ATOM 2690 O O . LEU B 2 39 ? 51.086 49.796 28.882 1.00 44.17 39 LEU B O 1
ATOM 2695 N N . ALA B 2 40 ? 52.693 48.199 29.016 1.00 38.91 40 ALA B N 1
ATOM 2696 C CA . ALA B 2 40 ? 52.049 47.360 30.037 1.00 39.01 40 ALA B CA 1
ATOM 2697 C C . ALA B 2 40 ? 51.898 48.097 31.362 1.00 44.59 40 ALA B C 1
ATOM 2698 O O . ALA B 2 40 ? 50.838 47.987 32.001 1.00 44.77 40 ALA B O 1
ATOM 2700 N N . LEU B 2 41 ? 52.927 48.837 31.763 1.00 41.23 41 LEU B N 1
ATOM 2701 C CA . LEU B 2 41 ? 52.884 49.593 33.007 1.00 40.78 41 LEU B CA 1
ATOM 2702 C C . LEU B 2 41 ? 51.850 50.708 32.907 1.00 45.43 41 LEU B C 1
ATOM 2703 O O . LEU B 2 41 ? 51.227 51.083 33.900 1.00 45.75 41 LEU B O 1
ATOM 2708 N N . ARG B 2 42 ? 51.673 51.233 31.698 1.00 41.75 42 ARG B N 1
ATOM 2709 C CA . ARG B 2 42 ? 50.712 52.301 31.458 1.00 41.94 42 ARG B CA 1
ATOM 2710 C C . ARG B 2 42 ? 49.286 51.771 31.555 1.00 46.71 42 ARG B C 1
ATOM 2711 O O . ARG B 2 42 ? 48.436 52.365 32.218 1.00 45.91 42 ARG B O 1
ATOM 2719 N N . ALA B 2 43 ? 49.031 50.649 30.889 1.00 43.66 43 ALA B N 1
ATOM 2720 C CA . ALA B 2 43 ? 47.709 50.034 30.908 1.00 43.24 43 ALA B CA 1
ATOM 2721 C C . ALA B 2 43 ? 47.291 49.765 32.347 1.00 48.58 43 ALA B C 1
ATOM 2722 O O . ALA B 2 43 ? 46.122 49.911 32.706 1.00 49.59 43 ALA B O 1
ATOM 2724 N N . ALA B 2 44 ? 48.259 49.370 33.167 1.00 46.15 44 ALA B N 1
ATOM 2725 C CA . ALA B 2 44 ? 48.008 49.084 34.600 1.00 45.16 44 ALA B CA 1
ATOM 2726 C C . ALA B 2 44 ? 47.616 50.394 35.307 1.00 48.63 44 ALA B C 1
ATOM 2727 O O . ALA B 2 44 ? 46.674 50.403 36.083 1.00 48.18 44 ALA B O 1
ATOM 2729 N N . GLU B 2 45 ? 48.284 51.512 34.964 1.00 46.15 45 GLU B N 1
ATOM 2730 C CA . GLU B 2 45 ? 47.999 52.848 35.503 1.00 46.47 45 GLU B CA 1
ATOM 2731 C C . GLU B 2 45 ? 46.613 53.353 35.069 1.00 52.07 45 GLU B C 1
ATOM 2732 O O . GLU B 2 45 ? 45.988 54.120 35.792 1.00 52.22 45 GLU B O 1
ATOM 2738 N N . TYR B 2 46 ? 46.105 52.838 33.940 1.00 49.37 46 TYR B N 1
ATOM 2739 C CA . TYR B 2 46 ? 44.767 53.113 33.415 1.00 48.74 46 TYR B CA 1
ATOM 2740 C C . TYR B 2 46 ? 43.687 52.241 34.090 1.00 54.84 46 TYR B C 1
ATOM 2741 O O . TYR B 2 46 ? 42.514 52.465 33.855 1.00 56.46 46 TYR B O 1
ATOM 2750 N N . GLY B 2 47 ? 44.077 51.259 34.900 1.00 51.32 47 GLY B N 1
ATOM 2751 C CA . GLY B 2 47 ? 43.126 50.412 35.621 1.00 50.23 47 GLY B CA 1
ATOM 2752 C C . GLY B 2 47 ? 42.983 48.988 35.124 1.00 50.32 47 GLY B C 1
ATOM 2753 O O . GLY B 2 47 ? 42.220 48.201 35.690 1.00 49.43 47 GLY B O 1
ATOM 2754 N N . ARG B 2 48 ? 43.745 48.638 34.096 1.00 45.67 48 ARG B N 1
ATOM 2755 C CA . ARG B 2 48 ? 43.722 47.321 33.484 1.00 44.88 48 ARG B CA 1
ATOM 2756 C C . ARG B 2 48 ? 44.536 46.263 34.235 1.00 46.64 48 ARG B C 1
ATOM 2757 O O . ARG B 2 48 ? 45.501 46.621 34.906 1.00 46.32 48 ARG B O 1
ATOM 2765 N N . THR B 2 49 ? 44.119 44.967 34.152 1.00 42.08 49 THR B N 1
ATOM 2766 C CA . THR B 2 49 ? 44.840 43.823 34.734 1.00 42.47 49 THR B CA 1
ATOM 2767 C C . THR B 2 49 ? 45.698 43.291 33.586 1.00 48.55 49 THR B C 1
ATOM 2768 O O . THR B 2 49 ? 45.194 42.628 32.663 1.00 49.24 49 THR B O 1
ATOM 2772 N N . VAL B 2 50 ? 46.979 43.661 33.595 1.00 44.30 50 VAL B N 1
ATOM 2773 C CA . VAL B 2 50 ? 47.900 43.399 32.469 1.00 43.79 50 VAL B CA 1
ATOM 2774 C C . VAL B 2 50 ? 49.058 42.464 32.814 1.00 45.19 50 VAL B C 1
ATOM 2775 O O . VAL B 2 50 ? 49.516 42.490 33.907 1.00 44.43 50 VAL B O 1
ATOM 2779 N N . VAL B 2 51 ? 49.487 41.679 31.834 1.00 40.14 51 VAL B N 1
ATOM 2780 C CA . VAL B 2 51 ? 50.664 40.792 31.897 1.00 39.73 51 VAL B CA 1
ATOM 2781 C C . VAL B 2 51 ? 51.577 41.194 30.738 1.00 41.95 51 VAL B C 1
ATOM 2782 O O . VAL B 2 51 ? 51.081 41.321 29.657 1.00 40.94 51 VAL B O 1
ATOM 2786 N N . VAL B 2 52 ? 52.849 41.445 31.014 1.00 39.45 52 VAL B N 1
ATOM 2787 C CA . VAL B 2 52 ? 53.879 41.737 29.999 1.00 38.67 52 VAL B CA 1
ATOM 2788 C C . VAL B 2 52 ? 54.742 40.478 29.851 1.00 41.35 52 VAL B C 1
ATOM 2789 O O . VAL B 2 52 ? 55.254 40.018 30.835 1.00 39.44 52 VAL B O 1
ATOM 2793 N N . LEU B 2 53 ? 54.791 39.901 28.658 1.00 39.57 53 LEU B N 1
ATOM 2794 C CA . LEU B 2 53 ? 55.617 38.749 28.330 1.00 38.86 53 LEU B CA 1
ATOM 2795 C C . LEU B 2 53 ? 56.883 39.328 27.712 1.00 40.89 53 LEU B C 1
ATOM 2796 O O . LEU B 2 53 ? 56.910 39.605 26.507 1.00 39.09 53 LEU B O 1
ATOM 2801 N N . THR B 2 54 ? 57.919 39.531 28.538 1.00 37.94 54 THR B N 1
ATOM 2802 C CA . THR B 2 54 ? 59.203 40.057 28.044 1.00 38.35 54 THR B CA 1
ATOM 2803 C C . THR B 2 54 ? 60.097 38.911 27.536 1.00 42.15 54 THR B C 1
ATOM 2804 O O . THR B 2 54 ? 59.981 37.774 27.995 1.00 41.08 54 THR B O 1
ATOM 2808 N N . ILE B 2 55 ? 61.003 39.220 26.611 1.00 39.85 55 ILE B N 1
ATOM 2809 C CA . ILE B 2 55 ? 61.928 38.219 26.093 1.00 39.53 55 ILE B CA 1
ATOM 2810 C C . ILE B 2 55 ? 63.275 38.379 26.769 1.00 45.81 55 ILE B C 1
ATOM 2811 O O . ILE B 2 55 ? 63.722 37.490 27.495 1.00 46.20 55 ILE B O 1
ATOM 2816 N N . ASP B 2 56 ? 63.910 39.525 26.532 1.00 43.50 56 ASP B N 1
ATOM 2817 C CA . ASP B 2 56 ? 65.263 39.801 26.986 1.00 43.14 56 ASP B CA 1
ATOM 2818 C C . ASP B 2 56 ? 65.423 41.170 27.654 1.00 46.85 56 ASP B C 1
ATOM 2819 O O . ASP B 2 56 ? 66.169 42.011 27.127 1.00 45.79 56 ASP B O 1
ATOM 2824 N N . PRO B 2 57 ? 64.792 41.424 28.840 1.00 43.14 57 PRO B N 1
ATOM 2825 C CA . PRO B 2 57 ? 65.041 42.709 29.509 1.00 42.48 57 PRO B CA 1
ATOM 2826 C C . PRO B 2 57 ? 66.481 42.756 30.002 1.00 44.22 57 PRO B C 1
ATOM 2827 O O . PRO B 2 57 ? 67.038 41.719 30.333 1.00 43.08 57 PRO B O 1
ATOM 2831 N N . ALA B 2 58 ? 67.098 43.942 29.990 1.00 42.76 58 ALA B N 1
ATOM 2832 C CA . ALA B 2 58 ? 68.443 44.161 30.528 1.00 43.16 58 ALA B CA 1
ATOM 2833 C C . ALA B 2 58 ? 68.332 43.890 32.038 1.00 49.28 58 ALA B C 1
ATOM 2834 O O . ALA B 2 58 ? 67.262 44.112 32.611 1.00 49.72 58 ALA B O 1
ATOM 2836 N N . LYS B 2 59 ? 69.391 43.359 32.654 1.00 47.69 59 LYS B N 1
ATOM 2837 C CA . LYS B 2 59 ? 69.428 42.958 34.065 1.00 48.68 59 LYS B CA 1
ATOM 2838 C C . LYS B 2 59 ? 68.713 43.920 35.039 1.00 52.72 59 LYS B C 1
ATOM 2839 O O . LYS B 2 59 ? 67.908 43.468 35.851 1.00 52.15 59 LYS B O 1
ATOM 2845 N N . ARG B 2 60 ? 68.987 45.228 34.935 1.00 49.31 60 ARG B N 1
ATOM 2846 C CA . ARG B 2 60 ? 68.432 46.228 35.832 1.00 49.51 60 ARG B CA 1
ATOM 2847 C C . ARG B 2 60 ? 66.911 46.410 35.620 1.00 52.08 60 ARG B C 1
ATOM 2848 O O . ARG B 2 60 ? 66.192 46.572 36.608 1.00 52.63 60 ARG B O 1
ATOM 2856 N N . LEU B 2 61 ? 66.416 46.306 34.369 1.00 45.51 61 LEU B N 1
ATOM 2857 C CA . LEU B 2 61 ? 64.976 46.396 34.093 1.00 44.14 61 LEU B CA 1
ATOM 2858 C C . LEU B 2 61 ? 64.243 45.163 34.645 1.00 46.42 61 LEU B C 1
ATOM 2859 O O . LEU B 2 61 ? 63.171 45.306 35.250 1.00 45.84 61 LEU B O 1
ATOM 2864 N N . ALA B 2 62 ? 64.837 43.971 34.443 1.00 42.45 62 ALA B N 1
ATOM 2865 C CA . ALA B 2 62 ? 64.302 42.691 34.902 1.00 43.27 62 ALA B CA 1
ATOM 2866 C C . ALA B 2 62 ? 64.170 42.685 36.425 1.00 51.00 62 ALA B C 1
ATOM 2867 O O . ALA B 2 62 ? 63.157 42.204 36.932 1.00 51.91 62 ALA B O 1
ATOM 2869 N N . GLN B 2 63 ? 65.156 43.289 37.144 1.00 48.05 63 GLN B N 1
ATOM 2870 C CA . GLN B 2 63 ? 65.167 43.414 38.603 1.00 48.18 63 GLN B CA 1
ATOM 2871 C C . GLN B 2 63 ? 64.102 44.399 39.072 1.00 52.23 63 GLN B C 1
ATOM 2872 O O . GLN B 2 63 ? 63.408 44.119 40.041 1.00 51.61 63 GLN B O 1
ATOM 2878 N N . ALA B 2 64 ? 63.950 45.540 38.371 1.00 49.58 64 ALA B N 1
ATOM 2879 C CA . ALA B 2 64 ? 62.928 46.548 38.674 1.00 49.56 64 ALA B CA 1
ATOM 2880 C C . ALA B 2 64 ? 61.489 45.967 38.558 1.00 55.83 64 ALA B C 1
ATOM 2881 O O . ALA B 2 64 ? 60.592 46.406 39.274 1.00 57.79 64 ALA B O 1
ATOM 2883 N N . LEU B 2 65 ? 61.283 44.986 37.658 1.00 52.21 65 LEU B N 1
ATOM 2884 C CA . LEU B 2 65 ? 60.005 44.303 37.440 1.00 51.36 65 LEU B CA 1
ATOM 2885 C C . LEU B 2 65 ? 59.846 43.066 38.350 1.00 58.06 65 LEU B C 1
ATOM 2886 O O . LEU B 2 65 ? 58.778 42.443 38.362 1.00 56.59 65 LEU B O 1
ATOM 2891 N N . GLY B 2 66 ? 60.914 42.733 39.084 1.00 57.31 66 GLY B N 1
ATOM 2892 C CA . GLY B 2 66 ? 61.001 41.566 39.957 1.00 58.34 66 GLY B CA 1
ATOM 2893 C C . GLY B 2 66 ? 60.961 40.251 39.195 1.00 65.69 66 GLY B C 1
ATOM 2894 O O . GLY B 2 66 ? 60.417 39.276 39.709 1.00 66.38 66 GLY B O 1
ATOM 2895 N N . ILE B 2 67 ? 61.544 40.204 37.970 1.00 64.83 67 ILE B N 1
ATOM 2896 C CA . ILE B 2 67 ? 61.539 39.025 37.081 1.00 66.43 67 ILE B CA 1
ATOM 2897 C C . ILE B 2 67 ? 62.950 38.507 36.738 1.00 77.92 67 ILE B C 1
ATOM 2898 O O . ILE B 2 67 ? 63.119 37.809 35.725 1.00 77.43 67 ILE B O 1
ATOM 2903 N N . ASN B 2 68 ? 63.944 38.795 37.612 1.00 79.38 68 ASN B N 1
ATOM 2904 C CA . ASN B 2 68 ? 65.343 38.365 37.444 1.00 81.62 68 ASN B CA 1
ATOM 2905 C C . ASN B 2 68 ? 65.543 36.855 37.749 1.00 89.36 68 ASN B C 1
ATOM 2906 O O . ASN B 2 68 ? 66.647 36.330 37.564 1.00 89.82 68 ASN B O 1
ATOM 2911 N N . ASP B 2 69 ? 64.475 36.167 38.207 1.00 87.56 69 ASP B N 1
ATOM 2912 C CA . ASP B 2 69 ? 64.487 34.742 38.550 1.00 88.13 69 ASP B CA 1
ATOM 2913 C C . ASP B 2 69 ? 64.418 33.813 37.324 1.00 91.57 69 ASP B C 1
ATOM 2914 O O . ASP B 2 69 ? 64.219 34.279 36.194 1.00 91.38 69 ASP B O 1
ATOM 2919 N N . LEU B 2 70 ? 64.566 32.488 37.578 1.00 86.70 70 LEU B N 1
ATOM 2920 C CA . LEU B 2 70 ? 64.550 31.396 36.593 1.00 85.21 70 LEU B CA 1
ATOM 2921 C C . LEU B 2 70 ? 63.136 30.936 36.186 1.00 83.66 70 LEU B C 1
ATOM 2922 O O . LEU B 2 70 ? 63.004 30.036 35.354 1.00 84.67 70 LEU B O 1
ATOM 2927 N N . GLY B 2 71 ? 62.108 31.571 36.747 1.00 74.22 71 GLY B N 1
ATOM 2928 C CA . GLY B 2 71 ? 60.712 31.270 36.453 1.00 71.20 71 GLY B CA 1
ATOM 2929 C C . GLY B 2 71 ? 60.305 31.501 35.008 1.00 68.86 71 GLY B C 1
ATOM 2930 O O . GLY B 2 71 ? 60.958 32.241 34.256 1.00 68.20 71 GLY B O 1
ATOM 2931 N N . ASN B 2 72 ? 59.220 30.851 34.608 1.00 59.50 72 ASN B N 1
ATOM 2932 C CA . ASN B 2 72 ? 58.711 30.956 33.245 1.00 55.97 72 ASN B CA 1
ATOM 2933 C C . ASN B 2 72 ? 57.197 31.190 33.353 1.00 55.83 72 ASN B C 1
ATOM 2934 O O . ASN B 2 72 ? 56.384 30.605 32.636 1.00 53.59 72 ASN B O 1
ATOM 2939 N N . THR B 2 73 ? 56.828 32.038 34.311 1.00 52.17 73 THR B N 1
ATOM 2940 C CA . THR B 2 73 ? 55.444 32.282 34.683 1.00 51.11 73 THR B CA 1
ATOM 2941 C C . THR B 2 73 ? 55.264 33.709 35.196 1.00 53.89 73 THR B C 1
ATOM 2942 O O . THR B 2 73 ? 56.193 34.244 35.812 1.00 53.85 73 THR B O 1
ATOM 2946 N N . PRO B 2 74 ? 54.085 34.346 34.990 1.00 49.88 74 PRO B N 1
ATOM 2947 C CA . PRO B 2 74 ? 53.928 35.735 35.451 1.00 49.39 74 PRO B CA 1
ATOM 2948 C C . PRO B 2 74 ? 53.926 35.919 36.968 1.00 51.37 74 PRO B C 1
ATOM 2949 O O . PRO B 2 74 ? 53.416 35.079 37.714 1.00 49.97 74 PRO B O 1
ATOM 2953 N N . GLN B 2 75 ? 54.471 37.058 37.387 1.00 48.22 75 GLN B N 1
ATOM 2954 C CA . GLN B 2 75 ? 54.538 37.461 38.784 1.00 47.82 75 GLN B CA 1
ATOM 2955 C C . GLN B 2 75 ? 53.996 38.886 38.864 1.00 51.40 75 GLN B C 1
ATOM 2956 O O . GLN B 2 75 ? 54.001 39.610 37.868 1.00 49.73 75 GLN B O 1
ATOM 2962 N N . ARG B 2 76 ? 53.530 39.291 40.040 1.00 50.07 76 ARG B N 1
ATOM 2963 C CA . ARG B 2 76 ? 52.977 40.633 40.212 1.00 49.41 76 ARG B CA 1
ATOM 2964 C C . ARG B 2 76 ? 54.054 41.692 40.444 1.00 51.88 76 ARG B C 1
ATOM 2965 O O . ARG B 2 76 ? 54.916 41.532 41.308 1.00 52.02 76 ARG B O 1
ATOM 2973 N N . VAL B 2 77 ? 53.999 42.772 39.668 1.00 48.08 77 VAL B N 1
ATOM 2974 C CA . VAL B 2 77 ? 54.966 43.860 39.808 1.00 47.45 77 VAL B CA 1
ATOM 2975 C C . VAL B 2 77 ? 54.322 44.799 40.860 1.00 55.61 77 VAL B C 1
ATOM 2976 O O . VAL B 2 77 ? 53.248 45.372 40.592 1.00 54.21 77 VAL B O 1
ATOM 2980 N N . PRO B 2 78 ? 54.906 44.913 42.077 1.00 56.09 78 PRO B N 1
ATOM 2981 C CA . PRO B 2 78 ? 54.305 45.818 43.075 1.00 57.04 78 PRO B CA 1
ATOM 2982 C C . PRO B 2 78 ? 54.508 47.275 42.669 1.00 60.66 78 PRO B C 1
ATOM 2983 O O . PRO B 2 78 ? 55.623 47.688 42.338 1.00 60.28 78 PRO B O 1
ATOM 2987 N N . LEU B 2 79 ? 53.397 48.023 42.613 1.00 56.83 79 LEU B N 1
ATOM 2988 C CA . LEU B 2 79 ? 53.369 49.430 42.211 1.00 55.83 79 LEU B CA 1
ATOM 2989 C C . LEU B 2 79 ? 52.787 50.273 43.335 1.00 62.00 79 LEU B C 1
ATOM 2990 O O . LEU B 2 79 ? 52.332 49.707 44.332 1.00 62.91 79 LEU B O 1
ATOM 2995 N N . ALA B 2 80 ? 52.788 51.618 43.177 1.00 58.22 80 ALA B N 1
ATOM 2996 C CA . ALA B 2 80 ? 52.237 52.556 44.156 1.00 58.12 80 ALA B CA 1
ATOM 2997 C C . ALA B 2 80 ? 50.768 52.220 44.465 1.00 63.13 80 ALA B C 1
ATOM 2998 O O . ALA B 2 80 ? 50.062 51.775 43.557 1.00 63.05 80 ALA B O 1
ATOM 3000 N N . PRO B 2 81 ? 50.294 52.373 45.728 1.00 61.65 81 PRO B N 1
ATOM 3001 C CA . PRO B 2 81 ? 48.892 52.024 46.042 1.00 62.25 81 PRO B CA 1
ATOM 3002 C C . PRO B 2 81 ? 47.819 52.757 45.214 1.00 67.89 81 PRO B C 1
ATOM 3003 O O . PRO B 2 81 ? 46.732 52.202 45.004 1.00 68.40 81 PRO B O 1
ATOM 3007 N N . GLU B 2 82 ? 48.133 53.979 44.717 1.00 63.42 82 GLU B N 1
ATOM 3008 C CA . GLU B 2 82 ? 47.222 54.779 43.888 1.00 62.92 82 GLU B CA 1
ATOM 3009 C C . GLU B 2 82 ? 46.902 54.064 42.560 1.00 64.27 82 GLU B C 1
ATOM 3010 O O . GLU B 2 82 ? 45.800 54.243 42.050 1.00 65.37 82 GLU B O 1
ATOM 3016 N N . VAL B 2 83 ? 47.844 53.253 42.013 1.00 56.44 83 VAL B N 1
ATOM 3017 C CA . VAL B 2 83 ? 47.656 52.522 40.747 1.00 54.50 83 VAL B CA 1
ATOM 3018 C C . VAL B 2 83 ? 46.374 51.646 40.787 1.00 56.94 83 VAL B C 1
ATOM 3019 O O . VAL B 2 83 ? 46.267 50.744 41.624 1.00 55.70 83 VAL B O 1
ATOM 3023 N N . PRO B 2 84 ? 45.382 51.943 39.911 1.00 53.18 84 PRO B N 1
ATOM 3024 C CA . PRO B 2 84 ? 44.107 51.203 39.969 1.00 52.55 84 PRO B CA 1
ATOM 3025 C C . PRO B 2 84 ? 44.128 49.793 39.396 1.00 54.68 84 PRO B C 1
ATOM 3026 O O . PRO B 2 84 ? 43.343 48.954 39.840 1.00 54.69 84 PRO B O 1
ATOM 3030 N N . GLY B 2 85 ? 45.001 49.549 38.423 1.00 49.78 85 GLY B N 1
ATOM 3031 C CA . GLY B 2 85 ? 45.139 48.244 37.796 1.00 48.97 85 GLY B CA 1
ATOM 3032 C C . GLY B 2 85 ? 46.219 47.374 38.396 1.00 51.45 85 GLY B C 1
ATOM 3033 O O . GLY B 2 85 ? 46.656 47.600 39.532 1.00 50.13 85 GLY B O 1
ATOM 3034 N N . GLU B 2 86 ? 46.631 46.345 37.640 1.00 47.53 86 GLU B N 1
ATOM 3035 C CA . GLU B 2 86 ? 47.670 45.414 38.083 1.00 47.43 86 GLU B CA 1
ATOM 3036 C C . GLU B 2 86 ? 48.636 45.120 36.975 1.00 49.61 86 GLU B C 1
ATOM 3037 O O . GLU B 2 86 ? 48.216 44.783 35.869 1.00 48.93 86 GLU B O 1
ATOM 3043 N N . LEU B 2 87 ? 49.935 45.203 37.281 1.00 44.82 87 LEU B N 1
ATOM 3044 C CA . LEU B 2 87 ? 50.958 44.832 36.327 1.00 44.05 87 LEU B CA 1
ATOM 3045 C C . LEU B 2 87 ? 51.556 43.496 36.767 1.00 49.20 87 LEU B C 1
ATOM 3046 O O . LEU B 2 87 ? 51.908 43.330 37.924 1.00 49.75 87 LEU B O 1
ATOM 3051 N N . HIS B 2 88 ? 51.592 42.531 35.848 1.00 45.69 88 HIS B N 1
ATOM 3052 C CA . HIS B 2 88 ? 52.207 41.219 36.018 1.00 45.23 88 HIS B CA 1
ATOM 3053 C C . HIS B 2 88 ? 53.257 41.088 34.932 1.00 47.02 88 HIS B C 1
ATOM 3054 O O . HIS B 2 88 ? 53.069 41.608 33.830 1.00 47.37 88 HIS B O 1
ATOM 3061 N N . ALA B 2 89 ? 54.381 40.460 35.237 1.00 43.50 89 ALA B N 1
ATOM 3062 C CA . ALA B 2 89 ? 55.468 40.338 34.246 1.00 42.52 89 ALA B CA 1
ATOM 3063 C C . ALA B 2 89 ? 56.195 39.007 34.328 1.00 45.94 89 ALA B C 1
ATOM 3064 O O . ALA B 2 89 ? 56.146 38.337 35.339 1.00 45.75 89 ALA B O 1
ATOM 3066 N N . MET B 2 90 ? 56.906 38.647 33.266 1.00 42.55 90 MET B N 1
ATOM 3067 C CA . MET B 2 90 ? 57.733 37.445 33.220 1.00 40.37 90 MET B CA 1
ATOM 3068 C C . MET B 2 90 ? 58.745 37.640 32.131 1.00 43.14 90 MET B C 1
ATOM 3069 O O . MET B 2 90 ? 58.582 38.526 31.304 1.00 41.27 90 MET B O 1
ATOM 3074 N N . MET B 2 91 ? 59.810 36.844 32.169 1.00 42.17 91 MET B N 1
ATOM 3075 C CA . MET B 2 91 ? 60.843 36.772 31.151 1.00 42.83 91 MET B CA 1
ATOM 3076 C C . MET B 2 91 ? 60.745 35.343 30.605 1.00 46.72 91 MET B C 1
ATOM 3077 O O . MET B 2 91 ? 60.700 34.387 31.385 1.00 46.23 91 MET B O 1
ATOM 3082 N N . LEU B 2 92 ? 60.623 35.206 29.282 1.00 42.88 92 LEU B N 1
ATOM 3083 C CA . LEU B 2 92 ? 60.511 33.910 28.656 1.00 43.10 92 LEU B CA 1
ATOM 3084 C C . LEU B 2 92 ? 61.759 33.071 28.942 1.00 47.55 92 LEU B C 1
ATOM 3085 O O . LEU B 2 92 ? 62.879 33.572 28.857 1.00 48.23 92 LEU B O 1
ATOM 3090 N N . ASP B 2 93 ? 61.552 31.807 29.316 1.00 44.13 93 ASP B N 1
ATOM 3091 C CA . ASP B 2 93 ? 62.610 30.816 29.492 1.00 43.34 93 ASP B CA 1
ATOM 3092 C C . ASP B 2 93 ? 62.345 29.878 28.328 1.00 48.35 93 ASP B C 1
ATOM 3093 O O . ASP B 2 93 ? 61.373 29.126 28.337 1.00 46.46 93 ASP B O 1
ATOM 3098 N N . MET B 2 94 ? 63.135 30.013 27.283 1.00 49.42 94 MET B N 1
ATOM 3099 C CA . MET B 2 94 ? 63.006 29.263 26.043 1.00 51.75 94 MET B CA 1
ATOM 3100 C C . MET B 2 94 ? 63.049 27.727 26.255 1.00 51.28 94 MET B C 1
ATOM 3101 O O . MET B 2 94 ? 62.158 27.011 25.784 1.00 48.91 94 MET B O 1
ATOM 3106 N N . ARG B 2 95 ? 64.068 27.239 26.971 1.00 47.21 95 ARG B N 1
ATOM 3107 C CA . ARG B 2 95 ? 64.231 25.807 27.237 1.00 47.61 95 ARG B CA 1
ATOM 3108 C C . ARG B 2 95 ? 63.074 25.248 28.088 1.00 49.30 95 ARG B C 1
ATOM 3109 O O . ARG B 2 95 ? 62.531 24.204 27.737 1.00 48.92 95 ARG B O 1
ATOM 3117 N N . ARG B 2 96 ? 62.669 25.962 29.163 1.00 45.46 96 ARG B N 1
ATOM 3118 C CA . ARG B 2 96 ? 61.566 25.527 30.032 1.00 45.72 96 ARG B CA 1
ATOM 3119 C C . ARG B 2 96 ? 60.214 25.468 29.312 1.00 48.16 96 ARG B C 1
ATOM 3120 O O . ARG B 2 96 ? 59.412 24.586 29.643 1.00 48.48 96 ARG B O 1
ATOM 3128 N N . THR B 2 97 ? 59.987 26.369 28.312 1.00 41.37 97 THR B N 1
ATOM 3129 C CA . THR B 2 97 ? 58.766 26.424 27.492 1.00 41.00 97 THR B CA 1
ATOM 3130 C C . THR B 2 97 ? 58.712 25.236 26.562 1.00 44.55 97 THR B C 1
ATOM 3131 O O . THR B 2 97 ? 57.628 24.706 26.307 1.00 43.54 97 THR B O 1
ATOM 3135 N N . PHE B 2 98 ? 59.860 24.838 26.046 1.00 43.41 98 PHE B N 1
ATOM 3136 C CA . PHE B 2 98 ? 59.995 23.607 25.244 1.00 43.24 98 PHE B CA 1
ATOM 3137 C C . PHE B 2 98 ? 59.662 22.385 26.093 1.00 45.19 98 PHE B C 1
ATOM 3138 O O . PHE B 2 98 ? 58.984 21.539 25.626 1.00 44.93 98 PHE B O 1
ATOM 3146 N N . ASP B 2 99 ? 60.123 22.355 27.326 1.00 41.81 99 ASP B N 1
ATOM 3147 C CA . ASP B 2 99 ? 59.792 21.281 28.276 1.00 41.81 99 ASP B CA 1
ATOM 3148 C C . ASP B 2 99 ? 58.293 21.186 28.504 1.00 46.06 99 ASP B C 1
ATOM 3149 O O . ASP B 2 99 ? 57.733 20.085 28.426 1.00 45.41 99 ASP B O 1
ATOM 3154 N N . GLU B 2 100 ? 57.638 22.351 28.744 1.00 42.98 100 GLU B N 1
ATOM 3155 C CA . GLU B 2 100 ? 56.183 22.476 28.959 1.00 41.75 100 GLU B CA 1
ATOM 3156 C C . GLU B 2 100 ? 55.405 21.978 27.753 1.00 46.85 100 GLU B C 1
ATOM 3157 O O . GLU B 2 100 ? 54.433 21.250 27.920 1.00 46.48 100 GLU B O 1
ATOM 3163 N N . MET B 2 101 ? 55.866 22.320 26.535 1.00 45.91 101 MET B N 1
ATOM 3164 C CA . MET B 2 101 ? 55.236 21.876 25.288 1.00 46.22 101 MET B CA 1
ATOM 3165 C C . MET B 2 101 ? 55.357 20.347 25.157 1.00 49.08 101 MET B C 1
ATOM 3166 O O . MET B 2 101 ? 54.371 19.673 24.859 1.00 49.25 101 MET B O 1
ATOM 3171 N N . VAL B 2 102 ? 56.567 19.818 25.372 1.00 44.44 102 VAL B N 1
ATOM 3172 C CA . VAL B 2 102 ? 56.848 18.382 25.309 1.00 44.69 102 VAL B CA 1
ATOM 3173 C C . VAL B 2 102 ? 55.921 17.630 26.270 1.00 51.66 102 VAL B C 1
ATOM 3174 O O . VAL B 2 102 ? 55.237 16.706 25.834 1.00 52.53 102 VAL B O 1
ATOM 3178 N N . MET B 2 103 ? 55.830 18.085 27.538 1.00 48.29 103 MET B N 1
ATOM 3179 C CA . MET B 2 103 ? 54.976 17.449 28.529 1.00 48.03 103 MET B CA 1
ATOM 3180 C C . MET B 2 103 ? 53.490 17.558 28.196 1.00 54.14 103 MET B C 1
ATOM 3181 O O . MET B 2 103 ? 52.771 16.584 28.366 1.00 54.72 103 MET B O 1
ATOM 3186 N N . GLN B 2 104 ? 53.032 18.712 27.714 1.00 52.19 104 GLN B N 1
ATOM 3187 C CA . GLN B 2 104 ? 51.621 18.916 27.357 1.00 53.31 104 GLN B CA 1
ATOM 3188 C C . GLN B 2 104 ? 51.134 17.864 26.336 1.00 59.30 104 GLN B C 1
ATOM 3189 O O . GLN B 2 104 ? 50.022 17.343 26.466 1.00 58.55 104 GLN B O 1
ATOM 3195 N N . TYR B 2 105 ? 51.972 17.548 25.344 1.00 58.34 105 TYR B N 1
ATOM 3196 C CA . TYR B 2 105 ? 51.588 16.618 24.291 1.00 60.27 105 TYR B CA 1
ATOM 3197 C C . TYR B 2 105 ? 52.062 15.166 24.521 1.00 63.48 105 TYR B C 1
ATOM 3198 O O . TYR B 2 105 ? 51.309 14.246 24.192 1.00 64.65 105 TYR B O 1
ATOM 3207 N N . SER B 2 106 ? 53.242 14.950 25.133 1.00 57.45 106 SER B N 1
ATOM 3208 C CA . SER B 2 106 ? 53.729 13.593 25.431 1.00 56.10 106 SER B CA 1
ATOM 3209 C C . SER B 2 106 ? 53.262 13.021 26.788 1.00 56.47 106 SER B C 1
ATOM 3210 O O . SER B 2 106 ? 53.269 11.809 26.957 1.00 56.59 106 SER B O 1
ATOM 3213 N N . GLY B 2 107 ? 52.857 13.878 27.722 1.00 50.42 107 GLY B N 1
ATOM 3214 C CA . GLY B 2 107 ? 52.445 13.463 29.062 1.00 48.78 107 GLY B CA 1
ATOM 3215 C C . GLY B 2 107 ? 53.620 13.494 30.030 1.00 50.54 107 GLY B C 1
ATOM 3216 O O . GLY B 2 107 ? 54.768 13.375 29.598 1.00 47.84 107 GLY B O 1
ATOM 3217 N N . PRO B 2 108 ? 53.398 13.641 31.359 1.00 48.46 108 PRO B N 1
ATOM 3218 C CA . PRO B 2 108 ? 54.549 13.729 32.287 1.00 48.28 108 PRO B CA 1
ATOM 3219 C C . PRO B 2 108 ? 55.471 12.504 32.352 1.00 53.21 108 PRO B C 1
ATOM 3220 O O . PRO B 2 108 ? 56.656 12.677 32.632 1.00 52.57 108 PRO B O 1
ATOM 3224 N N . GLU B 2 109 ? 54.955 11.280 32.088 1.00 50.94 109 GLU B N 1
ATOM 3225 C CA . GLU B 2 109 ? 55.791 10.076 32.121 1.00 50.39 109 GLU B CA 1
ATOM 3226 C C . GLU B 2 109 ? 56.800 10.016 30.976 1.00 54.18 109 GLU B C 1
ATOM 3227 O O . GLU B 2 109 ? 58.011 9.938 31.221 1.00 52.47 109 GLU B O 1
ATOM 3233 N N . ARG B 2 110 ? 56.304 10.083 29.731 1.00 52.78 110 ARG B N 1
ATOM 3234 C CA . ARG B 2 110 ? 57.133 10.100 28.521 1.00 53.28 110 ARG B CA 1
ATOM 3235 C C . ARG B 2 110 ? 58.071 11.342 28.491 1.00 55.97 110 ARG B C 1
ATOM 3236 O O . ARG B 2 110 ? 59.187 11.245 27.969 1.00 56.22 110 ARG B O 1
ATOM 3244 N N . ALA B 2 111 ? 57.648 12.480 29.102 1.00 51.91 111 ALA B N 1
ATOM 3245 C CA . ALA B 2 111 ? 58.454 13.715 29.192 1.00 51.34 111 ALA B CA 1
ATOM 3246 C C . ALA B 2 111 ? 59.743 13.528 29.990 1.00 55.52 111 ALA B C 1
ATOM 3247 O O . ALA B 2 111 ? 60.709 14.240 29.740 1.00 55.95 111 ALA B O 1
ATOM 3249 N N . GLN B 2 112 ? 59.758 12.603 30.958 1.00 52.92 112 GLN B N 1
ATOM 3250 C CA . GLN B 2 112 ? 60.947 12.318 31.782 1.00 53.52 112 GLN B CA 1
ATOM 3251 C C . GLN B 2 112 ? 62.097 11.780 30.914 1.00 60.00 112 GLN B C 1
ATOM 3252 O O . GLN B 2 112 ? 63.245 12.175 31.111 1.00 60.47 112 GLN B O 1
ATOM 3258 N N . SER B 2 113 ? 61.761 10.946 29.913 1.00 57.38 113 SER B N 1
ATOM 3259 C CA . SER B 2 113 ? 62.699 10.373 28.948 1.00 58.00 113 SER B CA 1
ATOM 3260 C C . SER B 2 113 ? 63.222 11.449 27.987 1.00 61.13 113 SER B C 1
ATOM 3261 O O . SER B 2 113 ? 64.434 11.593 27.858 1.00 60.98 113 SER B O 1
ATOM 3264 N N . ILE B 2 114 ? 62.313 12.207 27.331 1.00 57.83 114 ILE B N 1
ATOM 3265 C CA . ILE B 2 114 ? 62.649 13.286 26.367 1.00 56.53 114 ILE B CA 1
ATOM 3266 C C . ILE B 2 114 ? 63.543 14.351 27.016 1.00 59.74 114 ILE B C 1
ATOM 3267 O O . ILE B 2 114 ? 64.574 14.702 26.449 1.00 59.88 114 ILE B O 1
ATOM 3272 N N . LEU B 2 115 ? 63.179 14.814 28.222 1.00 55.96 115 LEU B N 1
ATOM 3273 C CA . LEU B 2 115 ? 63.936 15.829 28.976 1.00 55.74 115 LEU B CA 1
ATOM 3274 C C . LEU B 2 115 ? 65.350 15.393 29.345 1.00 61.70 115 LEU B C 1
ATOM 3275 O O . LEU B 2 115 ? 66.222 16.240 29.460 1.00 61.40 115 LEU B O 1
ATOM 3280 N N . ASP B 2 116 ? 65.571 14.080 29.519 1.00 60.37 116 ASP B N 1
ATOM 3281 C CA . ASP B 2 116 ? 66.854 13.474 29.887 1.00 60.44 116 ASP B CA 1
ATOM 3282 C C . ASP B 2 116 ? 67.746 13.165 28.659 1.00 63.80 116 ASP B C 1
ATOM 3283 O O . ASP B 2 116 ? 68.938 12.905 28.828 1.00 63.98 116 ASP B O 1
ATOM 3288 N N . ASN B 2 117 ? 67.159 13.193 27.439 1.00 58.96 117 ASN B N 1
ATOM 3289 C CA . ASN B 2 117 ? 67.819 12.911 26.164 1.00 58.06 117 ASN B CA 1
ATOM 3290 C C . ASN B 2 117 ? 68.817 14.002 25.814 1.00 61.97 117 ASN B C 1
ATOM 3291 O O . ASN B 2 117 ? 68.446 15.175 25.699 1.00 61.85 117 ASN B O 1
ATOM 3296 N N . GLN B 2 118 ? 70.092 13.604 25.644 1.00 58.69 118 GLN B N 1
ATOM 3297 C CA . GLN B 2 118 ? 71.211 14.506 25.351 1.00 57.76 118 GLN B CA 1
ATOM 3298 C C . GLN B 2 118 ? 71.077 15.236 24.027 1.00 58.06 118 GLN B C 1
ATOM 3299 O O . GLN B 2 118 ? 71.558 16.367 23.942 1.00 57.93 118 GLN B O 1
ATOM 3305 N N . PHE B 2 119 ? 70.427 14.609 23.005 1.00 50.86 119 PHE B N 1
ATOM 3306 C CA . PHE B 2 119 ? 70.205 15.252 21.706 1.00 49.51 119 PHE B CA 1
ATOM 3307 C C . PHE B 2 119 ? 69.174 16.358 21.871 1.00 54.25 119 PHE B C 1
ATOM 3308 O O . PHE B 2 119 ? 69.319 17.408 21.249 1.00 54.96 119 PHE B O 1
ATOM 3316 N N . TYR B 2 120 ? 68.137 16.128 22.707 1.00 51.17 120 TYR B N 1
ATOM 3317 C CA . TYR B 2 120 ? 67.103 17.121 23.009 1.00 50.68 120 TYR B CA 1
ATOM 3318 C C . TYR B 2 120 ? 67.734 18.339 23.705 1.00 54.13 120 TYR B C 1
ATOM 3319 O O . TYR B 2 120 ? 67.501 19.475 23.299 1.00 52.54 120 TYR B O 1
ATOM 3328 N N . GLN B 2 121 ? 68.531 18.075 24.746 1.00 52.63 121 GLN B N 1
ATOM 3329 C CA . GLN B 2 121 ? 69.174 19.068 25.603 1.00 53.07 121 GLN B CA 1
ATOM 3330 C C . GLN B 2 121 ? 70.178 19.950 24.916 1.00 58.44 121 GLN B C 1
ATOM 3331 O O . GLN B 2 121 ? 70.265 21.127 25.251 1.00 58.67 121 GLN B O 1
ATOM 3337 N N . THR B 2 122 ? 70.950 19.391 23.974 1.00 55.70 122 THR B N 1
ATOM 3338 C CA . THR B 2 122 ? 72.017 20.119 23.299 1.00 54.87 122 THR B CA 1
ATOM 3339 C C . THR B 2 122 ? 71.673 20.531 21.859 1.00 56.88 122 THR B C 1
ATOM 3340 O O . THR B 2 122 ? 72.236 21.516 21.382 1.00 57.54 122 THR B O 1
ATOM 3344 N N . VAL B 2 123 ? 70.779 19.813 21.160 1.00 50.86 123 VAL B N 1
ATOM 3345 C CA . VAL B 2 123 ? 70.497 20.200 19.769 1.00 49.52 123 VAL B CA 1
ATOM 3346 C C . VAL B 2 123 ? 69.058 20.691 19.560 1.00 54.80 123 VAL B C 1
ATOM 3347 O O . VAL B 2 123 ? 68.890 21.830 19.142 1.00 55.25 123 VAL B O 1
ATOM 3351 N N . ALA B 2 124 ? 68.039 19.830 19.769 1.00 52.32 124 ALA B N 1
ATOM 3352 C CA . ALA B 2 124 ? 66.633 20.165 19.526 1.00 52.84 124 ALA B CA 1
ATOM 3353 C C . ALA B 2 124 ? 66.149 21.500 20.142 1.00 56.59 124 ALA B C 1
ATOM 3354 O O . ALA B 2 124 ? 65.391 22.222 19.496 1.00 55.52 124 ALA B O 1
ATOM 3356 N N . THR B 2 125 ? 66.602 21.830 21.364 1.00 53.52 125 THR B N 1
ATOM 3357 C CA . THR B 2 125 ? 66.167 23.033 22.078 1.00 53.75 125 THR B CA 1
ATOM 3358 C C . THR B 2 125 ? 66.867 24.326 21.628 1.00 57.36 125 THR B C 1
ATOM 3359 O O . THR B 2 125 ? 66.421 25.401 22.011 1.00 57.31 125 THR B O 1
ATOM 3363 N N . SER B 2 126 ? 67.947 24.232 20.834 1.00 52.64 126 SER B N 1
ATOM 3364 C CA . SER B 2 126 ? 68.665 25.415 20.351 1.00 51.99 126 SER B CA 1
ATOM 3365 C C . SER B 2 126 ? 68.599 25.597 18.804 1.00 54.34 126 SER B C 1
ATOM 3366 O O . SER B 2 126 ? 69.403 26.334 18.242 1.00 53.99 126 SER B O 1
ATOM 3369 N N . LEU B 2 127 ? 67.632 24.953 18.123 1.00 49.98 127 LEU B N 1
ATOM 3370 C CA . LEU B 2 127 ? 67.506 25.112 16.675 1.00 49.21 127 LEU B CA 1
ATOM 3371 C C . LEU B 2 127 ? 66.985 26.516 16.299 1.00 49.76 127 LEU B C 1
ATOM 3372 O O . LEU B 2 127 ? 66.322 27.172 17.116 1.00 47.76 127 LEU B O 1
ATOM 3377 N N . ALA B 2 128 ? 67.297 26.969 15.059 1.00 44.19 128 ALA B N 1
ATOM 3378 C CA . ALA B 2 128 ? 66.854 28.258 14.547 1.00 44.19 128 ALA B CA 1
ATOM 3379 C C . ALA B 2 128 ? 65.317 28.348 14.597 1.00 48.37 128 ALA B C 1
ATOM 3380 O O . ALA B 2 128 ? 64.619 27.407 14.197 1.00 48.98 128 ALA B O 1
ATOM 3382 N N . GLY B 2 129 ? 64.823 29.448 15.143 1.00 44.52 129 GLY B N 1
ATOM 3383 C CA . GLY B 2 129 ? 63.394 29.716 15.301 1.00 44.05 129 GLY B CA 1
ATOM 3384 C C . GLY B 2 129 ? 62.759 29.272 16.607 1.00 46.67 129 GLY B C 1
ATOM 3385 O O . GLY B 2 129 ? 61.549 29.451 16.777 1.00 45.71 129 GLY B O 1
ATOM 3386 N N . THR B 2 130 ? 63.547 28.662 17.530 1.00 44.45 130 THR B N 1
ATOM 3387 C CA . THR B 2 130 ? 63.048 28.183 18.848 1.00 44.50 130 THR B CA 1
ATOM 3388 C C . THR B 2 130 ? 62.541 29.342 19.716 1.00 46.86 130 THR B C 1
ATOM 3389 O O . THR B 2 130 ? 61.508 29.198 20.363 1.00 47.29 130 THR B O 1
ATOM 3393 N N . GLN B 2 131 ? 63.257 30.483 19.711 1.00 41.75 131 GLN B N 1
ATOM 3394 C CA . GLN B 2 131 ? 62.914 31.660 20.501 1.00 41.43 131 GLN B CA 1
ATOM 3395 C C . GLN B 2 131 ? 61.532 32.237 20.120 1.00 43.27 131 GLN B C 1
ATOM 3396 O O . GLN B 2 131 ? 60.719 32.498 21.004 1.00 41.93 131 GLN B O 1
ATOM 3402 N N . GLU B 2 132 ? 61.233 32.315 18.811 1.00 38.99 132 GLU B N 1
ATOM 3403 C CA . GLU B 2 132 ? 59.951 32.789 18.258 1.00 38.06 132 GLU B CA 1
ATOM 3404 C C . GLU B 2 132 ? 58.806 31.775 18.522 1.00 42.58 132 GLU B C 1
ATOM 3405 O O . GLU B 2 132 ? 57.706 32.164 18.933 1.00 43.26 132 GLU B O 1
ATOM 3411 N N . TYR B 2 133 ? 59.082 30.483 18.299 1.00 39.37 133 TYR B N 1
ATOM 3412 C CA . TYR B 2 133 ? 58.162 29.355 18.502 1.00 38.40 133 TYR B CA 1
ATOM 3413 C C . TYR B 2 133 ? 57.727 29.290 19.968 1.00 43.92 133 TYR B C 1
ATOM 3414 O O . TYR B 2 133 ? 56.526 29.190 20.232 1.00 44.99 133 TYR B O 1
ATOM 3423 N N . MET B 2 134 ? 58.699 29.380 20.918 1.00 40.71 134 MET B N 1
ATOM 3424 C CA . MET B 2 134 ? 58.443 29.335 22.362 1.00 40.59 134 MET B CA 1
ATOM 3425 C C . MET B 2 134 ? 57.743 30.599 22.865 1.00 44.77 134 MET B C 1
ATOM 3426 O O . MET B 2 134 ? 56.917 30.489 23.766 1.00 45.69 134 MET B O 1
ATOM 3431 N N . ALA B 2 135 ? 57.990 31.774 22.235 1.00 41.23 135 ALA B N 1
ATOM 3432 C CA . ALA B 2 135 ? 57.297 33.029 22.577 1.00 40.67 135 ALA B CA 1
ATOM 3433 C C . ALA B 2 135 ? 55.797 32.859 22.250 1.00 44.10 135 ALA B C 1
ATOM 3434 O O . ALA B 2 135 ? 54.946 33.093 23.111 1.00 42.54 135 ALA B O 1
ATOM 3436 N N . MET B 2 136 ? 55.510 32.314 21.052 1.00 40.46 136 MET B N 1
ATOM 3437 C CA . MET B 2 136 ? 54.179 31.985 20.551 1.00 40.26 136 MET B CA 1
ATOM 3438 C C . MET B 2 136 ? 53.502 30.950 21.446 1.00 44.84 136 MET B C 1
ATOM 3439 O O . MET B 2 136 ? 52.348 31.152 21.830 1.00 46.01 136 MET B O 1
ATOM 3444 N N . GLU B 2 137 ? 54.221 29.870 21.817 1.00 40.69 137 GLU B N 1
ATOM 3445 C CA . GLU B 2 137 ? 53.706 28.855 22.754 1.00 40.20 137 GLU B CA 1
ATOM 3446 C C . GLU B 2 137 ? 53.313 29.460 24.117 1.00 44.97 137 GLU B C 1
ATOM 3447 O O . GLU B 2 137 ? 52.223 29.175 24.615 1.00 44.81 137 GLU B O 1
ATOM 3453 N N . LYS B 2 138 ? 54.194 30.306 24.703 1.00 41.83 138 LYS B N 1
ATOM 3454 C CA . LYS B 2 138 ? 53.927 30.970 25.971 1.00 41.21 138 LYS B CA 1
ATOM 3455 C C . LYS B 2 138 ? 52.717 31.905 25.853 1.00 47.32 138 LYS B C 1
ATOM 3456 O O . LYS B 2 138 ? 51.873 31.897 26.746 1.00 48.84 138 LYS B O 1
ATOM 3462 N N . LEU B 2 139 ? 52.627 32.690 24.749 1.00 43.33 139 LEU B N 1
ATOM 3463 C CA . LEU B 2 139 ? 51.488 33.559 24.473 1.00 42.76 139 LEU B CA 1
ATOM 3464 C C . LEU B 2 139 ? 50.207 32.702 24.509 1.00 48.05 139 LEU B C 1
ATOM 3465 O O . LEU B 2 139 ? 49.245 33.098 25.168 1.00 49.86 139 LEU B O 1
ATOM 3470 N N . GLY B 2 140 ? 50.244 31.528 23.861 1.00 43.52 140 GLY B N 1
ATOM 3471 C CA . GLY B 2 140 ? 49.156 30.550 23.849 1.00 42.95 140 GLY B CA 1
ATOM 3472 C C . GLY B 2 140 ? 48.763 30.084 25.244 1.00 46.69 140 GLY B C 1
ATOM 3473 O O . GLY B 2 140 ? 47.575 29.981 25.547 1.00 48.05 140 GLY B O 1
ATOM 3474 N N . GLN B 2 141 ? 49.760 29.810 26.106 1.00 41.51 141 GLN B N 1
ATOM 3475 C CA . GLN B 2 141 ? 49.572 29.383 27.497 1.00 41.24 141 GLN B CA 1
ATOM 3476 C C . GLN B 2 141 ? 48.901 30.520 28.329 1.00 45.33 141 GLN B C 1
ATOM 3477 O O . GLN B 2 141 ? 48.025 30.242 29.145 1.00 43.17 141 GLN B O 1
ATOM 3483 N N . LEU B 2 142 ? 49.300 31.792 28.085 1.00 43.35 142 LEU B N 1
ATOM 3484 C CA . LEU B 2 142 ? 48.758 32.966 28.783 1.00 43.25 142 LEU B CA 1
ATOM 3485 C C . LEU B 2 142 ? 47.301 33.216 28.452 1.00 47.75 142 LEU B C 1
ATOM 3486 O O . LEU B 2 142 ? 46.506 33.468 29.358 1.00 47.27 142 LEU B O 1
ATOM 3491 N N . LEU B 2 143 ? 46.948 33.075 27.162 1.00 45.28 143 LEU B N 1
ATOM 3492 C CA . LEU B 2 143 ? 45.593 33.218 26.625 1.00 45.25 143 LEU B CA 1
ATOM 3493 C C . LEU B 2 143 ? 44.668 32.149 27.146 1.00 53.13 143 LEU B C 1
ATOM 3494 O O . LEU B 2 143 ? 43.559 32.479 27.559 1.00 54.70 143 LEU B O 1
ATOM 3499 N N . SER B 2 144 ? 45.113 30.878 27.164 1.00 51.75 144 SER B N 1
ATOM 3500 C CA . SER B 2 144 ? 44.291 29.767 27.665 1.00 52.45 144 SER B CA 1
ATOM 3501 C C . SER B 2 144 ? 43.905 29.912 29.140 1.00 59.61 144 SER B C 1
ATOM 3502 O O . SER B 2 144 ? 42.813 29.495 29.515 1.00 59.66 144 SER B O 1
ATOM 3505 N N . GLN B 2 145 ? 44.775 30.517 29.973 1.00 58.98 145 GLN B N 1
ATOM 3506 C CA . GLN B 2 145 ? 44.451 30.615 31.391 1.00 59.62 145 GLN B CA 1
ATOM 3507 C C . GLN B 2 145 ? 43.476 31.768 31.740 1.00 65.79 145 GLN B C 1
ATOM 3508 O O . GLN B 2 145 ? 42.973 31.773 32.864 1.00 67.29 145 GLN B O 1
ATOM 3514 N N . ASP B 2 146 ? 43.311 32.737 30.831 1.00 61.70 146 ASP B N 1
ATOM 3515 C CA . ASP B 2 146 ? 42.360 33.870 31.021 1.00 60.94 146 ASP B CA 1
ATOM 3516 C C . ASP B 2 146 ? 42.613 34.585 32.355 1.00 63.36 146 ASP B C 1
ATOM 3517 O O . ASP B 2 146 ? 41.624 34.872 33.059 1.00 63.11 146 ASP B O 1
ATOM 3522 N N . ARG B 2 147 ? 43.877 34.861 32.689 1.00 59.89 147 ARG B N 1
ATOM 3523 C CA . ARG B 2 147 ? 44.221 35.523 33.979 1.00 59.37 147 ARG B CA 1
ATOM 3524 C C . ARG B 2 147 ? 44.462 37.029 33.795 1.00 62.57 147 ARG B C 1
ATOM 3525 O O . ARG B 2 147 ? 44.904 37.666 34.771 1.00 63.65 147 ARG B O 1
ATOM 3533 N N . TRP B 2 148 ? 44.189 37.580 32.606 1.00 56.75 148 TRP B N 1
ATOM 3534 C CA . TRP B 2 148 ? 44.451 39.010 32.362 1.00 54.57 148 TRP B CA 1
ATOM 3535 C C . TRP B 2 148 ? 43.624 39.558 31.228 1.00 54.37 148 TRP B C 1
ATOM 3536 O O . TRP B 2 148 ? 43.394 38.857 30.247 1.00 54.95 148 TRP B O 1
ATOM 3547 N N . ASP B 2 149 ? 43.179 40.823 31.358 1.00 47.17 149 ASP B N 1
ATOM 3548 C CA . ASP B 2 149 ? 42.400 41.482 30.322 1.00 44.91 149 ASP B CA 1
ATOM 3549 C C . ASP B 2 149 ? 43.307 41.983 29.182 1.00 46.30 149 ASP B C 1
ATOM 3550 O O . ASP B 2 149 ? 42.830 42.169 28.066 1.00 46.28 149 ASP B O 1
ATOM 3555 N N . LEU B 2 150 ? 44.618 42.178 29.461 1.00 40.87 150 LEU B N 1
ATOM 3556 C CA . LEU B 2 150 ? 45.596 42.607 28.472 1.00 40.01 150 LEU B CA 1
ATOM 3557 C C . LEU B 2 150 ? 46.908 41.820 28.594 1.00 44.34 150 LEU B C 1
ATOM 3558 O O . LEU B 2 150 ? 47.443 41.642 29.693 1.00 43.49 150 LEU B O 1
ATOM 3563 N N . ILE B 2 151 ? 47.416 41.359 27.442 1.00 40.81 151 ILE B N 1
ATOM 3564 C CA . ILE B 2 151 ? 48.706 40.681 27.326 1.00 39.73 151 ILE B CA 1
ATOM 3565 C C . ILE B 2 151 ? 49.562 41.520 26.376 1.00 42.75 151 ILE B C 1
ATOM 3566 O O . ILE B 2 151 ? 49.164 41.756 25.237 1.00 39.87 151 ILE B O 1
ATOM 3571 N N . VAL B 2 152 ? 50.705 42.024 26.874 1.00 40.07 152 VAL B N 1
ATOM 3572 C CA . VAL B 2 152 ? 51.623 42.778 26.030 1.00 38.93 152 VAL B CA 1
ATOM 3573 C C . VAL B 2 152 ? 52.755 41.813 25.681 1.00 42.11 152 VAL B C 1
ATOM 3574 O O . VAL B 2 152 ? 53.358 41.221 26.563 1.00 39.67 152 VAL B O 1
ATOM 3578 N N . VAL B 2 153 ? 52.995 41.622 24.380 1.00 40.13 153 VAL B N 1
ATOM 3579 C CA . VAL B 2 153 ? 53.967 40.665 23.896 1.00 39.18 153 VAL B CA 1
ATOM 3580 C C . VAL B 2 153 ? 55.195 41.315 23.347 1.00 42.31 153 VAL B C 1
ATOM 3581 O O . VAL B 2 153 ? 55.146 42.018 22.343 1.00 42.37 153 VAL B O 1
ATOM 3585 N N . ASP B 2 154 ? 56.316 41.037 23.980 1.00 39.68 154 ASP B N 1
ATOM 3586 C CA . ASP B 2 154 ? 57.615 41.434 23.459 1.00 39.47 154 ASP B CA 1
ATOM 3587 C C . ASP B 2 154 ? 58.026 40.300 22.472 1.00 43.62 154 ASP B C 1
ATOM 3588 O O . ASP B 2 154 ? 57.522 39.175 22.574 1.00 43.59 154 ASP B O 1
ATOM 3593 N N . THR B 2 155 ? 58.846 40.609 21.472 1.00 40.64 155 THR B N 1
ATOM 3594 C CA . THR B 2 155 ? 59.239 39.617 20.467 1.00 40.06 155 THR B CA 1
ATOM 3595 C C . THR B 2 155 ? 60.764 39.470 20.419 1.00 44.07 155 THR B C 1
ATOM 3596 O O . THR B 2 155 ? 61.448 40.474 20.643 1.00 45.30 155 THR B O 1
ATOM 3600 N N . PRO B 2 156 ? 61.317 38.252 20.154 1.00 37.81 156 PRO B N 1
ATOM 3601 C CA . PRO B 2 156 ? 62.784 38.081 20.175 1.00 38.09 156 PRO B CA 1
ATOM 3602 C C . PRO B 2 156 ? 63.558 38.983 19.221 1.00 45.71 156 PRO B C 1
ATOM 3603 O O . PRO B 2 156 ? 63.043 39.300 18.137 1.00 46.55 156 PRO B O 1
ATOM 3607 N N . PRO B 2 157 ? 64.798 39.399 19.588 1.00 43.23 157 PRO B N 1
ATOM 3608 C CA . PRO B 2 157 ? 65.582 40.223 18.667 1.00 43.94 157 PRO B CA 1
ATOM 3609 C C . PRO B 2 157 ? 66.004 39.425 17.430 1.00 52.18 157 PRO B C 1
ATOM 3610 O O . PRO B 2 157 ? 66.210 38.216 17.495 1.00 52.69 157 PRO B O 1
ATOM 3614 N N . SER B 2 158 ? 66.137 40.115 16.312 1.00 52.49 158 SER B N 1
ATOM 3615 C CA . SER B 2 158 ? 66.599 39.567 15.033 1.00 53.46 158 SER B CA 1
ATOM 3616 C C . SER B 2 158 ? 66.916 40.702 14.081 1.00 60.76 158 SER B C 1
ATOM 3617 O O . SER B 2 158 ? 66.334 41.780 14.193 1.00 61.16 158 SER B O 1
ATOM 3620 N N . ARG B 2 159 ? 67.812 40.453 13.111 1.00 60.46 159 ARG B N 1
ATOM 3621 C CA . ARG B 2 159 ? 68.107 41.428 12.055 1.00 60.54 159 ARG B CA 1
ATOM 3622 C C . ARG B 2 159 ? 66.877 41.487 11.139 1.00 63.13 159 ARG B C 1
ATOM 3623 O O . ARG B 2 159 ? 66.647 42.508 10.492 1.00 64.05 159 ARG B O 1
ATOM 3631 N N . ASN B 2 160 ? 66.077 40.388 11.116 1.00 56.83 160 ASN B N 1
ATOM 3632 C CA . ASN B 2 160 ? 64.872 40.247 10.304 1.00 55.34 160 ASN B CA 1
ATOM 3633 C C . ASN B 2 160 ? 63.597 40.263 11.159 1.00 54.72 160 ASN B C 1
ATOM 3634 O O . ASN B 2 160 ? 63.280 39.273 11.830 1.00 53.14 160 ASN B O 1
ATOM 3639 N N . ALA B 2 161 ? 62.841 41.383 11.088 1.00 49.09 161 ALA B N 1
ATOM 3640 C CA . ALA B 2 161 ? 61.591 41.582 11.831 1.00 48.40 161 ALA B CA 1
ATOM 3641 C C . ALA B 2 161 ? 60.484 40.547 11.537 1.00 51.53 161 ALA B C 1
ATOM 3642 O O . ALA B 2 161 ? 59.654 40.287 12.411 1.00 52.65 161 ALA B O 1
ATOM 3644 N N . LEU B 2 162 ? 60.495 39.939 10.346 1.00 46.85 162 LEU B N 1
ATOM 3645 C CA . LEU B 2 162 ? 59.499 38.946 9.908 1.00 46.31 162 LEU B CA 1
ATOM 3646 C C . LEU B 2 162 ? 59.712 37.537 10.480 1.00 49.01 162 LEU B C 1
ATOM 3647 O O . LEU B 2 162 ? 58.803 36.701 10.394 1.00 49.55 162 LEU B O 1
ATOM 3652 N N . ASP B 2 163 ? 60.886 37.283 11.076 1.00 43.58 163 ASP B N 1
ATOM 3653 C CA . ASP B 2 163 ? 61.207 36.022 11.764 1.00 43.95 163 ASP B CA 1
ATOM 3654 C C . ASP B 2 163 ? 60.185 35.697 12.846 1.00 48.64 163 ASP B C 1
ATOM 3655 O O . ASP B 2 163 ? 59.910 34.520 13.092 1.00 49.70 163 ASP B O 1
ATOM 3660 N N . PHE B 2 164 ? 59.584 36.734 13.466 1.00 43.58 164 PHE B N 1
ATOM 3661 C CA . PHE B 2 164 ? 58.546 36.503 14.471 1.00 43.33 164 PHE B CA 1
ATOM 3662 C C . PHE B 2 164 ? 57.330 35.770 13.884 1.00 47.48 164 PHE B C 1
ATOM 3663 O O . PHE B 2 164 ? 56.739 34.902 14.542 1.00 45.79 164 PHE B O 1
ATOM 3671 N N . LEU B 2 165 ? 56.966 36.135 12.647 1.00 45.48 165 LEU B N 1
ATOM 3672 C CA . LEU B 2 165 ? 55.809 35.584 11.959 1.00 45.47 165 LEU B CA 1
ATOM 3673 C C . LEU B 2 165 ? 56.116 34.343 11.157 1.00 49.73 165 LEU B C 1
ATOM 3674 O O . LEU B 2 165 ? 55.236 33.503 11.005 1.00 50.05 165 LEU B O 1
ATOM 3679 N N . ASP B 2 166 ? 57.370 34.206 10.671 1.00 45.91 166 ASP B N 1
ATOM 3680 C CA . ASP B 2 166 ? 57.804 33.109 9.811 1.00 44.85 166 ASP B CA 1
ATOM 3681 C C . ASP B 2 166 ? 58.635 32.001 10.438 1.00 47.60 166 ASP B C 1
ATOM 3682 O O . ASP B 2 166 ? 58.547 30.875 9.951 1.00 45.79 166 ASP B O 1
ATOM 3687 N N . ALA B 2 167 ? 59.511 32.313 11.427 1.00 44.80 167 ALA B N 1
ATOM 3688 C CA . ALA B 2 167 ? 60.412 31.322 12.015 1.00 44.29 167 ALA B CA 1
ATOM 3689 C C . ALA B 2 167 ? 59.700 30.183 12.720 1.00 47.88 167 ALA B C 1
ATOM 3690 O O . ALA B 2 167 ? 60.158 29.063 12.513 1.00 47.96 167 ALA B O 1
ATOM 3692 N N . PRO B 2 168 ? 58.580 30.375 13.483 1.00 44.21 168 PRO B N 1
ATOM 3693 C CA . PRO B 2 168 ? 57.935 29.208 14.117 1.00 43.76 168 PRO B CA 1
ATOM 3694 C C . PRO B 2 168 ? 57.434 28.168 13.106 1.00 48.59 168 PRO B C 1
ATOM 3695 O O . PRO B 2 168 ? 57.700 26.988 13.284 1.00 49.60 168 PRO B O 1
ATOM 3699 N N . LYS B 2 169 ? 56.780 28.602 12.026 1.00 45.66 169 LYS B N 1
ATOM 3700 C CA . LYS B 2 169 ? 56.272 27.718 10.955 1.00 45.92 169 LYS B CA 1
ATOM 3701 C C . LYS B 2 169 ? 57.415 26.997 10.237 1.00 50.78 169 LYS B C 1
ATOM 3702 O O . LYS B 2 169 ? 57.321 25.787 9.983 1.00 51.41 169 LYS B O 1
ATOM 3708 N N . ARG B 2 170 ? 58.520 27.723 9.986 1.00 45.94 170 ARG B N 1
ATOM 3709 C CA . ARG B 2 170 ? 59.761 27.218 9.369 1.00 46.31 170 ARG B CA 1
ATOM 3710 C C . ARG B 2 170 ? 60.390 26.116 10.243 1.00 50.17 170 ARG B C 1
ATOM 3711 O O . ARG B 2 170 ? 60.797 25.069 9.728 1.00 50.74 170 ARG B O 1
ATOM 3719 N N . LEU B 2 171 ? 60.454 26.350 11.578 1.00 45.32 171 LEU B N 1
ATOM 3720 C CA . LEU B 2 171 ? 60.991 25.384 12.526 1.00 44.42 171 LEU B CA 1
ATOM 3721 C C . LEU B 2 171 ? 60.068 24.170 12.586 1.00 49.51 171 LEU B C 1
ATOM 3722 O O . LEU B 2 171 ? 60.540 23.035 12.585 1.00 49.53 171 LEU B O 1
ATOM 3727 N N . GLY B 2 172 ? 58.766 24.432 12.608 1.00 46.60 172 GLY B N 1
ATOM 3728 C CA . GLY B 2 172 ? 57.733 23.407 12.623 1.00 46.17 172 GLY B CA 1
ATOM 3729 C C . GLY B 2 172 ? 57.854 22.448 11.461 1.00 48.96 172 GLY B C 1
ATOM 3730 O O . GLY B 2 172 ? 57.809 21.242 11.685 1.00 47.45 172 GLY B O 1
ATOM 3731 N N . SER B 2 173 ? 58.034 22.975 10.206 1.00 46.62 173 SER B N 1
ATOM 3732 C CA . SER B 2 173 ? 58.174 22.157 8.985 1.00 46.05 173 SER B CA 1
ATOM 3733 C C . SER B 2 173 ? 59.484 21.362 9.002 1.00 51.03 173 SER B C 1
ATOM 3734 O O . SER B 2 173 ? 59.518 20.241 8.499 1.00 51.13 173 SER B O 1
ATOM 3737 N N . PHE B 2 174 ? 60.563 21.942 9.569 1.00 46.80 174 PHE B N 1
ATOM 3738 C CA . PHE B 2 174 ? 61.832 21.230 9.689 1.00 46.30 174 PHE B CA 1
ATOM 3739 C C . PHE B 2 174 ? 61.650 20.033 10.641 1.00 49.60 174 PHE B C 1
ATOM 3740 O O . PHE B 2 174 ? 62.159 18.962 10.348 1.00 48.20 174 PHE B O 1
ATOM 3748 N N . MET B 2 175 ? 60.942 20.231 11.775 1.00 46.96 175 MET B N 1
ATOM 3749 C CA . MET B 2 175 ? 60.681 19.198 12.787 1.00 48.05 175 MET B CA 1
ATOM 3750 C C . MET B 2 175 ? 59.828 18.050 12.246 1.00 54.08 175 MET B C 1
ATOM 3751 O O . MET B 2 175 ? 60.011 16.904 12.662 1.00 54.59 175 MET B O 1
ATOM 3756 N N . ASP B 2 176 ? 58.917 18.355 11.307 1.00 51.24 176 ASP B N 1
ATOM 3757 C CA . ASP B 2 176 ? 58.044 17.383 10.651 1.00 50.99 176 ASP B CA 1
ATOM 3758 C C . ASP B 2 176 ? 58.676 16.765 9.399 1.00 57.61 176 ASP B C 1
ATOM 3759 O O . ASP B 2 176 ? 57.992 16.048 8.660 1.00 59.11 176 ASP B O 1
ATOM 3764 N N . SER B 2 177 ? 59.969 17.017 9.156 1.00 54.45 177 SER B N 1
ATOM 3765 C CA . SER B 2 177 ? 60.659 16.457 7.985 1.00 54.61 177 SER B CA 1
ATOM 3766 C C . SER B 2 177 ? 60.592 14.929 7.995 1.00 58.59 177 SER B C 1
ATOM 3767 O O . SER B 2 177 ? 60.705 14.326 9.057 1.00 56.21 177 SER B O 1
ATOM 3770 N N . ARG B 2 178 ? 60.415 14.316 6.800 1.00 58.47 178 ARG B N 1
ATOM 3771 C CA . ARG B 2 178 ? 60.400 12.861 6.570 1.00 59.40 178 ARG B CA 1
ATOM 3772 C C . ARG B 2 178 ? 61.754 12.260 6.976 1.00 65.52 178 ARG B C 1
ATOM 3773 O O . ARG B 2 178 ? 61.811 11.135 7.481 1.00 65.94 178 ARG B O 1
ATOM 3781 N N . LEU B 2 179 ? 62.776 13.099 6.849 1.00 61.78 179 LEU B N 1
ATOM 3782 C CA . LEU B 2 179 ? 64.192 12.757 7.100 1.00 60.77 179 LEU B CA 1
ATOM 3783 C C . LEU B 2 179 ? 64.431 12.352 8.548 1.00 64.37 179 LEU B C 1
ATOM 3784 O O . LEU B 2 179 ? 65.413 11.690 8.756 1.00 64.74 179 LEU B O 1
ATOM 3789 N N . TRP B 2 180 ? 63.666 12.839 9.519 1.00 60.28 180 TRP B N 1
ATOM 3790 C CA . TRP B 2 180 ? 63.996 12.401 10.898 1.00 60.51 180 TRP B CA 1
ATOM 3791 C C . TRP B 2 180 ? 63.788 10.893 11.051 1.00 73.46 180 TRP B C 1
ATOM 3792 O O . TRP B 2 180 ? 64.764 10.176 11.291 1.00 73.86 180 TRP B O 1
ATOM 3803 N N . ARG B 2 181 ? 62.588 10.412 10.737 1.00 75.48 181 ARG B N 1
ATOM 3804 C CA . ARG B 2 181 ? 62.309 8.973 10.951 1.00 77.47 181 ARG B CA 1
ATOM 3805 C C . ARG B 2 181 ? 63.160 8.158 9.983 1.00 86.55 181 ARG B C 1
ATOM 3806 O O . ARG B 2 181 ? 64.013 7.361 10.437 1.00 87.48 181 ARG B O 1
ATOM 3814 N N . LEU B 2 182 ? 63.112 8.563 8.723 1.00 85.26 182 LEU B N 1
ATOM 3815 C CA . LEU B 2 182 ? 63.809 7.807 7.664 1.00 85.81 182 LEU B CA 1
ATOM 3816 C C . LEU B 2 182 ? 65.313 7.786 7.922 1.00 91.32 182 LEU B C 1
ATOM 3817 O O . LEU B 2 182 ? 65.904 6.728 7.697 1.00 92.00 182 LEU B O 1
ATOM 3822 N N . LEU B 2 183 ? 65.915 8.874 8.395 1.00 87.08 183 LEU B N 1
ATOM 3823 C CA . LEU B 2 183 ? 67.395 8.768 8.451 1.00 86.68 183 LEU B CA 1
ATOM 3824 C C . LEU B 2 183 ? 67.906 8.435 9.849 1.00 91.27 183 LEU B C 1
ATOM 3825 O O . LEU B 2 183 ? 69.079 8.080 9.958 1.00 90.67 183 LEU B O 1
ATOM 3830 N N . LEU B 2 184 ? 67.072 8.533 10.875 1.00 88.76 184 LEU B N 1
ATOM 3831 C CA . LEU B 2 184 ? 67.652 8.248 12.210 1.00 88.81 184 LEU B CA 1
ATOM 3832 C C . LEU B 2 184 ? 66.880 7.104 12.847 1.00 93.56 184 LEU B C 1
ATOM 3833 O O . LEU B 2 184 ? 67.502 6.105 13.208 1.00 94.55 184 LEU B O 1
ATOM 3838 N N . ALA B 2 185 ? 65.568 7.263 12.949 1.00 89.09 185 ALA B N 1
ATOM 3839 C CA . ALA B 2 185 ? 64.748 6.187 13.523 1.00 114.41 185 ALA B CA 1
ATOM 3840 C C . ALA B 2 185 ? 64.497 5.059 12.520 1.00 146.52 185 ALA B C 1
ATOM 3841 O O . ALA B 2 185 ? 65.425 4.347 12.135 1.00 108.22 185 ALA B O 1
ATOM 3843 N N . ILE B 2 194 ? 67.937 0.685 3.719 1.00 109.77 194 ILE B N 1
ATOM 3844 C CA . ILE B 2 194 ? 66.656 0.190 3.214 1.00 109.55 194 ILE B CA 1
ATOM 3845 C C . ILE B 2 194 ? 66.429 0.594 1.741 1.00 112.18 194 ILE B C 1
ATOM 3846 O O . ILE B 2 194 ? 66.378 -0.283 0.868 1.00 112.02 194 ILE B O 1
ATOM 3851 N N . THR B 2 195 ? 66.314 1.914 1.469 1.00 106.56 195 THR B N 1
ATOM 3852 C CA . THR B 2 195 ? 66.073 2.469 0.132 1.00 105.54 195 THR B CA 1
ATOM 3853 C C . THR B 2 195 ? 67.397 2.548 -0.658 1.00 107.15 195 THR B C 1
ATOM 3854 O O . THR B 2 195 ? 68.424 2.033 -0.207 1.00 106.96 195 THR B O 1
ATOM 3858 N N . GLY B 2 196 ? 67.336 3.133 -1.849 1.00 101.53 196 GLY B N 1
ATOM 3859 C CA . GLY B 2 196 ? 68.488 3.377 -2.700 1.00 100.11 196 GLY B CA 1
ATOM 3860 C C . GLY B 2 196 ? 69.079 4.715 -2.310 1.00 100.73 196 GLY B C 1
ATOM 3861 O O . GLY B 2 196 ? 70.263 4.796 -1.981 1.00 100.71 196 GLY B O 1
ATOM 3862 N N . VAL B 2 197 ? 68.234 5.765 -2.285 1.00 94.10 197 VAL B N 1
ATOM 3863 C CA . VAL B 2 197 ? 68.620 7.135 -1.933 1.00 92.57 197 VAL B CA 1
ATOM 3864 C C . VAL B 2 197 ? 68.680 7.318 -0.413 1.00 93.18 197 VAL B C 1
ATOM 3865 O O . VAL B 2 197 ? 69.688 7.827 0.088 1.00 92.47 197 VAL B O 1
ATOM 3869 N N . MET B 2 198 ? 67.622 6.887 0.317 1.00 87.25 198 MET B N 1
ATOM 3870 C CA . MET B 2 198 ? 67.564 6.988 1.781 1.00 85.78 198 MET B CA 1
ATOM 3871 C C . MET B 2 198 ? 68.623 6.115 2.430 1.00 86.79 198 MET B C 1
ATOM 3872 O O . MET B 2 198 ? 69.149 6.494 3.473 1.00 86.83 198 MET B O 1
ATOM 3877 N N . GLY B 2 199 ? 68.922 4.972 1.807 1.00 80.74 199 GLY B N 1
ATOM 3878 C CA . GLY B 2 199 ? 69.941 4.027 2.253 1.00 79.55 199 GLY B CA 1
ATOM 3879 C C . GLY B 2 199 ? 71.338 4.603 2.129 1.00 81.20 199 GLY B C 1
ATOM 3880 O O . GLY B 2 199 ? 72.139 4.482 3.060 1.00 81.13 199 GLY B O 1
ATOM 3881 N N . LEU B 2 200 ? 71.625 5.262 0.981 1.00 75.65 200 LEU B N 1
ATOM 3882 C CA . LEU B 2 200 ? 72.888 5.961 0.703 1.00 74.96 200 LEU B CA 1
ATOM 3883 C C . LEU B 2 200 ? 73.116 7.065 1.758 1.00 77.24 200 LEU B C 1
ATOM 3884 O O . LEU B 2 200 ? 74.219 7.176 2.292 1.00 76.49 200 LEU B O 1
ATOM 3889 N N . ALA B 2 201 ? 72.061 7.858 2.053 1.00 73.17 201 ALA B N 1
ATOM 3890 C CA . ALA B 2 201 ? 72.056 8.952 3.030 1.00 73.28 201 ALA B CA 1
ATOM 3891 C C . ALA B 2 201 ? 72.257 8.435 4.455 1.00 78.97 201 ALA B C 1
ATOM 3892 O O . ALA B 2 201 ? 73.015 9.034 5.215 1.00 78.29 201 ALA B O 1
ATOM 3894 N N . MET B 2 202 ? 71.610 7.304 4.801 1.00 77.56 202 MET B N 1
ATOM 3895 C CA . MET B 2 202 ? 71.726 6.652 6.108 1.00 78.38 202 MET B CA 1
ATOM 3896 C C . MET B 2 202 ? 73.129 6.131 6.345 1.00 80.57 202 MET B C 1
ATOM 3897 O O . MET B 2 202 ? 73.639 6.257 7.462 1.00 79.92 202 MET B O 1
ATOM 3902 N N . LYS B 2 203 ? 73.738 5.522 5.299 1.00 75.83 203 LYS B N 1
ATOM 3903 C CA . LYS B 2 203 ? 75.096 4.986 5.320 1.00 75.33 203 LYS B CA 1
ATOM 3904 C C . LYS B 2 203 ? 76.070 6.145 5.573 1.00 79.21 203 LYS B C 1
ATOM 3905 O O . LYS B 2 203 ? 76.896 6.042 6.480 1.00 79.47 203 LYS B O 1
ATOM 3911 N N . ALA B 2 204 ? 75.921 7.258 4.811 1.00 74.68 204 ALA B N 1
ATOM 3912 C CA . ALA B 2 204 ? 76.727 8.477 4.910 1.00 74.21 204 ALA B CA 1
ATOM 3913 C C . ALA B 2 204 ? 76.722 9.057 6.332 1.00 77.07 204 ALA B C 1
ATOM 3914 O O . ALA B 2 204 ? 77.790 9.399 6.843 1.00 76.96 204 ALA B O 1
ATOM 3916 N N . LEU B 2 205 ? 75.532 9.132 6.974 1.00 71.98 205 LEU B N 1
ATOM 3917 C CA . LEU B 2 205 ? 75.366 9.626 8.344 1.00 71.01 205 LEU B CA 1
ATOM 3918 C C . LEU B 2 205 ? 76.009 8.710 9.387 1.00 75.08 205 LEU B C 1
ATOM 3919 O O . LEU B 2 205 ? 76.575 9.208 10.353 1.00 74.65 205 LEU B O 1
ATOM 3924 N N . SER B 2 206 ? 75.918 7.385 9.192 1.00 72.27 206 SER B N 1
ATOM 3925 C CA . SER B 2 206 ? 76.503 6.360 10.068 1.00 72.44 206 SER B CA 1
ATOM 3926 C C . SER B 2 206 ? 78.032 6.437 10.023 1.00 76.39 206 SER B C 1
ATOM 3927 O O . SER B 2 206 ? 78.681 6.319 11.064 1.00 77.43 206 SER B O 1
ATOM 3930 N N . THR B 2 207 ? 78.590 6.645 8.809 1.00 70.80 207 THR B N 1
ATOM 3931 C CA . THR B 2 207 ? 80.018 6.760 8.509 1.00 69.39 207 THR B CA 1
ATOM 3932 C C . THR B 2 207 ? 80.648 8.028 9.123 1.00 72.16 207 THR B C 1
ATOM 3933 O O . THR B 2 207 ? 81.779 7.956 9.593 1.00 72.41 207 THR B O 1
ATOM 3937 N N . VAL B 2 208 ? 79.928 9.171 9.116 1.00 67.77 208 VAL B N 1
ATOM 3938 C CA . VAL B 2 208 ? 80.436 10.480 9.557 1.00 67.00 208 VAL B CA 1
ATOM 3939 C C . VAL B 2 208 ? 80.095 10.834 11.012 1.00 69.70 208 VAL B C 1
ATOM 3940 O O . VAL B 2 208 ? 80.958 11.367 11.723 1.00 70.06 208 VAL B O 1
ATOM 3944 N N . LEU B 2 209 ? 78.845 10.607 11.431 1.00 64.73 209 LEU B N 1
ATOM 3945 C CA . LEU B 2 209 ? 78.381 10.983 12.765 1.00 63.64 209 LEU B CA 1
ATOM 3946 C C . LEU B 2 209 ? 78.667 9.942 13.831 1.00 67.11 209 LEU B C 1
ATOM 3947 O O . LEU B 2 209 ? 78.789 8.755 13.526 1.00 67.15 209 LEU B O 1
ATOM 3952 N N . GLY B 2 210 ? 78.786 10.412 15.072 1.00 63.40 210 GLY B N 1
ATOM 3953 C CA . GLY B 2 210 ? 79.064 9.574 16.228 1.00 63.24 210 GLY B CA 1
ATOM 3954 C C . GLY B 2 210 ? 77.915 8.651 16.563 1.00 68.08 210 GLY B C 1
ATOM 3955 O O . GLY B 2 210 ? 76.757 9.079 16.542 1.00 66.84 210 GLY B O 1
ATOM 3956 N N . SER B 2 211 ? 78.234 7.366 16.866 1.00 66.46 211 SER B N 1
ATOM 3957 C CA . SER B 2 211 ? 77.263 6.317 17.219 1.00 66.66 211 SER B CA 1
ATOM 3958 C C . SER B 2 211 ? 76.346 6.733 18.378 1.00 69.44 211 SER B C 1
ATOM 3959 O O . SER B 2 211 ? 75.130 6.576 18.270 1.00 68.80 211 SER B O 1
ATOM 3962 N N . GLN B 2 212 ? 76.926 7.340 19.434 1.00 66.14 212 GLN B N 1
ATOM 3963 C CA . GLN B 2 212 ? 76.220 7.840 20.619 1.00 66.35 212 GLN B CA 1
ATOM 3964 C C . GLN B 2 212 ? 75.219 8.949 20.250 1.00 70.27 212 GLN B C 1
ATOM 3965 O O . GLN B 2 212 ? 74.074 8.928 20.719 1.00 69.08 212 GLN B O 1
ATOM 3971 N N . MET B 2 213 ? 75.661 9.912 19.410 1.00 66.77 213 MET B N 1
ATOM 3972 C CA . MET B 2 213 ? 74.838 11.021 18.941 1.00 66.12 213 MET B CA 1
ATOM 3973 C C . MET B 2 213 ? 73.649 10.518 18.117 1.00 66.55 213 MET B C 1
ATOM 3974 O O . MET B 2 213 ? 72.526 10.985 18.329 1.00 66.49 213 MET B O 1
ATOM 3979 N N . LEU B 2 214 ? 73.899 9.567 17.194 1.00 61.34 214 LEU B N 1
ATOM 3980 C CA . LEU B 2 214 ? 72.880 8.946 16.338 1.00 60.87 214 LEU B CA 1
ATOM 3981 C C . LEU B 2 214 ? 71.859 8.143 17.155 1.00 64.92 214 LEU B C 1
ATOM 3982 O O . LEU B 2 214 ? 70.675 8.120 16.801 1.00 64.22 214 LEU B O 1
ATOM 3987 N N . ALA B 2 215 ? 72.324 7.500 18.250 1.00 61.44 215 ALA B N 1
ATOM 3988 C CA . ALA B 2 215 ? 71.477 6.741 19.172 1.00 61.53 215 ALA B CA 1
ATOM 3989 C C . ALA B 2 215 ? 70.551 7.703 19.919 1.00 66.52 215 ALA B C 1
ATOM 3990 O O . ALA B 2 215 ? 69.347 7.458 19.967 1.00 67.66 215 ALA B O 1
ATOM 3992 N N . ASP B 2 216 ? 71.095 8.823 20.441 1.00 62.28 216 ASP B N 1
ATOM 3993 C CA . ASP B 2 216 ? 70.319 9.850 21.147 1.00 61.91 216 ASP B CA 1
ATOM 3994 C C . ASP B 2 216 ? 69.332 10.545 20.223 1.00 64.51 216 ASP B C 1
ATOM 3995 O O . ASP B 2 216 ? 68.232 10.863 20.661 1.00 64.53 216 ASP B O 1
ATOM 4000 N N . ALA B 2 217 ? 69.706 10.754 18.941 1.00 60.34 217 ALA B N 1
ATOM 4001 C CA . ALA B 2 217 ? 68.837 11.394 17.942 1.00 59.30 217 ALA B CA 1
ATOM 4002 C C . ALA B 2 217 ? 67.644 10.492 17.590 1.00 62.26 217 ALA B C 1
ATOM 4003 O O . ALA B 2 217 ? 66.509 10.970 17.613 1.00 60.65 217 ALA B O 1
ATOM 4005 N N . ALA B 2 218 ? 67.905 9.176 17.313 1.00 59.69 218 ALA B N 1
ATOM 4006 C CA . ALA B 2 218 ? 66.896 8.144 17.016 1.00 58.59 218 ALA B CA 1
ATOM 4007 C C . ALA B 2 218 ? 66.014 7.887 18.241 1.00 61.60 218 ALA B C 1
ATOM 4008 O O . ALA B 2 218 ? 64.803 7.688 18.086 1.00 61.74 218 ALA B O 1
ATOM 4010 N N . ALA B 2 219 ? 66.617 7.916 19.459 1.00 56.86 219 ALA B N 1
ATOM 4011 C CA . ALA B 2 219 ? 65.890 7.759 20.715 1.00 56.59 219 ALA B CA 1
ATOM 4012 C C . ALA B 2 219 ? 64.910 8.924 20.841 1.00 62.75 219 ALA B C 1
ATOM 4013 O O . ALA B 2 219 ? 63.732 8.683 21.079 1.00 63.76 219 ALA B O 1
ATOM 4015 N N . PHE B 2 220 ? 65.370 10.174 20.574 1.00 58.42 220 PHE B N 1
ATOM 4016 C CA . PHE B 2 220 ? 64.544 11.384 20.603 1.00 56.65 220 PHE B CA 1
ATOM 4017 C C . PHE B 2 220 ? 63.353 11.287 19.668 1.00 61.22 220 PHE B C 1
ATOM 4018 O O . PHE B 2 220 ? 62.253 11.625 20.086 1.00 61.23 220 PHE B O 1
ATOM 4026 N N . VAL B 2 221 ? 63.552 10.800 18.428 1.00 59.85 221 VAL B N 1
ATOM 4027 C CA . VAL B 2 221 ? 62.461 10.605 17.460 1.00 61.49 221 VAL B CA 1
ATOM 4028 C C . VAL B 2 221 ? 61.443 9.569 17.988 1.00 70.70 221 VAL B C 1
ATOM 4029 O O . VAL B 2 221 ? 60.241 9.847 17.982 1.00 70.46 221 VAL B O 1
ATOM 4033 N N . GLN B 2 222 ? 61.936 8.407 18.490 1.00 70.58 222 GLN B N 1
ATOM 4034 C CA . GLN B 2 222 ? 61.117 7.330 19.062 1.00 71.61 222 GLN B CA 1
ATOM 4035 C C . GLN B 2 222 ? 60.343 7.807 20.298 1.00 77.62 222 GLN B C 1
ATOM 4036 O O . GLN B 2 222 ? 59.133 7.579 20.387 1.00 77.15 222 GLN B O 1
ATOM 4042 N N . SER B 2 223 ? 61.054 8.478 21.236 1.00 75.70 223 SER B N 1
ATOM 4043 C CA . SER B 2 223 ? 60.558 9.008 22.512 1.00 76.09 223 SER B CA 1
ATOM 4044 C C . SER B 2 223 ? 59.508 10.080 22.305 1.00 82.16 223 SER B C 1
ATOM 4045 O O . SER B 2 223 ? 58.408 9.958 22.844 1.00 81.89 223 SER B O 1
ATOM 4048 N N . LEU B 2 224 ? 59.836 11.126 21.520 1.00 80.51 224 LEU B N 1
ATOM 4049 C CA . LEU B 2 224 ? 58.903 12.215 21.238 1.00 80.76 224 LEU B CA 1
ATOM 4050 C C . LEU B 2 224 ? 57.630 11.659 20.581 1.00 85.83 224 LEU B C 1
ATOM 4051 O O . LEU B 2 224 ? 56.549 11.814 21.156 1.00 86.71 224 LEU B O 1
ATOM 4056 N N . ASP B 2 225 ? 57.776 10.937 19.449 1.00 81.54 225 ASP B N 1
ATOM 4057 C CA . ASP B 2 225 ? 56.671 10.323 18.712 1.00 81.30 225 ASP B CA 1
ATOM 4058 C C . ASP B 2 225 ? 55.557 11.367 18.409 1.00 86.47 225 ASP B C 1
ATOM 4059 O O . ASP B 2 225 ? 54.465 11.311 18.979 1.00 86.88 225 ASP B O 1
ATOM 4064 N N . ALA B 2 226 ? 55.881 12.359 17.552 1.00 83.39 226 ALA B N 1
ATOM 4065 C CA . ALA B 2 226 ? 54.980 13.447 17.153 1.00 108.50 226 ALA B CA 1
ATOM 4066 C C . ALA B 2 226 ? 53.798 12.957 16.305 1.00 139.89 226 ALA B C 1
ATOM 4067 O O . ALA B 2 226 ? 53.982 12.221 15.335 1.00 101.01 226 ALA B O 1
ATOM 4069 N N . GLY B 2 229 ? 52.670 15.537 10.828 1.00 63.08 229 GLY B N 1
ATOM 4070 C CA . GLY B 2 229 ? 52.853 16.987 10.720 1.00 63.04 229 GLY B CA 1
ATOM 4071 C C . GLY B 2 229 ? 52.553 17.792 11.982 1.00 65.56 229 GLY B C 1
ATOM 4072 O O . GLY B 2 229 ? 52.090 18.935 11.896 1.00 64.81 229 GLY B O 1
ATOM 4073 N N . GLY B 2 230 ? 52.888 17.204 13.141 1.00 60.54 230 GLY B N 1
ATOM 4074 C CA . GLY B 2 230 ? 52.675 17.713 14.492 1.00 59.05 230 GLY B CA 1
ATOM 4075 C C . GLY B 2 230 ? 53.167 19.106 14.831 1.00 60.48 230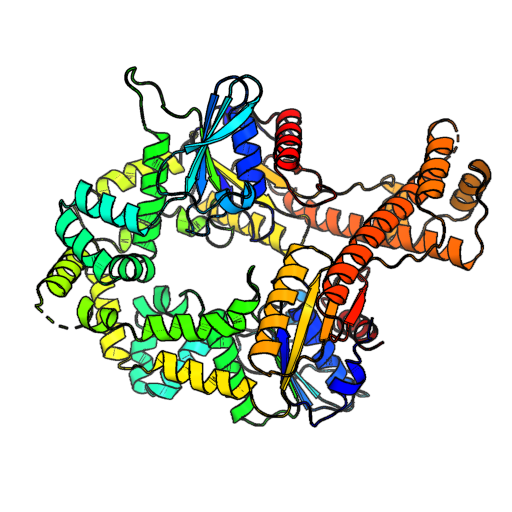 GLY B C 1
ATOM 4076 O O . GLY B 2 230 ? 52.391 19.909 15.362 1.00 60.26 230 GLY B O 1
ATOM 4077 N N . PHE B 2 231 ? 54.454 19.406 14.553 1.00 53.93 231 PHE B N 1
ATOM 4078 C CA . PHE B 2 231 ? 55.040 20.705 14.905 1.00 52.39 231 PHE B CA 1
ATOM 4079 C C . PHE B 2 231 ? 54.553 21.882 14.072 1.00 51.32 231 PHE B C 1
ATOM 4080 O O . PHE B 2 231 ? 54.455 22.990 14.595 1.00 49.20 231 PHE B O 1
ATOM 4088 N N . ARG B 2 232 ? 54.277 21.651 12.778 1.00 47.34 232 ARG B N 1
ATOM 4089 C CA . ARG B 2 232 ? 53.799 22.677 11.861 1.00 46.32 232 ARG B CA 1
ATOM 4090 C C . ARG B 2 232 ? 52.350 23.001 12.216 1.00 49.65 232 ARG B C 1
ATOM 4091 O O . ARG B 2 232 ? 51.995 24.174 12.295 1.00 48.24 232 ARG B O 1
ATOM 4099 N N . GLU B 2 233 ? 51.547 21.959 12.509 1.00 48.50 233 GLU B N 1
ATOM 4100 C CA . GLU B 2 233 ? 50.150 22.084 12.924 1.00 50.16 233 GLU B CA 1
ATOM 4101 C C . GLU B 2 233 ? 50.043 22.903 14.222 1.00 54.71 233 GLU B C 1
ATOM 4102 O O . GLU B 2 233 ? 49.137 23.731 14.325 1.00 55.63 233 GLU B O 1
ATOM 4108 N N . LYS B 2 234 ? 50.987 22.706 15.182 1.00 50.49 234 LYS B N 1
ATOM 4109 C CA . LYS B 2 234 ? 51.045 23.459 16.449 1.00 50.56 234 LYS B CA 1
ATOM 4110 C C . LYS B 2 234 ? 51.341 24.930 16.149 1.00 54.64 234 LYS B C 1
ATOM 4111 O O . LYS B 2 234 ? 50.599 25.802 16.613 1.00 55.20 234 LYS B O 1
ATOM 4117 N N . ALA B 2 235 ? 52.415 25.200 15.358 1.00 50.01 235 ALA B N 1
ATOM 4118 C CA . ALA B 2 235 ? 52.800 26.555 14.943 1.00 49.25 235 ALA B CA 1
ATOM 4119 C C . ALA B 2 235 ? 51.645 27.266 14.181 1.00 52.33 235 ALA B C 1
ATOM 4120 O O . ALA B 2 235 ? 51.451 28.460 14.376 1.00 50.42 235 ALA B O 1
ATOM 4122 N N . ASP B 2 236 ? 50.864 26.515 13.357 1.00 50.11 236 ASP B N 1
ATOM 4123 C CA . ASP B 2 236 ? 49.713 27.039 12.606 1.00 49.86 236 ASP B CA 1
ATOM 4124 C C . ASP B 2 236 ? 48.572 27.465 13.536 1.00 53.84 236 ASP B C 1
ATOM 4125 O O . ASP B 2 236 ? 48.078 28.580 13.396 1.00 53.63 236 ASP B O 1
ATOM 4130 N N . ARG B 2 237 ? 48.163 26.599 14.490 1.00 51.53 237 ARG B N 1
ATOM 4131 C CA . ARG B 2 237 ? 47.081 26.912 15.442 1.00 51.22 237 ARG B CA 1
ATOM 4132 C C . ARG B 2 237 ? 47.423 28.098 16.314 1.00 53.03 237 ARG B C 1
ATOM 4133 O O . ARG B 2 237 ? 46.578 28.969 16.507 1.00 52.56 237 ARG B O 1
ATOM 4141 N N . THR B 2 238 ? 48.661 28.136 16.831 1.00 49.48 238 THR B N 1
ATOM 4142 C CA . THR B 2 238 ? 49.159 29.216 17.698 1.00 49.13 238 THR B CA 1
ATOM 4143 C C . THR B 2 238 ? 49.235 30.558 16.916 1.00 52.35 238 THR B C 1
ATOM 4144 O O . THR B 2 238 ? 48.913 31.605 17.479 1.00 51.46 238 THR B O 1
ATOM 4148 N N . TYR B 2 239 ? 49.618 30.515 15.619 1.00 49.22 239 TYR B N 1
ATOM 4149 C CA . TYR B 2 239 ? 49.667 31.707 14.757 1.00 49.44 239 TYR B CA 1
ATOM 4150 C C . TYR B 2 239 ? 48.251 32.274 14.576 1.00 53.00 239 TYR B C 1
ATOM 4151 O O . TYR B 2 239 ? 48.101 33.495 14.544 1.00 54.09 239 TYR B O 1
ATOM 4160 N N . ALA B 2 240 ? 47.222 31.390 14.464 1.00 47.24 240 ALA B N 1
ATOM 4161 C CA . ALA B 2 240 ? 45.812 31.782 14.322 1.00 47.72 240 ALA B CA 1
ATOM 4162 C C . ALA B 2 240 ? 45.288 32.614 15.524 1.00 53.64 240 ALA B C 1
ATOM 4163 O O . ALA B 2 240 ? 44.335 33.379 15.365 1.00 53.74 240 ALA B O 1
ATOM 4165 N N . LEU B 2 241 ? 45.946 32.500 16.706 1.00 52.39 241 LEU B N 1
ATOM 4166 C CA . LEU B 2 241 ? 45.631 33.288 17.907 1.00 53.09 241 LEU B CA 1
ATOM 4167 C C . LEU B 2 241 ? 45.882 34.780 17.639 1.00 57.76 241 LEU B C 1
ATOM 4168 O O . LEU B 2 241 ? 45.145 35.604 18.169 1.00 58.35 241 LEU B O 1
ATOM 4173 N N . LEU B 2 242 ? 46.874 35.117 16.770 1.00 54.09 242 LEU B N 1
ATOM 4174 C CA . LEU B 2 242 ? 47.225 36.495 16.370 1.00 53.80 242 LEU B CA 1
ATOM 4175 C C . LEU B 2 242 ? 46.172 37.094 15.430 1.00 59.22 242 LEU B C 1
ATOM 4176 O O . LEU B 2 242 ? 46.211 38.292 15.117 1.00 58.62 242 LEU B O 1
ATOM 4181 N N . LYS B 2 243 ? 45.266 36.243 14.940 1.00 57.26 243 LYS B N 1
ATOM 4182 C CA . LYS B 2 243 ? 44.201 36.642 14.031 1.00 57.71 243 LYS B CA 1
ATOM 4183 C C . LYS B 2 243 ? 42.871 36.854 14.787 1.00 62.52 243 LYS B C 1
ATOM 4184 O O . LYS B 2 243 ? 41.877 37.257 14.183 1.00 62.49 243 LYS B O 1
ATOM 4190 N N . ARG B 2 244 ? 42.865 36.604 16.111 1.00 59.61 244 ARG B N 1
ATOM 4191 C CA . ARG B 2 244 ? 41.679 36.786 16.954 1.00 60.07 244 ARG B CA 1
ATOM 4192 C C . ARG B 2 244 ? 41.370 38.266 17.090 1.00 64.67 244 ARG B C 1
ATOM 4193 O O . ARG B 2 244 ? 42.289 39.093 17.035 1.00 64.18 244 ARG B O 1
ATOM 4201 N N . ARG B 2 245 ? 40.070 38.608 17.236 1.00 61.16 245 ARG B N 1
ATOM 4202 C CA . ARG B 2 245 ? 39.659 40.000 17.425 1.00 59.89 245 ARG B CA 1
ATOM 4203 C C . ARG B 2 245 ? 40.218 40.511 18.756 1.00 58.17 245 ARG B C 1
ATOM 4204 O O . ARG B 2 245 ? 40.297 39.755 19.727 1.00 57.28 245 ARG B O 1
ATOM 4212 N N . GLY B 2 246 ? 40.699 41.751 18.742 1.00 51.79 246 GLY B N 1
ATOM 4213 C CA . GLY B 2 246 ? 41.288 42.406 19.905 1.00 49.33 246 GLY B CA 1
ATOM 4214 C C . GLY B 2 246 ? 42.799 42.378 19.919 1.00 49.08 246 GLY B C 1
ATOM 4215 O O . GLY B 2 246 ? 43.407 42.680 20.946 1.00 46.23 246 GLY B O 1
ATOM 4216 N N . THR B 2 247 ? 43.418 42.000 18.778 1.00 45.60 247 THR B N 1
ATOM 4217 C CA . THR B 2 247 ? 44.871 41.938 18.628 1.00 45.33 247 THR B CA 1
ATOM 4218 C C . THR B 2 247 ? 45.343 43.194 17.931 1.00 50.30 247 THR B C 1
ATOM 4219 O O . THR B 2 247 ? 44.771 43.580 16.922 1.00 52.12 247 THR B O 1
ATOM 4223 N N . GLN B 2 248 ? 46.397 43.809 18.456 1.00 46.26 248 GLN B N 1
ATOM 4224 C CA . GLN B 2 248 ? 47.006 45.008 17.903 1.00 46.51 248 GLN B CA 1
ATOM 4225 C C . GLN B 2 248 ? 48.507 44.790 17.784 1.00 48.88 248 GLN B C 1
ATOM 4226 O O . GLN B 2 248 ? 49.125 44.317 18.733 1.00 48.31 248 GLN B O 1
ATOM 4232 N N . PHE B 2 249 ? 49.088 45.137 16.621 1.00 43.75 249 PHE B N 1
ATOM 4233 C CA . PHE B 2 249 ? 50.522 45.077 16.381 1.00 42.49 249 PHE B CA 1
ATOM 4234 C C . PHE B 2 249 ? 51.085 46.480 16.411 1.00 46.26 249 PHE B C 1
ATOM 4235 O O . PHE B 2 249 ? 50.544 47.400 15.801 1.00 44.73 249 PHE B O 1
ATOM 4243 N N . VAL B 2 250 ? 52.190 46.625 17.117 1.00 44.31 250 VAL B N 1
ATOM 4244 C CA . VAL B 2 250 ? 52.939 47.863 17.251 1.00 44.45 250 VAL B CA 1
ATOM 4245 C C . VAL B 2 250 ? 54.319 47.577 16.651 1.00 48.02 250 VAL B C 1
ATOM 4246 O O . VAL B 2 250 ? 55.032 46.678 17.122 1.00 46.82 250 VAL B O 1
ATOM 4250 N N . VAL B 2 251 ? 54.678 48.322 15.600 1.00 42.45 251 VAL B N 1
ATOM 4251 C CA . VAL B 2 251 ? 55.986 48.170 15.005 1.00 41.38 251 VAL B CA 1
ATOM 4252 C C . VAL B 2 251 ? 56.895 49.218 15.585 1.00 43.10 251 VAL B C 1
ATOM 4253 O O . VAL B 2 251 ? 56.538 50.388 15.652 1.00 43.13 251 VAL B O 1
ATOM 4257 N N . VAL B 2 252 ? 58.029 48.784 16.090 1.00 40.25 252 VAL B N 1
ATOM 4258 C CA . VAL B 2 252 ? 59.020 49.654 16.726 1.00 39.88 252 VAL B CA 1
ATOM 4259 C C . VAL B 2 252 ? 60.230 49.777 15.819 1.00 47.44 252 VAL B C 1
ATOM 4260 O O . VAL B 2 252 ? 60.733 48.766 15.313 1.00 46.80 252 VAL B O 1
ATOM 4264 N N . SER B 2 253 ? 60.726 51.005 15.656 1.00 45.13 253 SER B N 1
ATOM 4265 C CA . SER B 2 253 ? 61.928 51.226 14.869 1.00 45.45 253 SER B CA 1
ATOM 4266 C C . SER B 2 253 ? 62.810 52.318 15.451 1.00 50.37 253 SER B C 1
ATOM 4267 O O . SER B 2 253 ? 62.305 53.299 15.986 1.00 50.02 253 SER B O 1
ATOM 4270 N N . ALA B 2 254 ? 64.124 52.174 15.310 1.00 48.58 254 ALA B N 1
ATOM 4271 C CA . ALA B 2 254 ? 65.048 53.234 15.708 1.00 49.12 254 ALA B CA 1
ATOM 4272 C C . ALA B 2 254 ? 65.152 54.189 14.499 1.00 57.28 254 ALA B C 1
ATOM 4273 O O . ALA B 2 254 ? 64.701 53.839 13.393 1.00 56.57 254 ALA B O 1
ATOM 4275 N N . ALA B 2 255 ? 65.708 55.395 14.696 1.00 56.72 255 ALA B N 1
ATOM 4276 C CA . ALA B 2 255 ? 65.829 56.350 13.593 1.00 57.96 255 ALA B CA 1
ATOM 4277 C C . ALA B 2 255 ? 67.078 56.025 12.751 1.00 64.23 255 ALA B C 1
ATOM 4278 O O . ALA B 2 255 ? 67.972 56.849 12.567 1.00 65.40 255 ALA B O 1
ATOM 4280 N N . GLU B 2 256 ? 67.109 54.779 12.255 1.00 61.64 256 GLU B N 1
ATOM 4281 C CA . GLU B 2 256 ? 68.161 54.117 11.481 1.00 61.56 256 GLU B CA 1
ATOM 4282 C C . GLU B 2 256 ? 67.550 53.506 10.204 1.00 63.46 256 GLU B C 1
ATOM 4283 O O . GLU B 2 256 ? 66.409 53.027 10.250 1.00 62.63 256 GLU B O 1
ATOM 4289 N N . PRO B 2 257 ? 68.297 53.489 9.070 1.00 58.61 257 PRO B N 1
ATOM 4290 C CA . PRO B 2 257 ? 67.737 52.937 7.814 1.00 57.54 257 PRO B CA 1
ATOM 4291 C C . PRO B 2 257 ? 67.401 51.443 7.828 1.00 59.42 257 PRO B C 1
ATOM 4292 O O . PRO B 2 257 ? 66.379 51.058 7.269 1.00 59.50 257 PRO B O 1
ATOM 4296 N N . ASP B 2 258 ? 68.257 50.604 8.422 1.00 55.21 258 ASP B N 1
ATOM 4297 C CA . ASP B 2 258 ? 68.024 49.152 8.491 1.00 55.21 258 ASP B CA 1
ATOM 4298 C C . ASP B 2 258 ? 66.770 48.806 9.286 1.00 55.98 258 ASP B C 1
ATOM 4299 O O . ASP B 2 258 ? 65.916 48.054 8.790 1.00 55.26 258 ASP B O 1
ATOM 4304 N N . ALA B 2 259 ? 66.641 49.403 10.485 1.00 50.48 259 ALA B N 1
ATOM 4305 C CA . ALA B 2 259 ? 65.491 49.228 11.374 1.00 50.19 259 ALA B CA 1
ATOM 4306 C C . ALA B 2 259 ? 64.178 49.666 10.697 1.00 53.97 259 ALA B C 1
ATOM 4307 O O . ALA B 2 259 ? 63.205 48.926 10.768 1.00 52.04 259 ALA B O 1
ATOM 4309 N N . LEU B 2 260 ? 64.169 50.832 10.005 1.00 52.87 260 LEU B N 1
ATOM 4310 C CA . LEU B 2 260 ? 63.007 51.341 9.258 1.00 53.08 260 LEU B CA 1
ATOM 4311 C C . LEU B 2 260 ? 62.617 50.427 8.098 1.00 56.76 260 LEU B C 1
ATOM 4312 O O . LEU B 2 260 ? 61.424 50.244 7.858 1.00 55.76 260 LEU B O 1
ATOM 4317 N N . ARG B 2 261 ? 63.613 49.880 7.363 1.00 54.15 261 ARG B N 1
ATOM 4318 C CA . ARG B 2 261 ? 63.386 48.962 6.232 1.00 54.61 261 ARG B CA 1
ATOM 4319 C C . ARG B 2 261 ? 62.705 47.666 6.768 1.00 57.04 261 ARG B C 1
ATOM 4320 O O . ARG B 2 261 ? 61.730 47.186 6.174 1.00 56.37 261 ARG B O 1
ATOM 4328 N N . GLU B 2 262 ? 63.172 47.171 7.931 1.00 52.13 262 GLU B N 1
ATOM 4329 C CA . GLU B 2 262 ? 62.587 46.002 8.612 1.00 51.32 262 GLU B CA 1
ATOM 4330 C C . GLU B 2 262 ? 61.153 46.269 9.058 1.00 53.73 262 GLU B C 1
ATOM 4331 O O . GLU B 2 262 ? 60.290 45.413 8.863 1.00 53.67 262 GLU B O 1
ATOM 4337 N N . ALA B 2 263 ? 60.899 47.477 9.599 1.00 49.13 263 ALA B N 1
ATOM 4338 C CA . ALA B 2 263 ? 59.574 47.958 10.014 1.00 48.15 263 ALA B CA 1
ATOM 4339 C C . ALA B 2 263 ? 58.626 47.982 8.789 1.00 52.53 263 ALA B C 1
ATOM 4340 O O . ALA B 2 263 ? 57.523 47.448 8.877 1.00 52.27 263 ALA B O 1
ATOM 4342 N N . SER B 2 264 ? 59.092 48.532 7.642 1.00 49.96 264 SER B N 1
ATOM 4343 C CA . SER B 2 264 ? 58.353 48.613 6.369 1.00 50.47 264 SER B CA 1
ATOM 4344 C C . SER B 2 264 ? 57.989 47.227 5.845 1.00 54.51 264 SER B C 1
ATOM 4345 O O . SER B 2 264 ? 56.843 47.026 5.431 1.00 54.96 264 SER B O 1
ATOM 4348 N N . PHE B 2 265 ? 58.947 46.264 5.883 1.00 51.03 265 PHE B N 1
ATOM 4349 C CA . PHE B 2 265 ? 58.695 44.866 5.502 1.00 50.77 265 PHE B CA 1
ATOM 4350 C C . PHE B 2 265 ? 57.599 44.299 6.399 1.00 51.82 265 PHE B C 1
ATOM 4351 O O . PHE B 2 265 ? 56.673 43.679 5.890 1.00 51.81 265 PHE B O 1
ATOM 4359 N N . PHE B 2 266 ? 57.669 44.580 7.687 1.00 46.75 266 PHE B N 1
ATOM 4360 C CA . PHE B 2 266 ? 56.654 44.073 8.629 1.00 46.32 266 PHE B CA 1
ATOM 4361 C C . PHE B 2 266 ? 55.300 44.711 8.349 1.00 51.34 266 PHE B C 1
ATOM 4362 O O . PHE B 2 266 ? 54.335 44.022 8.343 1.00 50.71 266 PHE B O 1
ATOM 4370 N N . VAL B 2 267 ? 55.268 46.009 8.114 1.00 50.10 267 VAL B N 1
ATOM 4371 C CA . VAL B 2 267 ? 54.000 46.695 7.815 1.00 51.31 267 VAL B CA 1
ATOM 4372 C C . VAL B 2 267 ? 53.359 46.088 6.561 1.00 56.19 267 VAL B C 1
ATOM 4373 O O . VAL B 2 267 ? 52.179 45.842 6.590 1.00 56.22 267 VAL B O 1
ATOM 4377 N N . ASP B 2 268 ? 54.145 45.806 5.526 1.00 52.46 268 ASP B N 1
ATOM 4378 C CA . ASP B 2 268 ? 53.626 45.213 4.269 1.00 52.96 268 ASP B CA 1
ATOM 4379 C C . ASP B 2 268 ? 52.968 43.867 4.556 1.00 54.73 268 ASP B C 1
ATOM 4380 O O . ASP B 2 268 ? 51.882 43.650 4.100 1.00 54.83 268 ASP B O 1
ATOM 4385 N N . ARG B 2 269 ? 53.646 43.001 5.282 1.00 48.85 269 ARG B N 1
ATOM 4386 C CA . ARG B 2 269 ? 53.105 41.692 5.627 1.00 48.87 269 ARG B CA 1
ATOM 4387 C C . ARG B 2 269 ? 51.748 41.794 6.376 1.00 54.14 269 ARG B C 1
ATOM 4388 O O . ARG B 2 269 ? 50.807 41.073 6.030 1.00 55.38 269 ARG B O 1
ATOM 4396 N N . LEU B 2 270 ? 51.664 42.667 7.406 1.00 49.32 270 LEU B N 1
ATOM 4397 C CA . LEU B 2 270 ? 50.421 42.869 8.161 1.00 48.43 270 LEU B CA 1
ATOM 4398 C C . LEU B 2 270 ? 49.284 43.289 7.249 1.00 55.30 270 LEU B C 1
ATOM 4399 O O . LEU B 2 270 ? 48.167 42.803 7.420 1.00 55.62 270 LEU B O 1
ATOM 4404 N N . SER B 2 271 ? 49.593 44.138 6.235 1.00 53.02 271 SER B N 1
ATOM 4405 C CA . SER B 2 271 ? 48.645 44.623 5.238 1.00 53.02 271 SER B CA 1
ATOM 4406 C C . SER B 2 271 ? 48.172 43.466 4.345 1.00 58.40 271 SER B C 1
ATOM 4407 O O . SER B 2 271 ? 46.962 43.251 4.239 1.00 58.04 271 SER B O 1
ATOM 4410 N N . GLN B 2 272 ? 49.121 42.675 3.776 1.00 56.25 272 GLN B N 1
ATOM 4411 C CA . GLN B 2 272 ? 48.829 41.498 2.935 1.00 56.98 272 GLN B CA 1
ATOM 4412 C C . GLN B 2 272 ? 47.980 40.457 3.660 1.00 63.30 272 GLN B C 1
ATOM 4413 O O . GLN B 2 272 ? 47.096 39.854 3.048 1.00 63.47 272 GLN B O 1
ATOM 4419 N N . GLU B 2 273 ? 48.246 40.263 4.967 1.00 60.52 273 GLU B N 1
ATOM 4420 C CA . GLU B 2 273 ? 47.552 39.292 5.803 1.00 60.58 273 GLU B CA 1
ATOM 4421 C C . GLU B 2 273 ? 46.266 39.827 6.484 1.00 64.86 273 GLU B C 1
ATOM 4422 O O . GLU B 2 273 ? 45.597 39.068 7.191 1.00 64.84 273 GLU B O 1
ATOM 4428 N N . SER B 2 274 ? 45.910 41.112 6.244 1.00 61.23 274 SER B N 1
ATOM 4429 C CA . SER B 2 274 ? 44.757 41.818 6.839 1.00 61.48 274 SER B CA 1
ATOM 4430 C C . SER B 2 274 ? 44.772 41.760 8.380 1.00 64.55 274 SER B C 1
ATOM 4431 O O . SER B 2 274 ? 43.746 41.527 9.025 1.00 63.78 274 SER B O 1
ATOM 4434 N N . MET B 2 275 ? 45.967 41.971 8.957 1.00 61.28 275 MET B N 1
ATOM 4435 C CA . MET B 2 275 ? 46.193 41.974 10.401 1.00 61.16 275 MET B CA 1
ATOM 4436 C C . MET B 2 275 ? 46.260 43.418 10.901 1.00 63.67 275 MET B C 1
ATOM 4437 O O . MET B 2 275 ? 46.905 44.254 10.265 1.00 62.67 275 MET B O 1
ATOM 4442 N N . PRO B 2 276 ? 45.534 43.752 11.990 1.00 60.83 276 PRO B N 1
ATOM 4443 C CA . PRO B 2 276 ? 45.484 45.149 12.445 1.00 59.78 276 PRO B CA 1
ATOM 4444 C C . PRO B 2 276 ? 46.790 45.694 12.998 1.00 58.02 276 PRO B C 1
ATOM 4445 O O . PRO B 2 276 ? 47.372 45.134 13.918 1.00 56.28 276 PRO B O 1
ATOM 4449 N N . LEU B 2 277 ? 47.236 46.800 12.409 1.00 52.88 277 LEU B N 1
ATOM 4450 C CA . LEU B 2 277 ? 48.444 47.502 12.787 1.00 52.27 277 LEU B CA 1
ATOM 4451 C C . LEU B 2 277 ? 48.051 48.790 13.477 1.00 56.10 277 LEU B C 1
ATOM 4452 O O . LEU B 2 277 ? 47.407 49.628 12.849 1.00 56.88 277 LEU B O 1
ATOM 4457 N N . ALA B 2 278 ? 48.430 48.952 14.768 1.00 51.47 278 ALA B N 1
ATOM 4458 C CA . ALA B 2 278 ? 48.176 50.171 15.542 1.00 49.85 278 ALA B CA 1
ATOM 4459 C C . ALA B 2 278 ? 48.961 51.339 14.894 1.00 51.35 278 ALA B C 1
ATOM 4460 O O . ALA B 2 278 ? 48.362 52.345 14.528 1.00 51.05 278 ALA B O 1
ATOM 4462 N N . GLY B 2 279 ? 50.270 51.153 14.704 1.00 46.67 279 GLY B N 1
ATOM 4463 C CA . GLY B 2 279 ? 51.151 52.130 14.071 1.00 45.43 279 GLY B CA 1
ATOM 4464 C C . GLY B 2 279 ? 52.623 51.898 14.350 1.00 48.58 279 GLY B C 1
ATOM 4465 O O . GLY B 2 279 ? 53.012 50.838 14.854 1.00 46.38 279 GLY B O 1
ATOM 4466 N N . LEU B 2 280 ? 53.453 52.910 14.028 1.00 46.03 280 LEU B N 1
ATOM 4467 C CA . LEU B 2 280 ? 54.903 52.876 14.223 1.00 45.79 280 LEU B CA 1
ATOM 4468 C C . LEU B 2 280 ? 55.389 53.740 15.398 1.00 47.03 280 LEU B C 1
ATOM 4469 O O . LEU B 2 280 ? 54.971 54.890 15.552 1.00 44.93 280 LEU B O 1
ATOM 4474 N N . VAL B 2 281 ? 56.284 53.157 16.224 1.00 43.08 281 VAL B N 1
ATOM 4475 C CA . VAL B 2 281 ? 56.994 53.821 17.318 1.00 40.78 281 VAL B CA 1
ATOM 4476 C C . VAL B 2 281 ? 58.385 54.104 16.729 1.00 46.63 281 VAL B C 1
ATOM 4477 O O . VAL B 2 281 ? 59.153 53.186 16.459 1.00 45.23 281 VAL B O 1
ATOM 4481 N N . PHE B 2 282 ? 58.643 55.369 16.421 1.00 46.85 282 PHE B N 1
ATOM 4482 C CA . PHE B 2 282 ? 59.897 55.842 15.849 1.00 47.19 282 PHE B CA 1
ATOM 4483 C C . PHE B 2 282 ? 60.709 56.300 17.056 1.00 50.60 282 PHE B C 1
ATOM 4484 O O . PHE B 2 282 ? 60.588 57.432 17.523 1.00 49.30 282 PHE B O 1
ATOM 4492 N N . ASN B 2 283 ? 61.468 55.366 17.610 1.00 47.64 283 ASN B N 1
ATOM 4493 C CA . ASN B 2 283 ? 62.231 55.533 18.836 1.00 47.88 283 ASN B CA 1
ATOM 4494 C C . ASN B 2 283 ? 63.631 56.132 18.659 1.00 54.22 283 ASN B C 1
ATOM 4495 O O . ASN B 2 283 ? 64.250 55.972 17.608 1.00 53.90 283 ASN B O 1
ATOM 4500 N N . ARG B 2 284 ? 64.138 56.787 19.732 1.00 52.48 284 ARG B N 1
ATOM 4501 C CA . ARG B 2 284 ? 65.470 57.400 19.862 1.00 52.53 284 ARG B CA 1
ATOM 4502 C C . ARG B 2 284 ? 65.662 58.623 18.983 1.00 54.85 284 ARG B C 1
ATOM 4503 O O . ARG B 2 284 ? 66.716 58.765 18.365 1.00 53.71 284 ARG B O 1
ATOM 4511 N N . THR B 2 285 ? 64.667 59.514 18.928 1.00 52.35 285 THR B N 1
ATOM 4512 C CA . THR B 2 285 ? 64.779 60.722 18.108 1.00 52.47 285 THR B CA 1
ATOM 4513 C C . THR B 2 285 ? 65.554 61.843 18.836 1.00 57.74 285 THR B C 1
ATOM 4514 O O . THR B 2 285 ? 65.792 61.765 20.042 1.00 55.55 285 THR B O 1
ATOM 4518 N N . HIS B 2 286 ? 65.956 62.879 18.090 1.00 57.96 286 HIS B N 1
ATOM 4519 C CA . HIS B 2 286 ? 66.692 64.006 18.643 1.00 59.64 286 HIS B CA 1
ATOM 4520 C C . HIS B 2 286 ? 65.975 65.318 18.268 1.00 67.65 286 HIS B C 1
ATOM 4521 O O . HIS B 2 286 ? 66.464 66.076 17.415 1.00 68.29 286 HIS B O 1
ATOM 4528 N N . PRO B 2 287 ? 64.783 65.592 18.868 1.00 65.60 287 PRO B N 1
ATOM 4529 C CA . PRO B 2 287 ? 64.070 66.837 18.525 1.00 65.82 287 PRO B CA 1
ATOM 4530 C C . PRO B 2 287 ? 64.884 68.072 18.898 1.00 72.19 287 PRO B C 1
ATOM 4531 O O . PRO B 2 287 ? 65.541 68.085 19.938 1.00 71.03 287 PRO B O 1
ATOM 4535 N N . MET B 2 288 ? 64.861 69.096 18.032 1.00 71.34 288 MET B N 1
ATOM 4536 C CA . MET B 2 288 ? 65.600 70.334 18.256 1.00 71.86 288 MET B CA 1
ATOM 4537 C C . MET B 2 288 ? 64.949 71.189 19.334 1.00 78.33 288 MET B C 1
ATOM 4538 O O . MET B 2 288 ? 63.756 71.491 19.258 1.00 78.20 288 MET B O 1
ATOM 4543 N N . LEU B 2 289 ? 65.730 71.531 20.365 1.00 76.93 289 LEU B N 1
ATOM 4544 C CA . LEU B 2 289 ? 65.266 72.338 21.496 1.00 77.71 289 LEU B CA 1
ATOM 4545 C C . LEU B 2 289 ? 65.599 73.825 21.285 1.00 84.62 289 LEU B C 1
ATOM 4546 O O . LEU B 2 289 ? 65.053 74.684 21.981 1.00 84.65 289 LEU B O 1
ATOM 4551 N N . CYS B 2 290 ? 66.467 74.110 20.290 1.00 82.96 290 CYS B N 1
ATOM 4552 C CA . CYS B 2 290 ? 66.936 75.432 19.872 1.00 83.62 290 CYS B CA 1
ATOM 4553 C C . CYS B 2 290 ? 66.677 75.583 18.357 1.00 87.80 290 CYS B C 1
ATOM 4554 O O . CYS B 2 290 ? 67.057 74.706 17.573 1.00 86.32 290 CYS B O 1
ATOM 4557 N N . ALA B 2 291 ? 66.003 76.686 17.957 1.00 85.96 291 ALA B N 1
ATOM 4558 C CA . ALA B 2 291 ? 65.603 76.957 16.567 1.00 86.22 291 ALA B CA 1
ATOM 4559 C C . ALA B 2 291 ? 66.716 77.479 15.637 1.00 91.03 291 ALA B C 1
ATOM 4560 O O . ALA B 2 291 ? 66.500 77.516 14.420 1.00 90.93 291 ALA B O 1
ATOM 4562 N N . LEU B 2 292 ? 67.898 77.847 16.191 1.00 87.98 292 LEU B N 1
ATOM 4563 C CA . LEU B 2 292 ? 69.060 78.351 15.441 1.00 88.09 292 LEU B CA 1
ATOM 4564 C C . LEU B 2 292 ? 69.427 77.433 14.263 1.00 94.29 292 LEU B C 1
ATOM 4565 O O . LEU B 2 292 ? 69.579 76.233 14.478 1.00 94.22 292 LEU B O 1
ATOM 4570 N N . PRO B 2 293 ? 69.523 77.950 13.012 1.00 92.83 293 PRO B N 1
ATOM 4571 C CA . PRO B 2 293 ? 69.854 77.061 11.881 1.00 93.25 293 PRO B CA 1
ATOM 4572 C C . PRO B 2 293 ? 71.261 76.466 11.953 1.00 98.59 293 PRO B C 1
ATOM 4573 O O . PRO B 2 293 ? 72.126 77.000 12.654 1.00 98.01 293 PRO B O 1
ATOM 4577 N N . ILE B 2 294 ? 71.471 75.340 11.248 1.00 96.30 294 ILE B N 1
ATOM 4578 C CA . ILE B 2 294 ? 72.732 74.593 11.237 1.00 96.65 294 ILE B CA 1
ATOM 4579 C C . ILE B 2 294 ? 73.865 75.415 10.592 1.00 102.04 294 ILE B C 1
ATOM 4580 O O . ILE B 2 294 ? 74.944 75.501 11.183 1.00 101.74 294 ILE B O 1
ATOM 4585 N N . GLU B 2 295 ? 73.610 76.035 9.411 1.00 99.36 295 GLU B N 1
ATOM 4586 C CA . GLU B 2 295 ? 74.584 76.862 8.682 1.00 99.51 295 GLU B CA 1
ATOM 4587 C C . GLU B 2 295 ? 75.123 77.991 9.567 1.00 103.78 295 GLU B C 1
ATOM 4588 O O . GLU B 2 295 ? 76.338 78.188 9.626 1.00 103.04 295 GLU B O 1
ATOM 4594 N N . ARG B 2 296 ? 74.214 78.685 10.291 1.00 101.06 296 ARG B N 1
ATOM 4595 C CA . ARG B 2 296 ? 74.513 79.774 11.224 1.00 101.25 296 ARG B CA 1
ATOM 4596 C C . ARG B 2 296 ? 75.331 79.297 12.420 1.00 105.75 296 ARG B C 1
ATOM 4597 O O . ARG B 2 296 ? 76.232 80.012 12.850 1.00 105.24 296 ARG B O 1
ATOM 4605 N N . ALA B 2 297 ? 75.008 78.102 12.960 1.00 103.02 297 ALA B N 1
ATOM 4606 C CA . ALA B 2 297 ? 75.688 77.506 14.116 1.00 103.01 297 ALA B CA 1
ATOM 4607 C C . ALA B 2 297 ? 77.151 77.150 13.823 1.00 106.47 297 ALA B C 1
ATOM 4608 O O . ALA B 2 297 ? 78.016 77.421 14.661 1.00 105.25 297 ALA B O 1
ATOM 4610 N N . ILE B 2 298 ? 77.424 76.561 12.636 1.00 103.64 298 ILE B N 1
ATOM 4611 C CA . ILE B 2 298 ? 78.776 76.191 12.208 1.00 104.24 298 ILE B CA 1
ATOM 4612 C C . ILE B 2 298 ? 79.611 77.466 12.017 1.00 112.10 298 ILE B C 1
ATOM 4613 O O . ILE B 2 298 ? 80.725 77.541 12.540 1.00 112.20 298 ILE B O 1
ATOM 4618 N N . ASP B 2 299 ? 79.051 78.474 11.304 1.00 110.57 299 ASP B N 1
ATOM 4619 C CA . ASP B 2 299 ? 79.695 79.763 11.043 1.00 111.29 299 ASP B CA 1
ATOM 4620 C C . ASP B 2 299 ? 79.992 80.533 12.332 1.00 116.39 299 ASP B C 1
ATOM 4621 O O . ASP B 2 299 ? 81.075 81.103 12.448 1.00 116.21 299 ASP B O 1
ATOM 4626 N N . ALA B 2 300 ? 79.057 80.513 13.308 1.00 113.61 300 ALA B N 1
ATOM 4627 C CA . ALA B 2 300 ? 79.233 81.164 14.613 1.00 113.81 300 ALA B CA 1
ATOM 4628 C C . ALA B 2 300 ? 80.374 80.498 15.394 1.00 118.86 300 ALA B C 1
ATOM 4629 O O . ALA B 2 300 ? 81.136 81.192 16.066 1.00 118.60 300 ALA B O 1
ATOM 4631 N N . ALA B 2 301 ? 80.504 79.159 15.273 1.00 115.96 301 ALA B N 1
ATOM 4632 C CA . ALA B 2 301 ? 81.558 78.371 15.913 1.00 115.94 301 ALA B CA 1
ATOM 4633 C C . ALA B 2 301 ? 82.902 78.585 15.206 1.00 120.15 301 ALA B C 1
ATOM 4634 O O . ALA B 2 301 ? 83.937 78.605 15.872 1.00 119.61 301 ALA B O 1
ATOM 4636 N N . GLU B 2 302 ? 82.878 78.747 13.864 1.00 117.40 302 GLU B N 1
ATOM 4637 C CA . GLU B 2 302 ? 84.065 78.967 13.029 1.00 117.68 302 GLU B CA 1
ATOM 4638 C C . GLU B 2 302 ? 84.711 80.346 13.250 1.00 122.67 302 GLU B C 1
ATOM 4639 O O . GLU B 2 302 ? 85.938 80.458 13.157 1.00 121.88 302 GLU B O 1
ATOM 4645 N N . THR B 2 303 ? 83.891 81.385 13.556 1.00 120.30 303 THR B N 1
ATOM 4646 C CA . THR B 2 303 ? 84.385 82.737 13.851 1.00 120.65 303 THR B CA 1
ATOM 4647 C C . THR B 2 303 ? 85.111 82.723 15.203 1.00 125.81 303 THR B C 1
ATOM 4648 O O . THR B 2 303 ? 86.138 83.387 15.354 1.00 126.14 303 THR B O 1
ATOM 4652 N N . LEU B 2 304 ? 84.601 81.921 16.160 1.00 122.43 304 LEU B N 1
ATOM 4653 C CA . LEU B 2 304 ? 85.178 81.748 17.494 1.00 122.42 304 LEU B CA 1
ATOM 4654 C C . LEU B 2 304 ? 86.490 80.959 17.451 1.00 126.96 304 LEU B C 1
ATOM 4655 O O . LEU B 2 304 ? 87.353 81.181 18.302 1.00 126.22 304 LEU B O 1
ATOM 4660 N N . ASP B 2 305 ? 86.640 80.050 16.456 1.00 124.54 305 ASP B N 1
ATOM 4661 C CA . ASP B 2 305 ? 87.837 79.226 16.238 1.00 124.78 305 ASP B CA 1
ATOM 4662 C C . ASP B 2 305 ? 89.040 80.082 15.837 1.00 130.33 305 ASP B C 1
ATOM 4663 O O . ASP B 2 305 ? 90.151 79.822 16.300 1.00 130.38 305 ASP B O 1
ATOM 4668 N N . ALA B 2 306 ? 88.818 81.091 14.969 1.00 127.53 306 ALA B N 1
ATOM 4669 C CA . ALA B 2 306 ? 89.859 82.003 14.489 1.00 127.58 306 ALA B CA 1
ATOM 4670 C C . ALA B 2 306 ? 90.300 82.989 15.577 1.00 132.02 306 ALA B C 1
ATOM 4671 O O . ALA B 2 306 ? 91.488 83.313 15.656 1.00 131.84 306 ALA B O 1
ATOM 4673 N N . GLU B 2 307 ? 89.341 83.463 16.407 1.00 128.22 307 GLU B N 1
ATOM 4674 C CA . GLU B 2 307 ? 89.579 84.411 17.499 1.00 141.41 307 GLU B CA 1
ATOM 4675 C C . GLU B 2 307 ? 90.341 83.757 18.666 1.00 155.24 307 GLU B C 1
ATOM 4676 O O . GLU B 2 307 ? 89.787 83.495 19.735 1.00 109.82 307 GLU B O 1
ATOM 4682 N N . THR B 2 314 ? 87.325 81.588 24.502 1.00 110.51 314 THR B N 1
ATOM 4683 C CA . THR B 2 314 ? 86.463 80.757 25.339 1.00 110.50 314 THR B CA 1
ATOM 4684 C C . THR B 2 314 ? 85.921 79.553 24.512 1.00 114.42 314 THR B C 1
ATOM 4685 O O . THR B 2 314 ? 84.955 79.671 23.745 1.00 113.79 314 THR B O 1
ATOM 4689 N N . SER B 2 315 ? 86.584 78.393 24.683 1.00 110.64 315 SER B N 1
ATOM 4690 C CA . SER B 2 315 ? 86.292 77.136 23.989 1.00 110.38 315 SER B CA 1
ATOM 4691 C C . SER B 2 315 ? 84.898 76.540 24.286 1.00 112.53 315 SER B C 1
ATOM 4692 O O . SER B 2 315 ? 84.430 75.693 23.520 1.00 111.83 315 SER B O 1
ATOM 4695 N N . LEU B 2 316 ? 84.238 76.991 25.376 1.00 107.62 316 LEU B N 1
ATOM 4696 C CA . LEU B 2 316 ? 82.914 76.526 25.796 1.00 106.39 316 LEU B CA 1
ATOM 4697 C C . LEU B 2 316 ? 81.824 76.869 24.779 1.00 108.21 316 LEU B C 1
ATOM 4698 O O . LEU B 2 316 ? 81.117 75.965 24.337 1.00 108.10 316 LEU B O 1
ATOM 4703 N N . ALA B 2 317 ? 81.707 78.158 24.399 1.00 102.79 317 ALA B N 1
ATOM 4704 C CA . ALA B 2 317 ? 80.706 78.659 23.449 1.00 101.54 317 ALA B CA 1
ATOM 4705 C C . ALA B 2 317 ? 80.741 77.959 22.086 1.00 102.43 317 ALA B C 1
ATOM 4706 O O . ALA B 2 317 ? 79.688 77.542 21.601 1.00 101.59 317 ALA B O 1
ATOM 4708 N N . ALA B 2 318 ? 81.941 77.805 21.487 1.00 96.78 318 ALA B N 1
ATOM 4709 C CA . ALA B 2 318 ? 82.104 77.152 20.186 1.00 95.70 318 ALA B CA 1
ATOM 4710 C C . ALA B 2 318 ? 81.743 75.663 20.229 1.00 97.47 318 ALA B C 1
ATOM 4711 O O . ALA B 2 318 ? 81.151 75.164 19.270 1.00 97.41 318 ALA B O 1
ATOM 4713 N N . ALA B 2 319 ? 82.079 74.964 21.338 1.00 91.55 319 ALA B N 1
ATOM 4714 C CA . ALA B 2 319 ? 81.774 73.543 21.516 1.00 90.26 319 ALA B CA 1
ATOM 4715 C C . ALA B 2 319 ? 80.261 73.345 21.623 1.00 91.86 319 ALA B C 1
ATOM 4716 O O . ALA B 2 319 ? 79.730 72.426 21.000 1.00 90.84 319 ALA B O 1
ATOM 4718 N N . VAL B 2 320 ? 79.572 74.257 22.356 1.00 86.84 320 VAL B N 1
ATOM 4719 C CA . VAL B 2 320 ? 78.117 74.297 22.561 1.00 85.66 320 VAL B CA 1
ATOM 4720 C C . VAL B 2 320 ? 77.392 74.442 21.206 1.00 88.99 320 VAL B C 1
ATOM 4721 O O . VAL B 2 320 ? 76.359 73.805 20.988 1.00 88.56 320 VAL B O 1
ATOM 4725 N N . LEU B 2 321 ? 77.977 75.236 20.288 1.00 85.82 321 LEU B N 1
ATOM 4726 C CA . LEU B 2 321 ? 77.487 75.462 18.926 1.00 85.63 321 LEU B CA 1
ATOM 4727 C C . LEU B 2 321 ? 77.701 74.202 18.080 1.00 87.50 321 LEU B C 1
ATOM 4728 O O . LEU B 2 321 ? 76.870 73.884 17.226 1.00 86.64 321 LEU B O 1
ATOM 4733 N N . ARG B 2 322 ? 78.823 73.497 18.320 1.00 83.10 322 ARG B N 1
ATOM 4734 C CA . ARG B 2 322 ? 79.173 72.257 17.625 1.00 82.38 322 ARG B CA 1
ATOM 4735 C C . ARG B 2 322 ? 78.273 71.082 18.046 1.00 82.82 322 ARG B C 1
ATOM 4736 O O . ARG B 2 322 ? 78.049 70.190 17.234 1.00 82.14 322 ARG B O 1
ATOM 4744 N N . ILE B 2 323 ? 77.747 71.093 19.293 1.00 77.29 323 ILE B N 1
ATOM 4745 C CA . ILE B 2 323 ? 76.815 70.076 19.810 1.00 76.52 323 ILE B CA 1
ATOM 4746 C C . ILE B 2 323 ? 75.490 70.225 19.052 1.00 80.70 323 ILE B C 1
ATOM 4747 O O . ILE B 2 323 ? 74.965 69.242 18.528 1.00 80.46 323 ILE B O 1
ATOM 4752 N N . HIS B 2 324 ? 74.948 71.466 19.047 1.00 77.24 324 HIS B N 1
ATOM 4753 C CA . HIS B 2 324 ? 73.693 71.883 18.431 1.00 76.76 324 HIS B CA 1
ATOM 4754 C C . HIS B 2 324 ? 73.658 71.593 16.933 1.00 79.08 324 HIS B C 1
ATOM 4755 O O . HIS B 2 324 ? 72.659 71.058 16.449 1.00 78.89 324 HIS B O 1
ATOM 4762 N N . ALA B 2 325 ? 74.732 71.961 16.203 1.00 74.79 325 ALA B N 1
ATOM 4763 C CA . ALA B 2 325 ? 74.850 71.750 14.756 1.00 73.77 325 ALA B CA 1
ATOM 4764 C C . ALA B 2 325 ? 74.853 70.261 14.441 1.00 77.12 325 ALA B C 1
ATOM 4765 O O . ALA B 2 325 ? 74.179 69.839 13.499 1.00 77.37 325 ALA B O 1
ATOM 4767 N N . GLU B 2 326 ? 75.571 69.465 15.266 1.00 72.81 326 GLU B N 1
ATOM 4768 C CA . GLU B 2 326 ? 75.669 68.004 15.164 1.00 71.70 326 GLU B CA 1
ATOM 4769 C C . GLU B 2 326 ? 74.305 67.391 15.456 1.00 72.37 326 GLU B C 1
ATOM 4770 O O . GLU B 2 326 ? 73.903 66.474 14.738 1.00 72.64 326 GLU B O 1
ATOM 4776 N N . ARG B 2 327 ? 73.616 67.873 16.473 1.00 66.38 327 ARG B N 1
ATOM 4777 C CA . ARG B 2 327 ? 72.248 67.386 16.740 1.00 65.31 327 ARG B CA 1
ATOM 4778 C C . ARG B 2 327 ? 71.318 67.741 15.579 1.00 67.89 327 ARG B C 1
ATOM 4779 O O . ARG B 2 327 ? 70.563 66.884 15.179 1.00 66.62 327 ARG B O 1
ATOM 4787 N N . GLY B 2 328 ? 71.403 68.957 15.054 1.00 63.74 328 GLY B N 1
ATOM 4788 C CA . GLY B 2 328 ? 70.608 69.407 13.916 1.00 62.99 328 GLY B CA 1
ATOM 4789 C C . GLY B 2 328 ? 70.788 68.557 12.675 1.00 65.93 328 GLY B C 1
ATOM 4790 O O . GLY B 2 328 ? 69.810 68.265 11.982 1.00 65.43 328 GLY B O 1
ATOM 4791 N N . GLN B 2 329 ? 72.035 68.125 12.405 1.00 62.58 329 GLN B N 1
ATOM 4792 C CA . GLN B 2 329 ? 72.364 67.232 11.288 1.00 62.84 329 GLN B CA 1
ATOM 4793 C C . GLN B 2 329 ? 71.735 65.858 11.518 1.00 67.05 329 GLN B C 1
ATOM 4794 O O . GLN B 2 329 ? 71.192 65.267 10.578 1.00 67.82 329 GLN B O 1
ATOM 4800 N N . THR B 2 330 ? 71.770 65.378 12.784 1.00 62.52 330 THR B N 1
ATOM 4801 C CA . THR B 2 330 ? 71.174 64.114 13.219 1.00 61.74 330 THR B CA 1
ATOM 4802 C C . THR B 2 330 ? 69.651 64.192 13.045 1.00 65.70 330 THR B C 1
ATOM 4803 O O . THR B 2 330 ? 69.071 63.271 12.474 1.00 65.81 330 THR B O 1
ATOM 4807 N N . ALA B 2 331 ? 69.025 65.311 13.490 1.00 61.46 331 ALA B N 1
ATOM 4808 C CA . ALA B 2 331 ? 67.589 65.591 13.373 1.00 60.75 331 ALA B CA 1
ATOM 4809 C C . ALA B 2 331 ? 67.150 65.626 11.894 1.00 65.85 331 ALA B C 1
ATOM 4810 O O . ALA B 2 331 ? 66.081 65.115 11.574 1.00 64.99 331 ALA B O 1
ATOM 4812 N N . LYS B 2 332 ? 68.003 66.169 10.995 1.00 63.92 332 LYS B N 1
ATOM 4813 C CA . LYS B 2 332 ? 67.737 66.228 9.554 1.00 64.82 3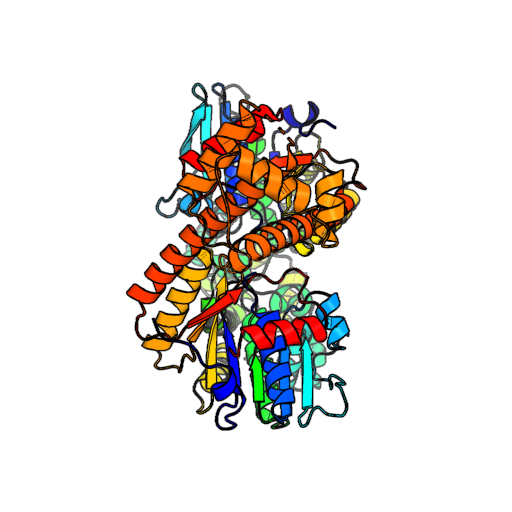32 LYS B CA 1
ATOM 4814 C C . LYS B 2 332 ? 67.674 64.843 8.932 1.00 69.55 332 LYS B C 1
ATOM 4815 O O . LYS B 2 332 ? 66.779 64.597 8.125 1.00 70.34 332 LYS B O 1
ATOM 4821 N N . ARG B 2 333 ? 68.611 63.942 9.308 1.00 65.46 333 ARG B N 1
ATOM 4822 C CA . ARG B 2 333 ? 68.657 62.543 8.849 1.00 64.81 333 ARG B CA 1
ATOM 4823 C C . ARG B 2 333 ? 67.386 61.791 9.290 1.00 66.89 333 ARG B C 1
ATOM 4824 O O . ARG B 2 333 ? 66.853 60.991 8.518 1.00 67.00 333 ARG B O 1
ATOM 4832 N N . GLU B 2 334 ? 66.940 62.020 10.552 1.00 60.67 334 GLU B N 1
ATOM 4833 C CA . GLU B 2 334 ? 65.773 61.370 11.154 1.00 59.05 334 GLU B CA 1
ATOM 4834 C C . GLU B 2 334 ? 64.484 61.742 10.430 1.00 63.07 334 GLU B C 1
ATOM 4835 O O . GLU B 2 334 ? 63.677 60.859 10.127 1.00 61.21 334 GLU B O 1
ATOM 4841 N N . ILE B 2 335 ? 64.315 63.051 10.136 1.00 61.44 335 ILE B N 1
ATOM 4842 C CA . ILE B 2 335 ? 63.169 63.621 9.421 1.00 61.80 335 ILE B CA 1
ATOM 4843 C C . ILE B 2 335 ? 63.065 63.055 7.989 1.00 67.13 335 ILE B C 1
ATOM 4844 O O . ILE B 2 335 ? 61.973 62.625 7.607 1.00 67.01 335 ILE B O 1
ATOM 4849 N N . ARG B 2 336 ? 64.187 63.004 7.229 1.00 64.46 336 ARG B N 1
ATOM 4850 C CA . ARG B 2 336 ? 64.160 62.458 5.869 1.00 65.63 336 ARG B CA 1
ATOM 4851 C C . ARG B 2 336 ? 63.936 60.939 5.847 1.00 70.54 336 ARG B C 1
ATOM 4852 O O . ARG B 2 336 ? 63.301 60.451 4.911 1.00 70.22 336 ARG B O 1
ATOM 4860 N N . LEU B 2 337 ? 64.414 60.203 6.877 1.00 68.28 337 LEU B N 1
ATOM 4861 C CA . LEU B 2 337 ? 64.190 58.753 6.990 1.00 68.48 337 LEU B CA 1
ATOM 4862 C C . LEU B 2 337 ? 62.697 58.499 7.217 1.00 69.93 337 LEU B C 1
ATOM 4863 O O . LEU B 2 337 ? 62.089 57.718 6.483 1.00 70.32 337 LEU B O 1
ATOM 4868 N N . LEU B 2 338 ? 62.103 59.209 8.192 1.00 63.67 338 LEU B N 1
ATOM 4869 C CA . LEU B 2 338 ? 60.686 59.110 8.515 1.00 62.59 338 LEU B CA 1
ATOM 4870 C C . LEU B 2 338 ? 59.799 59.504 7.335 1.00 68.71 338 LEU B C 1
ATOM 4871 O O . LEU B 2 338 ? 58.853 58.771 7.043 1.00 68.72 338 LEU B O 1
ATOM 4876 N N . SER B 2 339 ? 60.121 60.622 6.634 1.00 66.63 339 SER B N 1
ATOM 4877 C CA . SER B 2 339 ? 59.371 61.069 5.454 1.00 67.65 339 SER B CA 1
ATOM 4878 C C . SER B 2 339 ? 59.383 60.020 4.324 1.00 73.09 339 SER B C 1
ATOM 4879 O O . SER B 2 339 ? 58.423 59.954 3.558 1.00 73.99 339 SER B O 1
ATOM 4882 N N . ARG B 2 340 ? 60.438 59.173 4.259 1.00 69.50 340 ARG B N 1
ATOM 4883 C CA . ARG B 2 340 ? 60.540 58.076 3.292 1.00 69.30 340 ARG B CA 1
ATOM 4884 C C . ARG B 2 340 ? 59.560 56.962 3.650 1.00 71.98 340 ARG B C 1
ATOM 4885 O O . ARG B 2 340 ? 58.883 56.461 2.751 1.00 73.76 340 ARG B O 1
ATOM 4893 N N . PHE B 2 341 ? 59.452 56.605 4.962 1.00 64.48 341 PHE B N 1
ATOM 4894 C CA . PHE B 2 341 ? 58.515 55.595 5.477 1.00 62.01 341 PHE B CA 1
ATOM 4895 C C . PHE B 2 341 ? 57.065 56.081 5.316 1.00 65.07 341 PHE B C 1
ATOM 4896 O O . PHE B 2 341 ? 56.206 55.307 4.905 1.00 64.41 341 PHE B O 1
ATOM 4904 N N . THR B 2 342 ? 56.802 57.340 5.705 1.00 61.78 342 THR B N 1
ATOM 4905 C CA . THR B 2 342 ? 55.496 57.999 5.681 1.00 62.33 342 THR B CA 1
ATOM 4906 C C . THR B 2 342 ? 54.976 58.177 4.234 1.00 68.06 342 THR B C 1
ATOM 4907 O O . THR B 2 342 ? 53.775 58.036 4.009 1.00 67.31 342 THR B O 1
ATOM 4911 N N . GLY B 2 343 ? 55.876 58.464 3.287 1.00 65.37 343 GLY B N 1
ATOM 4912 C CA . GLY B 2 343 ? 55.538 58.592 1.873 1.00 65.37 343 GLY B CA 1
ATOM 4913 C C . GLY B 2 343 ? 55.053 57.271 1.302 1.00 69.20 343 GLY B C 1
ATOM 4914 O O . GLY B 2 343 ? 54.029 57.223 0.616 1.00 69.65 343 GLY B O 1
ATOM 4915 N N . ALA B 2 344 ? 55.764 56.183 1.630 1.00 64.89 344 ALA B N 1
ATOM 4916 C CA . ALA B 2 344 ? 55.437 54.824 1.211 1.00 64.71 344 ALA B CA 1
ATOM 4917 C C . ALA B 2 344 ? 54.239 54.244 1.989 1.00 71.01 344 ALA B C 1
ATOM 4918 O O . ALA B 2 344 ? 53.498 53.420 1.445 1.00 71.97 344 ALA B O 1
ATOM 4920 N N . ASN B 2 345 ? 54.053 54.670 3.259 1.00 66.56 345 ASN B N 1
ATOM 4921 C CA . ASN B 2 345 ? 52.988 54.184 4.132 1.00 65.53 345 ASN B CA 1
ATOM 4922 C C . ASN B 2 345 ? 52.197 55.374 4.705 1.00 69.74 345 ASN B C 1
ATOM 4923 O O . ASN B 2 345 ? 52.282 55.618 5.909 1.00 69.77 345 ASN B O 1
ATOM 4928 N N . PRO B 2 346 ? 51.418 56.127 3.879 1.00 66.05 346 PRO B N 1
ATOM 4929 C CA . PRO B 2 346 ? 50.721 57.318 4.405 1.00 65.37 346 PRO B CA 1
ATOM 4930 C C . PRO B 2 346 ? 49.551 57.052 5.337 1.00 68.81 346 PRO B C 1
ATOM 4931 O O . PRO B 2 346 ? 49.050 57.972 5.992 1.00 68.11 346 PRO B O 1
ATOM 4935 N N . THR B 2 347 ? 49.120 55.791 5.385 1.00 65.36 347 THR B N 1
ATOM 4936 C CA . THR B 2 347 ? 47.982 55.315 6.163 1.00 64.61 347 THR B CA 1
ATOM 4937 C C . THR B 2 347 ? 48.403 54.891 7.592 1.00 64.54 347 THR B C 1
ATOM 4938 O O . THR B 2 347 ? 47.550 54.705 8.464 1.00 63.84 347 THR B O 1
ATOM 4942 N N . VAL B 2 348 ? 49.716 54.760 7.821 1.00 58.58 348 VAL B N 1
ATOM 4943 C CA . VAL B 2 348 ? 50.281 54.288 9.083 1.00 57.31 348 VAL B CA 1
ATOM 4944 C C . VAL B 2 348 ? 50.480 55.413 10.112 1.00 58.94 348 VAL B C 1
ATOM 4945 O O . VAL B 2 348 ? 51.321 56.291 9.892 1.00 59.65 348 VAL B O 1
ATOM 4949 N N . PRO B 2 349 ? 49.752 55.298 11.215 1.00 51.59 349 PRO B N 1
ATOM 4950 C CA . PRO B 2 349 ? 49.844 56.253 12.327 1.00 49.72 349 PRO B CA 1
ATOM 4951 C C . PRO B 2 349 ? 51.262 56.191 12.912 1.00 50.78 349 PRO B C 1
ATOM 4952 O O . PRO B 2 349 ? 51.823 55.136 12.929 1.00 49.37 349 PRO B O 1
ATOM 4956 N N . VAL B 2 350 ? 51.841 57.306 13.347 1.00 46.77 350 VAL B N 1
ATOM 4957 C CA . VAL B 2 350 ? 53.222 57.276 13.877 1.00 46.30 350 VAL B CA 1
ATOM 4958 C C . VAL B 2 350 ? 53.371 58.090 15.164 1.00 49.45 350 VAL B C 1
ATOM 4959 O O . VAL B 2 350 ? 52.677 59.053 15.320 1.00 48.45 350 VAL B O 1
ATOM 4963 N N . VAL B 2 351 ? 54.249 57.648 16.058 1.00 46.02 351 VAL B N 1
ATOM 4964 C CA . VAL B 2 351 ? 54.610 58.356 17.302 1.00 45.26 351 VAL B CA 1
ATOM 4965 C C . VAL B 2 351 ? 56.130 58.416 17.380 1.00 49.68 351 VAL B C 1
ATOM 4966 O O . VAL B 2 351 ? 56.738 57.397 17.277 1.00 47.46 351 VAL B O 1
ATOM 4970 N N . GLY B 2 352 ? 56.681 59.614 17.518 1.00 48.54 352 GLY B N 1
ATOM 4971 C CA . GLY B 2 352 ? 58.113 59.862 17.660 1.00 48.69 352 GLY B CA 1
ATOM 4972 C C . GLY B 2 352 ? 58.485 59.847 19.133 1.00 53.80 352 GLY B C 1
ATOM 4973 O O . GLY B 2 352 ? 57.881 60.568 19.935 1.00 54.32 352 GLY B O 1
ATOM 4974 N N . VAL B 2 353 ? 59.437 58.994 19.516 1.00 50.04 353 VAL B N 1
ATOM 4975 C CA . VAL B 2 353 ? 59.880 58.892 20.911 1.00 49.75 353 VAL B CA 1
ATOM 4976 C C . VAL B 2 353 ? 61.318 59.415 21.025 1.00 54.34 353 VAL B C 1
ATOM 4977 O O . VAL B 2 353 ? 62.239 58.800 20.481 1.00 54.06 353 VAL B O 1
ATOM 4981 N N . PRO B 2 354 ? 61.529 60.539 21.739 1.00 51.32 354 PRO B N 1
ATOM 4982 C CA . PRO B 2 354 ? 62.902 61.056 21.891 1.00 51.30 354 PRO B CA 1
ATOM 4983 C C . PRO B 2 354 ? 63.821 60.159 22.722 1.00 54.83 354 PRO B C 1
ATOM 4984 O O . PRO B 2 354 ? 63.374 59.376 23.570 1.00 53.37 354 PRO B O 1
ATOM 4988 N N . SER B 2 355 ? 65.123 60.266 22.448 1.00 51.65 355 SER B N 1
ATOM 4989 C CA . SER B 2 355 ? 66.148 59.557 23.196 1.00 51.08 355 SER B CA 1
ATOM 4990 C C . SER B 2 355 ? 66.175 60.226 24.575 1.00 54.92 355 SER B C 1
ATOM 4991 O O . SER B 2 355 ? 66.344 61.440 24.657 1.00 53.92 355 SER B O 1
ATOM 4994 N N . LEU B 2 356 ? 65.861 59.460 25.633 1.00 52.87 356 LEU B N 1
ATOM 4995 C CA . LEU B 2 356 ? 65.777 59.964 27.008 1.00 52.85 356 LEU B CA 1
ATOM 4996 C C . LEU B 2 356 ? 67.176 60.050 27.618 1.00 57.75 356 LEU B C 1
ATOM 4997 O O . LEU B 2 356 ? 67.989 59.161 27.360 1.00 57.25 356 LEU B O 1
ATOM 5002 N N . PRO B 2 357 ? 67.483 61.115 28.415 1.00 54.62 357 PRO B N 1
ATOM 5003 C CA . PRO B 2 357 ? 68.853 61.273 28.950 1.00 53.95 357 PRO B CA 1
ATOM 5004 C C . PRO B 2 357 ? 69.174 60.427 30.185 1.00 57.65 357 PRO B C 1
ATOM 5005 O O . PRO B 2 357 ? 69.764 60.911 31.146 1.00 57.71 357 PRO B O 1
ATOM 5009 N N . PHE B 2 358 ? 68.800 59.146 30.141 1.00 53.56 358 PHE B N 1
ATOM 5010 C CA . PHE B 2 358 ? 69.007 58.160 31.207 1.00 52.46 358 PHE B CA 1
ATOM 5011 C C . PHE B 2 358 ? 68.674 56.794 30.643 1.00 55.61 358 PHE B C 1
ATOM 5012 O O . PHE B 2 358 ? 67.983 56.708 29.623 1.00 54.47 358 PHE B O 1
ATOM 5020 N N . ASP B 2 359 ? 69.125 55.729 31.316 1.00 52.98 359 ASP B N 1
ATOM 5021 C CA . ASP B 2 359 ? 68.833 54.371 30.876 1.00 53.75 359 ASP B CA 1
ATOM 5022 C C . ASP B 2 359 ? 67.395 53.964 31.248 1.00 55.73 359 ASP B C 1
ATOM 5023 O O . ASP B 2 359 ? 66.920 54.333 32.316 1.00 54.56 359 ASP B O 1
ATOM 5028 N N . VAL B 2 360 ? 66.694 53.242 30.364 1.00 52.97 360 VAL B N 1
ATOM 5029 C CA . VAL B 2 360 ? 65.318 52.814 30.670 1.00 53.56 360 VAL B CA 1
ATOM 5030 C C . VAL B 2 360 ? 65.382 51.455 31.402 1.00 59.73 360 VAL B C 1
ATOM 5031 O O . VAL B 2 360 ? 65.092 50.405 30.825 1.00 59.38 360 VAL B O 1
ATOM 5035 N N . SER B 2 361 ? 65.806 51.503 32.684 1.00 56.21 361 SER B N 1
ATOM 5036 C CA . SER B 2 361 ? 66.052 50.316 33.482 1.00 56.16 361 SER B CA 1
ATOM 5037 C C . SER B 2 361 ? 65.423 50.309 34.897 1.00 59.74 361 SER B C 1
ATOM 5038 O O . SER B 2 361 ? 65.793 49.468 35.721 1.00 59.30 361 SER B O 1
ATOM 5041 N N . ASP B 2 362 ? 64.445 51.185 35.151 1.00 56.23 362 ASP B N 1
ATOM 5042 C CA . ASP B 2 362 ? 63.705 51.248 36.423 1.00 55.85 362 ASP B CA 1
ATOM 5043 C C . ASP B 2 362 ? 62.253 51.682 36.147 1.00 60.11 362 ASP B C 1
ATOM 5044 O O . ASP B 2 362 ? 61.968 52.157 35.037 1.00 59.60 362 ASP B O 1
ATOM 5049 N N . LEU B 2 363 ? 61.337 51.496 37.134 1.00 56.41 363 LEU B N 1
ATOM 5050 C CA . LEU B 2 363 ? 59.905 51.816 36.974 1.00 56.12 363 LEU B CA 1
ATOM 5051 C C . LEU B 2 363 ? 59.647 53.281 36.659 1.00 57.75 363 LEU B C 1
ATOM 5052 O O . LEU B 2 363 ? 58.749 53.571 35.863 1.00 56.92 363 LEU B O 1
ATOM 5057 N N . GLU B 2 364 ? 60.475 54.188 37.222 1.00 52.77 364 GLU B N 1
ATOM 5058 C CA . GLU B 2 364 ? 60.417 55.643 37.002 1.00 52.07 364 GLU B CA 1
ATOM 5059 C C . GLU B 2 364 ? 60.840 56.001 35.570 1.00 53.20 364 GLU B C 1
ATOM 5060 O O . GLU B 2 364 ? 60.282 56.931 35.005 1.00 53.92 364 GLU B O 1
ATOM 5066 N N . ALA B 2 365 ? 61.814 55.275 34.988 1.00 48.67 365 ALA B N 1
ATOM 5067 C CA . ALA B 2 365 ? 62.248 55.502 33.599 1.00 48.79 365 ALA B CA 1
ATOM 5068 C C . ALA B 2 365 ? 61.197 54.958 32.632 1.00 51.12 365 ALA B C 1
ATOM 5069 O O . ALA B 2 365 ? 60.962 55.573 31.598 1.00 51.40 365 ALA B O 1
ATOM 5071 N N . LEU B 2 366 ? 60.523 53.834 32.992 1.00 47.04 366 LEU B N 1
ATOM 5072 C CA . LEU B 2 366 ? 59.419 53.256 32.213 1.00 46.73 366 LEU B CA 1
ATOM 5073 C C . LEU B 2 366 ? 58.252 54.220 32.181 1.00 51.15 366 LEU B C 1
ATOM 5074 O O . LEU B 2 366 ? 57.606 54.352 31.142 1.00 51.19 366 LEU B O 1
ATOM 5079 N N . ARG B 2 367 ? 57.990 54.905 33.318 1.00 47.99 367 ARG B N 1
ATOM 5080 C CA . ARG B 2 367 ? 56.932 55.907 33.424 1.00 47.94 367 ARG B CA 1
ATOM 5081 C C . ARG B 2 367 ? 57.224 57.064 32.459 1.00 51.11 367 ARG B C 1
ATOM 5082 O O . ARG B 2 367 ? 56.352 57.424 31.667 1.00 51.89 367 ARG B O 1
ATOM 5090 N N . ALA B 2 368 ? 58.468 57.573 32.456 1.00 45.93 368 ALA B N 1
ATOM 5091 C CA . ALA B 2 368 ? 58.883 58.656 31.553 1.00 45.71 368 ALA B CA 1
ATOM 5092 C C . ALA B 2 368 ? 58.794 58.243 30.078 1.00 50.08 368 ALA B C 1
ATOM 5093 O O . ALA B 2 368 ? 58.385 59.055 29.250 1.00 51.10 368 ALA B O 1
ATOM 5095 N N . LEU B 2 369 ? 59.106 56.976 29.762 1.00 46.37 369 LEU B N 1
ATOM 5096 C CA . LEU B 2 369 ? 58.992 56.435 28.396 1.00 45.74 369 LEU B CA 1
ATOM 5097 C C . LEU B 2 369 ? 57.511 56.338 27.991 1.00 47.82 369 LEU B C 1
ATOM 5098 O O . LEU B 2 369 ? 57.159 56.787 26.904 1.00 47.19 369 LEU B O 1
ATOM 5103 N N . ALA B 2 370 ? 56.652 55.789 28.875 1.00 44.76 370 ALA B N 1
ATOM 5104 C CA . ALA B 2 370 ? 55.192 55.704 28.667 1.00 45.91 370 ALA B CA 1
ATOM 5105 C C . ALA B 2 370 ? 54.580 57.106 28.433 1.00 49.68 370 ALA B C 1
ATOM 5106 O O . ALA B 2 370 ? 53.674 57.224 27.609 1.00 49.69 370 ALA B O 1
ATOM 5108 N N . ASP B 2 371 ? 55.122 58.169 29.084 1.00 46.14 371 ASP B N 1
ATOM 5109 C CA . ASP B 2 371 ? 54.655 59.563 28.870 1.00 46.37 371 ASP B CA 1
ATOM 5110 C C . ASP B 2 371 ? 54.916 59.968 27.431 1.00 52.21 371 ASP B C 1
ATOM 5111 O O . ASP B 2 371 ? 54.076 60.649 26.842 1.00 52.49 371 ASP B O 1
ATOM 5116 N N . GLN B 2 372 ? 56.086 59.564 26.867 1.00 48.68 372 GLN B N 1
ATOM 5117 C CA . GLN B 2 372 ? 56.466 59.886 25.475 1.00 48.34 372 GLN B CA 1
ATOM 5118 C C . GLN B 2 372 ? 55.610 59.112 24.478 1.00 51.19 372 GLN B C 1
ATOM 5119 O O . GLN B 2 372 ? 55.175 59.674 23.483 1.00 51.73 372 GLN B O 1
ATOM 5125 N N . LEU B 2 373 ? 55.372 57.828 24.762 1.00 47.72 373 LEU B N 1
ATOM 5126 C CA . LEU B 2 373 ? 54.571 56.912 23.953 1.00 47.77 373 LEU B CA 1
ATOM 5127 C C . LEU B 2 373 ? 53.082 57.276 23.875 1.00 56.05 373 LEU B C 1
ATOM 5128 O O . LEU B 2 373 ? 52.431 56.957 22.875 1.00 56.80 373 LEU B O 1
ATOM 5133 N N . THR B 2 374 ? 52.536 57.874 24.948 1.00 54.21 374 THR B N 1
ATOM 5134 C CA . THR B 2 374 ? 51.123 58.210 25.047 1.00 55.21 374 THR B CA 1
ATOM 5135 C C . THR B 2 374 ? 50.871 59.744 25.011 1.00 64.01 374 THR B C 1
ATOM 5136 O O . THR B 2 374 ? 50.000 60.237 25.730 1.00 65.28 374 THR B O 1
ATOM 5140 N N . THR B 2 375 ? 51.601 60.481 24.132 1.00 61.47 375 THR B N 1
ATOM 5141 C CA . THR B 2 375 ? 51.416 61.924 23.877 1.00 98.70 375 THR B CA 1
ATOM 5142 C C . THR B 2 375 ? 51.490 62.236 22.381 1.00 124.56 375 THR B C 1
ATOM 5143 O O . THR B 2 375 ? 52.277 61.629 21.655 1.00 85.17 375 THR B O 1
#

CATH classification: 3.40.50.300

Sequence (685 aa):
SVGWPSRLSGVRLHLVTGKGGTGKSTIAAALALTLAAGGRKVLLVEVEGRQGIAQLFDVPPLPYQELKIATAERGGQVNALAIDIEAAFLEYLDMFYNLGIAGRAMRRIGAVEFATTIAPGLRDVLLTGKIKETVVRLDKNKLPVYDAIVVDAPPTGRIARFLDVTKAVSDLAKGGPVHAQSEGVVKLLHSNQTAIHLVTLLEALPVQETLEAIEELAQMELPIGSVIVNRNIPAHLEPQDLAKAAEGEVDADSVRAGLLTAGVKLPDADFAGLLTETIQHATRITARAEIAQQLDALQVPRLELPTVSDGVDLGSLYELSESLAQQGVRPKTLDMGAILADTSNRVVVCCGAGGVGKTTTAAALALRAAEYGRTVVVLTIDPAKRLAQALGINDLGNTPQRVPLAPEVPGELHAMMLDMRRTFDEMVMQYSGPERAQSILDNQFYQTVATSLAGTQEYMAMEKLGQLLSQDRWDLIVVDTPPSRNALDFLDAPKRLGSFMDSRLWRLLLAITGVMGLAMKALSTVLGSQMLADAAAFVQSLDAGGFREKADRTYALLKRRGTQFVVVSAAEPDALREASFFVDRLSQESMPLAGLVFNRTHPMLCALPIERAIDAAETLDAETSLAAAVLRIHAERGQTAKREIRLLSRFTGANPTVPVVGVPSLPFDVSDLEALRALADQLTT

B-factor: mean 63.36, std 22.05, range [30.0, 172.81]

InterPro domains:
  IPR016300 Arsenical pump ATPase, ArsA/GET3 [PTHR10803] (22-181)
  IPR025723 ArsA/GET3, Anion-transporting ATPase-like domain [PF02374] (22-181)
  IPR025723 ArsA/GET3, Anion-transporting ATPase-like domain [PF02374] (198-247)
  IPR027417 P-loop containing nucleoside triphosphate hydrolase [G3DSA:3.40.50.300] (18-338)
  IPR027417 P-loop containing nucleoside triphosphate hydrolase [SSF52540] (24-244)

Organism: Mycobacterium tuberculosis (strain ATCC 25618 / H37Rv) (NCBI:txid83332)

Foldseek 3Di:
DFQAPPLNLLAFEEEFAFAPPLQLLLLLLLLQLLNQAPQFEEEEEEQDLPQSNCVQQVHPRDDQDFAWRDQHHPRGTYTYGYHDLLVLVLVCCCPFVVCNVVSVVCVVVVNSVVVCVVQVLSSLLSRLLVSLCQRCDADPVRHRPHSHYGYSHYYLVCRLVSLPLVVSCVPPDPDTCSVVSSVSSLVSQLDSNYEYEYRAELDQVRLVSSVVSVVSCVVSNGHHGGYEHEADDDLPAPPVQLVQLLVVDHPVVVVCVVCVVVVHDDDPVVSVVVSVVNSVSSVVVVSSVVSVVSCVPDPHRYHYFHHDPDDCHPVNSNVRSVSCVVSPSD/DFAFFLVVLLLDLLQAEEEEFFAPPQCLQLLLVLSLLSSQQSQWAEEEEGADDDCLQCVQQPANDPDQDWDWRDDDPNRNGTYIYYYHDLLVLVLVVLCVPLNPVLSVQLVVQPCCVPPVSPDWLSQLLSLLSSVVVVVVVPSTSHYRGGGDHHLARCSNVPSQLVSLVVVVDPCQCLQQLDDPVSVVNNVVCVVPDDPSSSVSSNSNCVSSVAVHSNVSSVVSSCVQVDRSHEYEYGAELDQSRLVNSLVVVVVCVVVVGHYSAYEHEAALDQPDPDDLVRLQVVLVVVVVPPNPSSVVSVVRSVSNVRNVSSVVSVVVSCVVVVPGHYFYFHDDPDDSRHPVSSNVRSVRVND

Radius of gyration: 27.49 Å; Cα contacts (8 Å, |Δi|>4): 1271; chains: 2; bounding box: 69×88×53 Å

GO terms:
  GO:0005886 plasma membrane (C, HDA)

Nearest PDB structures (foldseek):
  6bs5-assembly1_B  TM=1.002E+00  e=5.477E-60  Mycobacterium tuberculosis H37Rv
  8hac-assembly1_A  TM=7.069E-01  e=9.856E-14  Phaeodactylum tricornutum CCAP 1055/1
  6bs5-assembly1_A  TM=7.067E-01  e=2.669E-13  Mycobacterium tuberculosis H37Rv
  8had-assembly1_B  TM=6.867E-01  e=6.510E-13  Phaeodactylum tricornutum CCAP 1055/1
  5zmf-assembly1_A  TM=5.413E-01  e=2.594E-08  Chlamydomonas reinhardtii

Solvent-accessible surface area: 30778 Å² total; per-residue (Å²): 168,102,8,14,31,101,146,3,42,50,10,38,0,1,0,0,0,0,57,53,70,2,18,16,41,23,0,0,1,0,1,0,4,11,4,0,27,39,54,78,77,0,0,1,0,9,8,68,57,127,53,11,2,3,107,33,28,134,65,107,107,30,63,46,99,49,69,121,39,9,79,4,90,174,62,2,46,1,12,2,3,7,5,64,44,36,31,6,0,26,91,20,0,71,165,63,49,127,23,7,116,0,0,97,5,0,115,171,59,24,0,0,100,2,0,4,47,0,2,44,12,0,74,20,20,9,10,6,26,36,4,42,67,1,2,76,62,97,65,198,97,172,107,64,37,3,60,1,0,0,0,15,3,8,33,5,71,151,0,7,163,9,2,36,10,104,126,7,16,79,64,5,20,200,43,61,48,4,67,71,88,19,102,21,8,52,122,18,5,73,37,130,64,2,1,0,0,0,0,0,13,22,79,59,88,8,0,58,46,0,43,86,1,13,117,86,0,58,139,53,138,6,32,30,0,0,0,0,5,12,103,38,50,59,40,52,16,105,110,152,45,24,64,130,0,22,148,40,112,18,83,24,112,36,0,109,52,1,4,112,83,21,56,7,182,28,84,120,85,29,9,50,8,0,29,57,1,0,40,53,22,0,36,120,19,54,47,28,58,122,39,13,120,91,0,92,90,35,188,29,18,69,0,83,1,68,62,30,86,87,50,69,90,96,42,5,0,75,110,5,12,81,20,0,47,142,54,35,5,174,154,102,108,6,89,0,9,57,29,0,57,71,82,76,12,92,8,0,0,0,0,3,10,30,85,6,20,14,17,32,1,0,1,0,0,0,0,25,0,0,42,97,36,8,36,0,0,0,0,0,8,71,14,47,129,134,2,1,102,32,1,42,2,79,72,142,24,9,79,26,66,131,0,107,38,48,133,140,26,94,6,47,0,15,0,2,47,17,35,61,83,106,0,6,26,55,6,4,91,109,109,30,23,91,146,111,3,125,64,0,55,113,18,109,5,0,74,97,13,1,10,76,16,96,13,3,54,15,2,1,0,8,13,9,1,17,39,2,32,96,96,110,115,20,46,0,4,0,1,1,2,5,59,30,131,69,4,29,28,9,3,38,6,8,44,137,11,0,51,49,19,41,34,199,18,10,154,69,8,22,62,176,77,51,59,24,16,56,0,48,134,0,1,73,48,0,1,8,97,125,18,32,56,27,0,17,40,5,20,127,19,28,98,80,85,18,11,86,103,27,6,57,115,16,25,53,40,2,104,129,235,20,6,34,0,0,0,0,0,13,9,74,59,98,9,8,104,12,0,29,96,0,8,64,57,2,82,143,68,103,10,74,41,9,0,0,0,4,8,131,19,43,61,69,70,2,86,10,71,33,147,121,0,57,84,3,0,90,72,22,89,97,158,111,78,24,1,12,13,0,0,81,4,0,5,52,28,1,106,32,7,131,62,12,121,123,10,45,66,157,7,27,56,83,15,90,99,8,33,15,6,42,0,33,31,32,58,96,105,28,2,39,35,139,5,0,82,28,6,0,72,57,1,30,125